Protein AF-A0A926YDX0-F1 (afdb_monomer)

Structure (mmCIF, N/CA/C/O backbone):
data_AF-A0A926YDX0-F1
#
_entry.id   AF-A0A926YDX0-F1
#
loop_
_atom_site.group_PDB
_atom_site.id
_atom_site.type_symbol
_atom_site.label_atom_id
_atom_site.label_alt_id
_atom_site.label_comp_id
_atom_site.label_asym_id
_atom_site.label_entity_id
_atom_site.label_seq_id
_atom_site.pdbx_PDB_ins_code
_atom_site.Cartn_x
_atom_site.Cartn_y
_atom_site.Cartn_z
_atom_site.occupancy
_atom_site.B_iso_or_equiv
_atom_site.auth_seq_id
_atom_site.auth_comp_id
_atom_site.auth_asym_id
_atom_site.auth_atom_id
_atom_site.pdbx_PDB_model_num
ATOM 1 N N . MET A 1 1 ? -0.655 10.004 -7.895 1.00 36.62 1 MET A N 1
ATOM 2 C CA . MET A 1 1 ? -0.994 10.813 -6.742 1.00 36.62 1 MET A CA 1
ATOM 3 C C . MET A 1 1 ? -1.586 12.073 -7.306 1.00 36.62 1 MET A C 1
ATOM 5 O O . MET A 1 1 ? -0.865 12.824 -7.948 1.00 36.62 1 MET A O 1
ATOM 9 N N . VAL A 1 2 ? -2.883 12.305 -7.088 1.00 30.19 2 VAL A N 1
ATOM 10 C CA . VAL A 1 2 ? -3.237 13.703 -6.858 1.00 30.19 2 VAL A CA 1
ATOM 11 C C . VAL A 1 2 ? -2.494 13.998 -5.565 1.00 30.19 2 VAL A C 1
ATOM 13 O O . VAL A 1 2 ? -2.608 13.197 -4.635 1.00 30.19 2 VAL A O 1
ATOM 16 N N . TYR A 1 3 ? -1.632 15.008 -5.540 1.00 46.91 3 TYR A N 1
ATOM 17 C CA . TYR A 1 3 ? -0.882 15.410 -4.349 1.00 46.91 3 TYR A CA 1
ATOM 18 C C . TYR A 1 3 ? -1.855 15.936 -3.273 1.00 46.91 3 TYR A C 1
ATOM 20 O O . TYR A 1 3 ? -1.896 17.118 -2.973 1.00 46.91 3 TYR A O 1
ATOM 28 N N . ASN A 1 4 ? -2.682 15.045 -2.727 1.00 46.34 4 ASN A N 1
ATOM 29 C CA . ASN A 1 4 ? -3.698 15.288 -1.706 1.00 46.34 4 ASN A CA 1
ATOM 30 C C . ASN A 1 4 ? -3.380 14.496 -0.428 1.00 46.34 4 ASN A C 1
ATOM 32 O O . ASN A 1 4 ? -4.254 14.248 0.400 1.00 46.34 4 ASN A O 1
ATOM 36 N N . SER A 1 5 ? -2.134 14.053 -0.263 1.00 57.56 5 SER A N 1
ATOM 37 C CA . SER A 1 5 ? -1.617 13.638 1.035 1.00 57.56 5 SER A CA 1
ATOM 38 C C . SER A 1 5 ? -1.140 14.887 1.766 1.00 57.56 5 SER A C 1
ATOM 40 O O . SER A 1 5 ? -0.071 15.421 1.475 1.00 57.56 5 SER A O 1
ATOM 42 N N . PHE A 1 6 ? -1.947 15.372 2.704 1.00 69.06 6 PHE A N 1
ATOM 43 C CA . PHE A 1 6 ? -1.561 16.475 3.575 1.00 69.06 6 PHE A CA 1
ATOM 44 C C . PHE A 1 6 ? -0.764 15.915 4.746 1.00 69.06 6 PHE A C 1
ATOM 46 O O . PHE A 1 6 ? -1.250 15.069 5.494 1.00 69.06 6 PHE A O 1
ATOM 53 N N . THR A 1 7 ? 0.468 16.389 4.897 1.00 77.06 7 THR A N 1
ATOM 54 C CA . THR A 1 7 ? 1.291 16.088 6.067 1.00 77.06 7 THR A CA 1
ATOM 55 C C . THR A 1 7 ? 1.293 17.311 6.965 1.00 77.06 7 THR A C 1
ATOM 57 O O . THR A 1 7 ? 1.608 18.409 6.505 1.00 77.06 7 THR A O 1
ATOM 60 N N . HIS A 1 8 ? 0.928 17.140 8.237 1.00 85.44 8 HIS A N 1
ATOM 61 C CA . HIS A 1 8 ? 0.963 18.244 9.193 1.00 85.44 8 HIS A CA 1
ATOM 62 C C . HIS A 1 8 ? 2.401 18.760 9.352 1.00 85.44 8 HIS A C 1
ATOM 64 O O . HIS A 1 8 ? 3.335 17.963 9.462 1.00 85.44 8 HIS A O 1
ATOM 70 N N . GLN A 1 9 ? 2.593 20.082 9.384 1.00 89.56 9 GLN A N 1
ATOM 71 C CA . GLN A 1 9 ? 3.935 20.677 9.436 1.00 89.56 9 GLN A CA 1
ATOM 72 C C . GLN A 1 9 ? 4.720 20.242 10.677 1.00 89.56 9 GLN A C 1
ATOM 74 O O . GLN A 1 9 ? 5.916 19.984 10.575 1.00 89.56 9 GLN A O 1
ATOM 79 N N . ASP A 1 10 ? 4.052 20.064 11.817 1.00 90.62 10 ASP A N 1
ATOM 80 C CA . ASP A 1 10 ? 4.695 19.573 13.044 1.00 90.62 10 ASP A CA 1
ATOM 81 C C . ASP A 1 10 ? 5.368 18.213 12.851 1.00 90.62 10 ASP A C 1
ATOM 83 O O . ASP A 1 10 ? 6.430 17.962 13.417 1.00 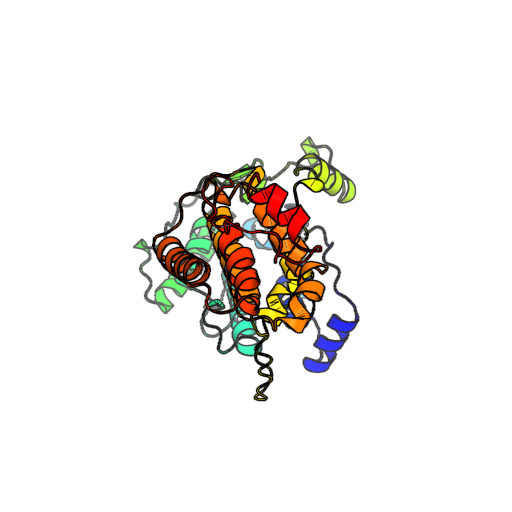90.62 10 ASP A O 1
ATOM 87 N N . LEU A 1 11 ? 4.793 17.346 12.012 1.00 89.62 11 LEU A N 1
ATOM 88 C CA . LEU A 1 11 ? 5.374 16.042 11.716 1.00 89.62 11 LEU A CA 1
ATOM 89 C C . LEU A 1 11 ? 6.665 16.183 10.904 1.00 89.62 11 LEU A C 1
ATOM 91 O O . LEU A 1 11 ? 7.668 15.538 11.205 1.00 89.62 11 LEU A O 1
ATOM 95 N N . ILE A 1 12 ? 6.660 17.083 9.920 1.00 91.38 12 ILE A N 1
ATOM 96 C CA . ILE A 1 12 ? 7.839 17.421 9.114 1.00 91.38 12 ILE A CA 1
ATOM 97 C C . ILE A 1 12 ? 8.934 18.007 10.014 1.00 91.38 12 ILE A C 1
ATOM 99 O O . ILE A 1 12 ? 10.090 17.588 9.934 1.00 91.38 12 ILE A O 1
ATOM 103 N N . THR A 1 13 ? 8.572 18.943 10.895 1.00 94.12 13 THR A N 1
ATOM 104 C CA . THR A 1 13 ? 9.485 19.564 11.866 1.00 94.12 13 THR A CA 1
ATOM 105 C C . THR A 1 13 ? 10.071 18.524 12.818 1.00 94.12 13 THR A C 1
ATOM 107 O O . THR A 1 13 ? 11.284 18.505 13.026 1.00 94.12 13 THR A O 1
ATOM 110 N N . LYS A 1 14 ? 9.248 17.602 13.331 1.00 91.31 14 LYS A N 1
ATOM 111 C CA . LYS A 1 14 ? 9.683 16.497 14.195 1.00 91.31 14 LYS A CA 1
ATOM 112 C C . LYS A 1 14 ? 10.695 15.593 13.489 1.00 91.31 14 LYS A C 1
ATOM 114 O O . LYS A 1 14 ? 11.779 15.366 14.021 1.00 91.31 14 LYS A O 1
ATOM 119 N N . ILE A 1 15 ? 10.395 15.140 12.273 1.00 91.62 15 ILE A N 1
ATOM 120 C CA . ILE A 1 15 ? 11.304 14.297 11.474 1.00 91.62 15 ILE A CA 1
ATOM 121 C C . ILE A 1 15 ? 12.628 15.027 11.211 1.00 91.62 15 ILE A C 1
ATOM 123 O O . ILE A 1 15 ? 13.701 14.466 11.437 1.00 91.62 15 ILE A O 1
ATOM 127 N N . LYS A 1 16 ? 12.569 16.308 10.823 1.00 94.31 16 LYS A N 1
ATOM 128 C CA . LYS A 1 16 ? 13.766 17.143 10.648 1.00 94.31 16 LYS A CA 1
ATOM 129 C C . LYS A 1 16 ? 14.577 17.286 11.930 1.00 94.31 16 LYS A C 1
ATOM 131 O O . LYS A 1 16 ? 15.798 17.274 11.850 1.00 94.31 16 LYS A O 1
ATOM 136 N N . SER A 1 17 ? 13.938 17.405 13.093 1.00 94.50 17 SER A N 1
ATOM 137 C CA . SER A 1 17 ? 14.667 17.544 14.361 1.00 94.50 17 SER A CA 1
ATOM 138 C C . SER A 1 17 ? 15.462 16.286 14.733 1.00 94.50 17 SER A C 1
ATOM 140 O O . SER A 1 17 ? 16.482 16.395 15.402 1.00 94.50 17 SER A O 1
ATOM 142 N N . ILE A 1 18 ? 15.027 15.109 14.268 1.00 91.56 18 ILE A N 1
ATOM 143 C CA . ILE A 1 18 ? 15.682 13.824 14.543 1.00 91.56 18 ILE A CA 1
ATOM 144 C C . ILE A 1 18 ? 16.767 13.524 13.500 1.00 91.56 18 ILE A C 1
ATOM 146 O O . ILE A 1 18 ? 17.855 13.078 13.850 1.00 91.56 18 ILE A O 1
ATOM 150 N N . HIS A 1 19 ? 16.487 13.773 12.217 1.00 88.88 19 HIS A N 1
ATOM 151 C CA . HIS A 1 19 ? 17.350 13.330 11.113 1.00 88.88 19 HIS A CA 1
ATOM 152 C C . HIS A 1 19 ? 18.103 14.462 10.400 1.00 88.88 19 HIS A C 1
ATOM 154 O O . HIS A 1 19 ? 18.843 14.212 9.450 1.00 88.88 19 HIS A O 1
ATOM 160 N N . GLY A 1 20 ? 17.880 15.719 10.789 1.00 92.75 20 GLY A N 1
ATOM 161 C CA . GLY A 1 20 ? 18.437 16.915 10.144 1.00 92.75 20 GLY A CA 1
ATOM 162 C C . GLY A 1 20 ? 17.796 17.276 8.796 1.00 92.75 20 GLY A C 1
ATOM 163 O O . GLY A 1 20 ? 17.950 18.396 8.313 1.00 92.75 20 GLY A O 1
ATOM 164 N N . LYS A 1 21 ? 17.041 16.360 8.182 1.00 91.12 21 LYS A N 1
ATOM 165 C CA . LYS A 1 21 ? 16.337 16.548 6.907 1.00 91.12 21 LYS A CA 1
ATOM 166 C C . LYS A 1 21 ? 15.051 15.719 6.865 1.00 91.12 21 LYS A C 1
ATOM 168 O O . LYS A 1 21 ? 14.856 14.829 7.681 1.00 91.12 21 LYS A O 1
ATOM 173 N N . TYR A 1 22 ? 14.170 16.039 5.918 1.00 88.38 22 TYR A N 1
ATOM 174 C CA . TYR A 1 22 ? 12.886 15.346 5.749 1.00 88.38 22 TYR A CA 1
ATOM 175 C C . TYR A 1 22 ? 12.941 14.265 4.661 1.00 88.38 22 TYR A C 1
ATOM 177 O O . TYR A 1 22 ? 12.489 13.142 4.864 1.00 88.38 22 TYR A O 1
ATOM 185 N N . PHE A 1 23 ? 13.557 14.576 3.519 1.00 88.19 23 PHE A N 1
ATOM 186 C CA . PHE A 1 23 ? 13.749 13.615 2.438 1.00 88.19 23 PHE A CA 1
ATOM 187 C C . PHE A 1 23 ? 15.033 12.816 2.669 1.00 88.19 23 PHE A C 1
ATOM 189 O O . PHE A 1 23 ? 16.151 13.317 2.531 1.00 88.19 23 PHE A O 1
ATOM 196 N N . MET A 1 24 ? 14.852 11.563 3.088 1.00 82.69 24 MET A N 1
ATOM 197 C CA . MET A 1 24 ? 15.940 10.664 3.486 1.00 82.69 24 MET A CA 1
ATOM 198 C C . MET A 1 24 ? 16.448 9.772 2.350 1.00 82.69 24 MET A C 1
ATOM 200 O O . MET A 1 24 ? 17.484 9.134 2.503 1.00 82.69 24 MET A O 1
ATOM 204 N N . SER A 1 25 ? 15.737 9.738 1.224 1.00 84.31 25 SER A N 1
ATOM 205 C CA . SER A 1 25 ? 16.010 8.867 0.083 1.00 84.31 25 SER A CA 1
ATOM 206 C C . SER A 1 25 ? 15.714 9.586 -1.235 1.00 84.31 25 SER A C 1
ATOM 208 O O . SER A 1 25 ? 14.971 10.566 -1.258 1.00 84.31 25 SER A O 1
ATOM 210 N N . TYR A 1 26 ? 16.268 9.047 -2.315 1.00 78.62 26 TYR A N 1
ATOM 211 C CA . TYR A 1 26 ? 16.029 9.414 -3.710 1.00 78.62 26 TYR A CA 1
ATOM 212 C C . TYR A 1 26 ? 14.638 8.989 -4.221 1.00 78.62 26 TYR A C 1
ATOM 214 O O . TYR A 1 26 ? 14.198 9.464 -5.260 1.00 78.62 26 TYR A O 1
ATOM 222 N N . CYS A 1 27 ? 13.898 8.164 -3.466 1.00 81.75 27 CYS A N 1
ATOM 223 C CA . CYS A 1 27 ? 12.439 8.047 -3.601 1.00 81.75 27 CYS A CA 1
ATOM 224 C C . CYS A 1 27 ? 11.750 8.829 -2.471 1.00 81.75 27 CYS A C 1
ATOM 226 O O . CYS A 1 27 ? 11.287 8.214 -1.497 1.00 81.75 27 CYS A O 1
ATOM 228 N N . PRO A 1 28 ? 11.693 10.174 -2.553 1.00 82.06 28 PRO A N 1
ATOM 229 C CA . PRO A 1 28 ? 11.214 11.012 -1.460 1.00 82.06 28 PRO A CA 1
ATOM 230 C C . PRO A 1 28 ? 9.772 10.686 -1.072 1.00 82.06 28 PRO A C 1
ATOM 232 O O . PRO A 1 28 ? 9.474 10.652 0.119 1.00 82.06 28 PRO A O 1
ATOM 235 N N . ASP A 1 29 ? 8.907 10.366 -2.036 1.00 81.69 29 ASP A N 1
ATOM 236 C CA . ASP A 1 29 ? 7.497 10.037 -1.790 1.00 81.69 29 ASP A CA 1
ATOM 237 C C . ASP A 1 29 ? 7.333 8.791 -0.907 1.00 81.69 29 ASP A C 1
ATOM 239 O O . ASP A 1 29 ? 6.538 8.776 0.031 1.00 81.69 29 ASP A O 1
ATOM 243 N N . VAL A 1 30 ? 8.118 7.744 -1.176 1.00 84.56 30 VAL A N 1
ATOM 244 C CA . VAL A 1 30 ? 8.035 6.473 -0.444 1.00 84.56 30 VAL A CA 1
ATOM 245 C C . VAL A 1 30 ? 8.641 6.627 0.943 1.00 84.56 30 VAL A C 1
ATOM 247 O O . VAL A 1 30 ? 7.997 6.297 1.939 1.00 84.56 30 VAL A O 1
ATOM 250 N N . ALA A 1 31 ? 9.861 7.163 1.022 1.00 87.69 31 ALA A N 1
ATOM 251 C CA . ALA A 1 31 ? 10.544 7.329 2.298 1.00 87.69 31 ALA A CA 1
ATOM 252 C C . ALA A 1 31 ? 9.773 8.278 3.223 1.00 87.69 31 ALA A C 1
ATOM 254 O O . ALA A 1 31 ? 9.534 7.936 4.377 1.00 87.69 31 ALA A O 1
ATOM 255 N N . SER A 1 32 ? 9.326 9.436 2.723 1.00 88.25 32 SER A N 1
ATOM 256 C CA . SER A 1 32 ? 8.523 10.364 3.527 1.00 88.25 32 SER A CA 1
ATOM 257 C C . SER A 1 32 ? 7.170 9.768 3.912 1.00 88.25 32 SER A C 1
ATOM 259 O O . SER A 1 32 ? 6.750 9.955 5.048 1.00 88.25 32 SER A O 1
ATOM 261 N N . GLY A 1 33 ? 6.525 8.979 3.045 1.00 86.12 33 GLY A N 1
ATOM 262 C CA . GLY A 1 33 ? 5.302 8.249 3.381 1.00 86.12 33 GLY A CA 1
ATOM 263 C C . GLY A 1 33 ? 5.483 7.291 4.564 1.00 86.12 33 GLY A C 1
ATOM 264 O O . GLY A 1 33 ? 4.684 7.320 5.502 1.00 86.12 33 GLY A O 1
ATOM 265 N N . ILE A 1 34 ? 6.564 6.502 4.562 1.00 86.81 34 ILE A N 1
ATOM 266 C CA . ILE A 1 34 ? 6.910 5.588 5.663 1.00 86.81 34 ILE A CA 1
ATOM 267 C C . ILE A 1 34 ? 7.201 6.372 6.947 1.00 86.81 34 ILE A C 1
ATOM 269 O O . ILE A 1 34 ? 6.640 6.057 7.994 1.00 86.81 34 ILE A O 1
ATOM 273 N N . LEU A 1 35 ? 8.025 7.422 6.871 1.00 88.25 35 LEU A N 1
ATOM 274 C CA . LEU A 1 35 ? 8.359 8.261 8.028 1.00 88.25 35 LEU A CA 1
ATOM 275 C C . LEU A 1 35 ? 7.121 8.943 8.605 1.00 88.25 35 LEU A C 1
ATOM 277 O O . LEU A 1 35 ? 6.931 8.964 9.818 1.00 88.25 35 LEU A O 1
ATOM 281 N N . ASN A 1 36 ? 6.251 9.472 7.749 1.00 88.56 36 ASN A N 1
ATOM 282 C CA . ASN A 1 36 ? 5.015 10.099 8.184 1.00 88.56 36 ASN A CA 1
ATOM 283 C C . ASN A 1 36 ? 4.133 9.098 8.922 1.00 88.56 36 ASN A C 1
ATOM 285 O O . ASN A 1 36 ? 3.647 9.407 10.005 1.00 88.56 36 ASN A O 1
ATOM 289 N N . ALA A 1 37 ? 3.951 7.897 8.370 1.00 83.94 37 ALA A N 1
ATOM 290 C CA . ALA A 1 37 ? 3.188 6.845 9.029 1.00 83.94 37 ALA A CA 1
ATOM 291 C C . ALA A 1 37 ? 3.818 6.442 10.374 1.00 83.94 37 ALA A C 1
ATOM 293 O O . ALA A 1 37 ? 3.099 6.289 11.356 1.00 83.94 37 ALA A O 1
ATOM 294 N N . TYR A 1 38 ? 5.147 6.331 10.430 1.00 85.75 38 TYR A N 1
ATOM 295 C CA . TYR A 1 38 ? 5.892 5.955 11.631 1.00 85.75 38 TYR A CA 1
ATOM 296 C C . TYR A 1 38 ? 5.795 6.999 12.752 1.00 85.75 38 TYR A C 1
ATOM 298 O O . TYR A 1 38 ? 5.573 6.661 13.912 1.00 85.75 38 TYR A O 1
ATOM 306 N N . PHE A 1 39 ? 5.961 8.282 12.423 1.00 85.81 39 PHE A N 1
ATOM 307 C CA . PHE A 1 39 ? 6.001 9.360 13.414 1.00 85.81 39 PHE A CA 1
ATOM 308 C C . PHE A 1 39 ? 4.625 9.941 13.765 1.00 85.81 39 PHE A C 1
ATOM 310 O O . PHE A 1 39 ? 4.542 10.754 14.697 1.00 85.81 39 PHE A O 1
ATOM 317 N N . SER A 1 40 ? 3.573 9.550 13.038 1.00 83.69 40 SER A N 1
ATOM 318 C CA . SER A 1 40 ? 2.192 9.954 13.308 1.00 83.69 40 SER A CA 1
ATOM 319 C C . SER A 1 40 ? 1.563 9.089 14.392 1.00 83.69 40 SER A C 1
ATOM 321 O O . SER A 1 40 ? 1.525 7.869 14.289 1.00 83.69 40 SER A O 1
ATOM 323 N N . GLU A 1 41 ? 0.961 9.725 15.393 1.00 80.06 41 GLU A N 1
ATOM 324 C CA . GLU A 1 41 ? 0.177 9.019 16.417 1.00 80.06 41 GLU A CA 1
ATOM 325 C C . GLU A 1 41 ? -1.192 8.572 15.884 1.00 80.06 41 GLU A C 1
ATOM 327 O O . GLU A 1 41 ? -1.734 7.531 16.265 1.00 80.06 41 GLU A O 1
ATOM 332 N N . LYS A 1 42 ? -1.763 9.386 14.990 1.00 73.56 42 LYS A N 1
ATOM 333 C CA . LYS A 1 42 ? -3.082 9.197 14.387 1.00 73.56 42 LYS A CA 1
ATOM 334 C C . LYS A 1 42 ? -3.003 9.539 12.910 1.00 73.56 42 LYS A C 1
ATOM 336 O O . LYS A 1 42 ? -2.402 10.544 12.539 1.00 73.56 42 LYS A O 1
ATOM 341 N N . TYR A 1 43 ? -3.659 8.740 12.081 1.00 71.62 43 TYR A N 1
ATOM 342 C CA . TYR A 1 43 ? -3.819 9.032 10.664 1.00 71.62 43 TYR A CA 1
ATOM 343 C C . TYR A 1 43 ? -5.196 8.577 10.181 1.00 71.62 43 TYR A C 1
ATOM 345 O O . TYR A 1 43 ? -5.818 7.664 10.734 1.00 71.62 43 TYR A O 1
ATOM 353 N N . LEU A 1 44 ? -5.683 9.245 9.138 1.00 68.62 44 LEU A N 1
ATOM 354 C CA . LEU A 1 44 ? -6.861 8.806 8.405 1.00 68.62 44 LEU A CA 1
ATOM 355 C C . LEU A 1 44 ? -6.415 7.834 7.323 1.00 68.62 44 LEU A C 1
ATOM 357 O O . LEU A 1 44 ? -5.507 8.133 6.548 1.00 68.62 44 LEU A O 1
ATOM 361 N N . TYR A 1 45 ? -7.062 6.676 7.268 1.00 64.56 45 TYR A N 1
ATOM 362 C CA . TYR A 1 45 ? -6.828 5.690 6.228 1.00 64.56 45 TYR A CA 1
ATOM 363 C C . TYR A 1 45 ? -8.067 5.558 5.343 1.00 64.56 45 TYR A C 1
ATOM 365 O O . TYR A 1 45 ? -9.197 5.467 5.830 1.00 64.56 45 TYR A O 1
ATOM 373 N N . SER A 1 46 ? -7.838 5.533 4.031 1.00 62.91 46 SER A N 1
ATOM 374 C CA . SER A 1 46 ? -8.869 5.370 3.012 1.00 62.91 46 SER A CA 1
ATOM 375 C C . SER A 1 46 ? -8.607 4.093 2.223 1.00 62.91 46 SER A C 1
ATOM 377 O O . SER A 1 46 ? -7.527 3.929 1.664 1.00 62.91 46 SER A O 1
ATOM 379 N N . PHE A 1 47 ? -9.621 3.230 2.125 1.00 60.31 47 PHE A N 1
ATOM 380 C CA . PHE A 1 47 ? -9.625 2.097 1.190 1.00 60.31 47 PHE A CA 1
ATOM 381 C C . PHE A 1 47 ? -9.897 2.534 -0.258 1.00 60.31 47 PHE A C 1
ATOM 383 O O . PHE A 1 47 ? -9.722 1.751 -1.185 1.00 60.31 47 PHE A O 1
ATOM 390 N N . ARG A 1 48 ? -10.297 3.796 -0.477 1.00 60.25 48 ARG A N 1
ATOM 391 C CA . ARG A 1 48 ? -10.393 4.381 -1.816 1.00 60.25 48 ARG A CA 1
ATOM 392 C C . ARG A 1 48 ? -8.998 4.805 -2.278 1.00 60.25 48 ARG A C 1
ATOM 394 O O . ARG A 1 48 ? -8.361 5.582 -1.556 1.00 60.25 48 ARG A O 1
ATOM 401 N N . PRO A 1 49 ? -8.544 4.393 -3.474 1.00 57.00 49 PRO A N 1
ATOM 402 C CA . PRO A 1 49 ? -7.348 4.961 -4.071 1.00 57.00 49 PRO A CA 1
ATOM 403 C C . PRO A 1 49 ? -7.583 6.458 -4.309 1.00 57.00 49 PRO A C 1
ATOM 405 O O . PRO A 1 49 ? -8.395 6.861 -5.137 1.00 57.00 49 PRO A O 1
ATOM 408 N N . LEU A 1 50 ? -6.871 7.300 -3.559 1.00 61.34 50 LEU A N 1
ATOM 409 C CA . LEU A 1 50 ? -6.900 8.764 -3.711 1.00 61.34 50 LEU A CA 1
ATOM 410 C C . LEU A 1 50 ? -5.877 9.254 -4.751 1.00 61.34 50 LEU A C 1
ATOM 412 O O . LEU A 1 50 ? -5.528 10.432 -4.807 1.00 61.34 50 LEU A O 1
ATOM 416 N N . SER A 1 51 ? -5.344 8.339 -5.558 1.00 63.50 51 SER A N 1
ATOM 417 C CA . SER A 1 51 ? -4.226 8.603 -6.449 1.00 63.50 51 SER A CA 1
ATOM 418 C C . SER A 1 51 ? -4.681 8.578 -7.903 1.00 63.50 51 SER A C 1
ATOM 420 O O . SER A 1 51 ? -4.859 7.513 -8.477 1.00 63.50 51 SER A O 1
ATOM 422 N N . VAL A 1 52 ? -4.767 9.755 -8.517 1.00 70.12 52 VAL A N 1
ATOM 423 C CA . VAL A 1 52 ? -4.715 9.916 -9.978 1.00 70.12 52 VAL A CA 1
ATOM 424 C C . VAL A 1 52 ? -3.255 10.141 -10.351 1.00 70.12 52 VAL A C 1
ATOM 426 O O . VAL A 1 52 ? -2.560 10.890 -9.671 1.00 70.12 52 VAL A O 1
ATOM 429 N N . ILE A 1 53 ? -2.727 9.456 -11.357 1.00 74.31 53 ILE A N 1
ATOM 430 C CA . ILE A 1 53 ? -1.360 9.682 -11.850 1.00 74.31 53 ILE A CA 1
ATOM 431 C C . ILE A 1 53 ? -1.431 10.117 -13.306 1.00 74.31 53 ILE A C 1
ATOM 433 O O . ILE A 1 53 ? -2.189 9.543 -14.079 1.00 74.31 53 ILE A O 1
ATOM 437 N N . GLY A 1 54 ? -0.624 11.105 -13.685 1.00 75.25 54 GLY A N 1
ATOM 438 C CA . GLY A 1 54 ? -0.330 11.332 -15.093 1.00 75.25 54 GLY A CA 1
ATOM 439 C C . GLY A 1 54 ? 0.643 10.259 -15.574 1.00 75.25 54 GLY A C 1
ATOM 440 O O . GLY A 1 54 ? 1.709 10.092 -14.981 1.00 75.25 54 GLY A O 1
ATOM 441 N N . VAL A 1 55 ? 0.290 9.540 -16.638 1.00 76.31 55 VAL A N 1
ATOM 442 C CA . VAL A 1 55 ? 1.164 8.547 -17.293 1.00 76.31 55 VAL A CA 1
ATOM 443 C C . VAL A 1 55 ? 1.801 9.148 -18.555 1.00 76.31 55 VAL A C 1
ATOM 445 O O . VAL A 1 55 ? 2.082 8.456 -19.524 1.00 76.31 55 VAL A O 1
ATOM 448 N N . SER A 1 56 ? 2.018 10.466 -18.565 1.00 75.75 56 SER A N 1
ATOM 449 C CA . SER A 1 56 ? 2.621 11.166 -19.700 1.00 75.75 56 SER A CA 1
ATOM 450 C C . SER A 1 56 ? 4.147 11.154 -19.630 1.00 75.75 56 SER A C 1
ATOM 452 O O . SER A 1 56 ? 4.740 11.064 -18.551 1.00 75.75 56 SER A O 1
ATOM 454 N N . GLY A 1 57 ? 4.785 11.348 -20.786 1.00 72.50 57 GLY A N 1
ATOM 455 C CA . GLY A 1 57 ? 6.236 11.523 -20.894 1.00 72.50 57 GLY A CA 1
ATOM 456 C C . GLY A 1 57 ? 6.783 12.772 -20.189 1.00 72.50 57 GLY A C 1
ATOM 457 O O . GLY A 1 57 ? 7.998 12.911 -20.100 1.00 72.50 57 GLY A O 1
ATOM 458 N N . HIS A 1 58 ? 5.913 13.651 -19.669 1.00 78.12 58 HIS A N 1
ATOM 459 C CA . HIS A 1 58 ? 6.280 14.812 -18.849 1.00 78.12 58 HIS A CA 1
ATOM 460 C C . HIS A 1 58 ? 6.577 14.459 -17.385 1.00 78.12 58 HIS A C 1
ATOM 462 O O . HIS A 1 58 ? 7.171 15.261 -16.673 1.00 78.12 58 HIS A O 1
ATOM 468 N N . SER A 1 59 ? 6.152 13.284 -16.911 1.00 78.19 59 SER A N 1
ATOM 469 C CA . SER A 1 59 ? 6.439 12.843 -15.546 1.00 78.19 59 SER A CA 1
ATOM 470 C C . SER A 1 59 ? 7.821 12.207 -15.470 1.00 78.19 59 SER A C 1
ATOM 472 O O . SER A 1 59 ? 8.070 11.219 -16.159 1.00 78.19 59 SER A O 1
ATOM 474 N N . THR A 1 60 ? 8.668 12.685 -14.553 1.00 77.88 60 THR A N 1
ATOM 475 C CA . THR A 1 60 ? 9.97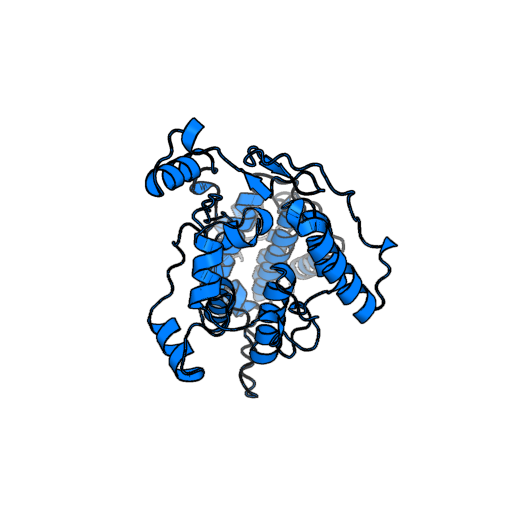7 12.080 -14.259 1.00 77.88 60 THR A CA 1
ATOM 476 C C . THR A 1 60 ? 9.845 10.583 -13.975 1.00 77.88 60 THR A C 1
ATOM 478 O O . THR A 1 60 ? 10.505 9.765 -14.608 1.00 77.88 60 THR A O 1
ATOM 481 N N . ARG A 1 61 ? 8.893 10.188 -13.118 1.00 76.25 61 ARG A N 1
ATOM 482 C CA . ARG A 1 61 ? 8.662 8.776 -12.778 1.00 76.25 61 ARG A CA 1
ATOM 483 C C . ARG A 1 61 ? 8.180 7.939 -13.966 1.00 76.25 61 ARG A C 1
ATOM 485 O O . ARG A 1 61 ? 8.520 6.765 -14.081 1.00 76.25 61 ARG A O 1
ATOM 492 N N . THR A 1 62 ? 7.336 8.494 -14.830 1.00 79.31 62 THR A N 1
ATOM 493 C CA . THR A 1 62 ? 6.911 7.764 -16.034 1.00 79.31 62 THR A CA 1
ATOM 494 C C . THR A 1 62 ? 8.084 7.636 -16.997 1.00 79.31 62 THR A C 1
ATOM 496 O O . THR A 1 62 ? 8.340 6.546 -17.488 1.00 79.31 62 THR A O 1
ATOM 499 N N . SER A 1 63 ? 8.869 8.694 -17.188 1.00 81.50 63 SER A N 1
ATOM 500 C CA . SER A 1 63 ? 10.053 8.645 -18.045 1.00 81.50 63 SER A CA 1
ATOM 501 C C . SER A 1 63 ? 11.115 7.649 -17.567 1.00 81.50 63 SER A C 1
ATOM 503 O O . SER A 1 63 ? 11.715 6.971 -18.390 1.00 81.50 63 SER A O 1
ATOM 505 N N . THR A 1 64 ? 11.268 7.445 -16.253 1.00 78.25 64 THR A N 1
ATOM 506 C CA . THR A 1 64 ? 12.143 6.390 -15.709 1.00 78.25 64 THR A CA 1
ATOM 507 C C . THR A 1 64 ? 11.590 4.973 -15.902 1.00 78.25 64 THR A C 1
ATOM 509 O O . THR A 1 64 ? 12.359 4.023 -15.811 1.00 78.25 64 THR A O 1
ATOM 512 N N . ASN A 1 65 ? 10.279 4.807 -16.133 1.00 78.31 65 ASN A N 1
ATOM 513 C CA . ASN A 1 65 ? 9.674 3.510 -16.479 1.00 78.31 65 ASN A CA 1
ATOM 514 C C . ASN A 1 65 ? 9.817 3.166 -17.969 1.00 78.31 65 ASN A C 1
ATOM 516 O O . ASN A 1 65 ? 9.732 1.994 -18.313 1.00 78.31 65 ASN A O 1
ATOM 520 N N . TYR A 1 66 ? 10.014 4.171 -18.824 1.00 83.00 66 TYR A N 1
ATOM 521 C CA . TYR A 1 66 ? 10.175 4.035 -20.272 1.00 83.00 66 TYR A CA 1
ATOM 522 C C . TYR A 1 66 ? 11.503 4.671 -20.698 1.00 83.00 66 TYR A C 1
ATOM 524 O O . TYR A 1 66 ? 11.531 5.634 -21.465 1.00 83.00 66 TYR A O 1
ATOM 532 N N . GLN A 1 67 ? 12.607 4.173 -20.135 1.00 79.44 67 GLN A N 1
ATOM 533 C CA . GLN A 1 67 ? 13.940 4.767 -20.303 1.00 79.44 67 GLN A CA 1
ATOM 534 C C . GLN A 1 67 ? 14.385 4.760 -21.767 1.00 79.44 67 GLN A C 1
ATOM 536 O O . GLN A 1 67 ? 15.071 5.686 -22.199 1.00 79.44 67 GLN A O 1
ATOM 541 N N . SER A 1 68 ? 13.951 3.763 -22.544 1.00 81.94 68 SER A N 1
ATOM 542 C CA . SER A 1 68 ? 14.245 3.678 -23.978 1.00 81.94 68 SER A CA 1
ATOM 543 C C . SER A 1 68 ? 13.728 4.876 -24.778 1.00 81.94 68 SER A C 1
ATOM 545 O O . SER A 1 68 ? 14.335 5.244 -25.781 1.00 81.94 68 SER A O 1
ATOM 547 N N . LEU A 1 69 ? 12.662 5.537 -24.309 1.00 82.75 69 LEU A N 1
ATOM 548 C CA . LEU A 1 69 ? 12.099 6.721 -24.959 1.00 82.75 69 LEU A CA 1
ATOM 549 C C . LEU A 1 69 ? 12.986 7.962 -24.798 1.00 82.75 69 LEU A C 1
ATOM 551 O O . LEU A 1 69 ? 12.730 8.972 -25.451 1.00 82.75 69 LEU A O 1
ATOM 555 N N . ASN A 1 70 ? 14.003 7.901 -23.926 1.00 81.81 70 ASN A N 1
ATOM 556 C CA . ASN A 1 70 ? 15.018 8.935 -23.733 1.00 81.81 70 ASN A CA 1
ATOM 557 C C . ASN A 1 70 ? 14.428 10.356 -23.615 1.00 81.81 70 ASN A C 1
ATOM 559 O O . ASN A 1 70 ? 14.874 11.306 -24.265 1.00 81.81 70 ASN A O 1
ATOM 563 N N . SER A 1 71 ? 13.354 10.498 -22.833 1.00 84.06 71 SER A N 1
ATOM 564 C CA . SER A 1 71 ? 12.603 11.749 -22.792 1.00 84.06 71 SER A CA 1
ATOM 565 C C . SER A 1 71 ? 13.369 12.856 -22.059 1.00 84.06 71 SER A C 1
ATOM 567 O O . SER A 1 71 ? 14.226 12.607 -21.210 1.00 84.06 71 SER A O 1
ATOM 569 N N . LYS A 1 72 ? 13.034 14.117 -22.358 1.00 86.62 72 LYS A N 1
ATOM 570 C CA . LYS A 1 72 ? 13.659 15.277 -21.708 1.00 86.62 72 LYS A CA 1
ATOM 571 C C . LYS A 1 72 ? 13.583 15.226 -20.166 1.00 86.62 72 LYS A C 1
ATOM 573 O O . LYS A 1 72 ? 14.632 15.386 -19.557 1.00 86.62 72 LYS A O 1
ATOM 578 N N . PRO A 1 73 ? 12.432 14.933 -19.523 1.00 84.44 73 PRO A N 1
ATOM 579 C CA . PRO A 1 73 ? 12.368 14.830 -18.060 1.00 84.44 73 PRO A CA 1
ATOM 580 C C . PRO A 1 73 ? 13.288 13.773 -17.444 1.00 84.44 73 PRO A C 1
ATOM 582 O O . PRO A 1 73 ? 13.752 13.963 -16.323 1.00 84.44 73 PRO A O 1
ATOM 585 N N . PHE A 1 74 ? 13.559 12.673 -18.156 1.00 81.25 74 PHE A N 1
ATOM 586 C CA . PHE A 1 74 ? 14.525 11.676 -17.702 1.00 81.25 74 PHE A CA 1
ATOM 587 C C . PHE A 1 74 ? 15.945 12.245 -17.729 1.00 81.25 74 PHE A C 1
ATOM 589 O O . PHE A 1 74 ? 16.661 12.158 -16.737 1.00 81.25 74 PHE A O 1
ATOM 596 N N . ASN A 1 75 ? 16.329 12.878 -18.838 1.00 83.00 75 ASN A N 1
ATOM 597 C CA . ASN A 1 75 ? 17.658 13.468 -18.992 1.00 83.00 75 ASN A CA 1
ATOM 598 C C . ASN A 1 75 ? 17.905 14.625 -18.015 1.00 83.00 75 ASN A C 1
ATOM 600 O O . ASN A 1 75 ? 18.957 14.657 -17.381 1.00 83.00 75 ASN A O 1
ATOM 604 N N . ASP A 1 76 ? 16.920 15.509 -17.837 1.00 85.69 76 ASP A N 1
ATOM 605 C CA . ASP A 1 76 ? 16.988 16.615 -16.875 1.00 85.69 76 ASP A CA 1
ATOM 606 C C . ASP A 1 76 ? 17.203 16.079 -15.451 1.00 85.69 76 ASP A C 1
ATOM 608 O O . ASP A 1 76 ? 18.078 16.550 -14.732 1.00 85.69 76 ASP A O 1
ATOM 612 N N . TYR A 1 77 ? 16.469 15.029 -15.063 1.00 80.44 77 TYR A N 1
ATOM 613 C CA . TYR A 1 77 ? 16.628 14.393 -13.755 1.00 80.44 77 TYR A CA 1
ATOM 614 C C . TYR A 1 77 ? 18.037 13.819 -13.542 1.00 80.44 77 TYR A C 1
ATOM 616 O O . TYR A 1 77 ? 18.639 14.024 -12.489 1.00 80.44 77 TYR A O 1
ATOM 624 N N . ILE A 1 78 ? 18.589 13.128 -14.545 1.00 77.75 78 ILE A N 1
ATOM 625 C CA . ILE A 1 78 ? 19.953 12.583 -14.472 1.00 77.75 78 ILE A CA 1
ATOM 626 C C . ILE A 1 78 ? 20.999 13.706 -14.368 1.00 77.75 78 ILE A C 1
ATOM 628 O O . ILE A 1 78 ? 21.969 13.572 -13.616 1.00 77.75 78 ILE A O 1
ATOM 632 N N . GLU A 1 79 ? 20.809 14.813 -15.092 1.00 83.31 79 GLU A N 1
ATOM 633 C CA . GLU A 1 79 ? 21.700 15.977 -15.043 1.00 83.31 79 GLU A CA 1
ATOM 634 C C . GLU A 1 79 ? 21.636 16.715 -13.696 1.00 83.31 79 GLU A C 1
ATOM 636 O O . GLU A 1 79 ? 22.668 17.178 -13.203 1.00 83.31 79 GLU A O 1
ATOM 641 N N . GLU A 1 80 ? 20.451 16.818 -13.091 1.00 81.62 80 GLU A N 1
ATOM 642 C CA . GLU A 1 80 ? 20.236 17.486 -11.803 1.00 81.62 80 GLU A CA 1
ATOM 643 C C . GLU A 1 80 ? 20.787 16.679 -10.623 1.00 81.62 80 GLU A C 1
ATOM 645 O O . GLU A 1 80 ? 21.471 17.242 -9.764 1.00 81.62 80 GLU A O 1
ATOM 650 N N . GLU A 1 81 ? 20.530 15.369 -10.580 1.00 75.00 81 GLU A N 1
ATOM 651 C CA . GLU A 1 81 ? 20.923 14.528 -9.443 1.00 75.00 81 GLU A CA 1
ATOM 652 C C . GLU A 1 81 ? 22.447 14.388 -9.317 1.00 75.00 81 GLU A C 1
ATOM 654 O O . GLU A 1 81 ? 22.959 14.304 -8.199 1.00 75.00 81 GLU A O 1
ATOM 659 N N . LYS A 1 82 ? 23.189 14.365 -10.441 1.00 74.31 82 LYS A N 1
ATOM 660 C CA . LYS A 1 82 ? 24.669 14.224 -10.523 1.00 74.31 82 LYS A CA 1
ATOM 661 C C . LYS A 1 82 ? 25.276 13.114 -9.647 1.00 74.31 82 LYS A C 1
ATOM 663 O O . LYS A 1 82 ? 26.486 13.095 -9.418 1.00 74.31 82 LYS A O 1
ATOM 668 N N . ARG A 1 83 ? 24.452 12.190 -9.156 1.00 73.81 83 ARG A N 1
ATOM 669 C CA . ARG A 1 83 ? 24.797 11.155 -8.186 1.00 73.81 83 ARG A CA 1
ATOM 670 C C . ARG A 1 83 ? 24.407 9.805 -8.750 1.00 73.81 83 ARG A C 1
ATOM 672 O O . ARG A 1 83 ? 23.270 9.597 -9.166 1.00 73.81 83 ARG A O 1
ATOM 679 N N . ASP A 1 84 ? 25.352 8.875 -8.735 1.00 74.94 84 ASP A N 1
ATOM 680 C CA . ASP A 1 84 ? 25.076 7.505 -9.138 1.00 74.94 84 ASP A CA 1
ATOM 681 C C . ASP A 1 84 ? 24.457 6.723 -7.976 1.00 74.94 84 ASP A C 1
ATOM 683 O O . ASP A 1 84 ? 25.148 6.132 -7.146 1.00 74.94 84 ASP A O 1
ATOM 687 N N . ILE A 1 85 ? 23.126 6.726 -7.921 1.00 74.12 85 ILE A N 1
ATOM 688 C CA . ILE A 1 85 ? 22.358 5.994 -6.908 1.00 74.12 85 ILE A CA 1
ATOM 689 C C . ILE A 1 85 ? 22.585 4.479 -6.963 1.00 74.12 85 ILE A C 1
ATOM 691 O O . ILE A 1 85 ? 22.402 3.808 -5.949 1.00 74.12 85 ILE A O 1
ATOM 695 N N . SER A 1 86 ? 23.005 3.933 -8.112 1.00 74.19 86 SER A N 1
ATOM 696 C CA . SER A 1 86 ? 23.166 2.486 -8.284 1.00 74.19 86 SER A CA 1
ATOM 697 C C . SER A 1 86 ? 24.323 1.932 -7.447 1.00 74.19 86 SER A C 1
ATOM 699 O O . SER A 1 86 ? 24.272 0.785 -7.008 1.00 74.19 86 SER A O 1
ATOM 701 N N . ALA A 1 87 ? 25.327 2.759 -7.143 1.00 71.25 87 ALA A N 1
ATOM 702 C CA . ALA A 1 87 ? 26.490 2.375 -6.348 1.00 71.25 87 ALA A CA 1
ATOM 703 C C . ALA A 1 87 ? 26.248 2.414 -4.825 1.00 71.25 87 ALA A C 1
ATOM 705 O O . ALA A 1 87 ? 27.058 1.893 -4.061 1.00 71.25 87 ALA A O 1
ATOM 706 N N . GLU A 1 88 ? 25.145 3.013 -4.370 1.00 84.25 88 GLU A N 1
ATOM 707 C CA . GLU A 1 88 ? 24.863 3.254 -2.946 1.00 84.25 88 GLU A CA 1
ATOM 708 C C . GLU A 1 88 ? 23.677 2.439 -2.406 1.00 84.25 88 GLU A C 1
ATOM 710 O O . GLU A 1 88 ? 23.105 2.733 -1.344 1.00 84.25 88 GLU A O 1
ATOM 715 N N . LEU A 1 89 ? 23.269 1.419 -3.157 1.00 91.62 89 LEU A N 1
ATOM 716 C CA . LEU A 1 89 ? 22.170 0.546 -2.778 1.00 91.62 89 LEU A CA 1
ATOM 717 C C . LEU A 1 89 ? 22.558 -0.373 -1.617 1.00 91.62 89 LEU A C 1
ATOM 719 O O . LEU A 1 89 ? 23.723 -0.702 -1.390 1.00 91.62 89 LEU A O 1
ATOM 723 N N . HIS A 1 90 ? 21.543 -0.798 -0.874 1.00 95.06 90 HIS A N 1
ATOM 724 C CA . HIS A 1 90 ? 21.660 -1.693 0.260 1.00 95.06 90 HIS A CA 1
ATOM 725 C C . HIS A 1 90 ? 22.468 -2.948 -0.115 1.00 95.06 90 HIS A C 1
ATOM 727 O O . HIS A 1 90 ? 22.168 -3.557 -1.143 1.00 95.06 90 HIS A O 1
ATOM 733 N N . PRO A 1 91 ? 23.393 -3.448 0.731 1.00 95.06 91 PRO A N 1
ATOM 734 C CA . PRO A 1 91 ? 24.240 -4.612 0.421 1.00 95.06 91 PRO A CA 1
ATOM 735 C C . PRO A 1 91 ? 23.500 -5.917 0.101 1.00 95.06 91 PRO A C 1
ATOM 737 O O . PRO A 1 91 ? 24.101 -6.876 -0.377 1.00 95.06 91 PRO A O 1
ATOM 740 N N . ARG A 1 92 ? 22.191 -5.972 0.360 1.00 95.62 92 ARG A N 1
ATOM 741 C CA . ARG A 1 92 ? 21.310 -7.092 -0.012 1.00 95.62 92 ARG A CA 1
ATOM 742 C C . ARG A 1 92 ? 20.960 -7.062 -1.496 1.00 95.62 92 ARG A C 1
ATOM 744 O O . ARG A 1 92 ? 20.735 -8.099 -2.092 1.00 95.62 92 ARG A O 1
ATOM 751 N N . LEU A 1 93 ? 20.984 -5.899 -2.120 1.00 96.62 93 LEU A N 1
ATOM 752 C CA . LEU A 1 93 ? 20.627 -5.705 -3.516 1.00 96.62 93 LEU A CA 1
ATOM 753 C C . LEU A 1 93 ? 21.871 -5.734 -4.405 1.00 96.62 93 LEU A C 1
ATOM 755 O O . LEU A 1 93 ? 22.995 -5.903 -3.925 1.00 96.62 93 LEU A O 1
ATOM 759 N N . ILE A 1 94 ? 21.658 -5.638 -5.711 1.00 95.25 94 ILE A N 1
ATOM 760 C CA . ILE A 1 94 ? 22.718 -5.440 -6.701 1.00 95.25 94 ILE A CA 1
ATOM 761 C C . ILE A 1 94 ? 22.750 -3.963 -7.112 1.00 95.25 94 ILE A C 1
ATOM 763 O O . ILE A 1 94 ? 21.705 -3.311 -7.038 1.00 95.25 94 ILE A O 1
ATOM 767 N N . PRO A 1 95 ? 23.895 -3.435 -7.573 1.00 93.75 95 PRO A N 1
ATOM 768 C CA . PRO A 1 95 ? 23.921 -2.152 -8.258 1.00 93.75 95 PRO A CA 1
ATOM 769 C C . PRO A 1 95 ? 22.999 -2.189 -9.474 1.00 93.75 95 PRO A C 1
ATOM 771 O O . PRO A 1 95 ? 23.159 -3.041 -10.344 1.00 93.75 95 PRO A O 1
ATOM 774 N N . SER A 1 96 ? 22.007 -1.305 -9.509 1.00 90.44 96 SER A N 1
ATOM 775 C CA . SER A 1 96 ? 21.021 -1.255 -10.584 1.00 90.44 96 SER A CA 1
ATOM 776 C C . SER A 1 96 ? 20.330 0.108 -10.624 1.00 90.44 96 SER A C 1
ATOM 778 O O . SER A 1 96 ? 20.263 0.826 -9.624 1.00 90.44 96 SER A O 1
ATOM 780 N N . LYS A 1 97 ? 19.821 0.462 -11.806 1.00 84.50 97 LYS A N 1
ATOM 781 C CA . LYS A 1 97 ? 18.937 1.617 -12.028 1.00 84.50 97 LYS A CA 1
ATOM 782 C C . LYS A 1 97 ? 17.464 1.207 -12.135 1.00 84.50 97 LYS A C 1
ATOM 784 O O . LYS A 1 97 ? 16.611 2.052 -12.403 1.00 84.50 97 LYS A O 1
ATOM 789 N N . ASP A 1 98 ? 17.162 -0.077 -11.957 1.00 88.31 98 ASP A N 1
ATOM 790 C CA . ASP A 1 98 ? 15.805 -0.598 -11.991 1.00 88.31 98 ASP A CA 1
ATOM 791 C C . ASP A 1 98 ? 14.987 -0.046 -10.820 1.00 88.31 98 ASP A C 1
ATOM 793 O O . ASP A 1 98 ? 15.406 -0.068 -9.659 1.00 88.31 98 ASP A O 1
ATOM 797 N N . GLN A 1 99 ? 13.784 0.438 -11.128 1.00 84.62 99 GLN A N 1
ATOM 798 C CA . GLN A 1 99 ? 12.929 1.112 -10.158 1.00 84.62 99 GLN A CA 1
ATOM 799 C C . GLN A 1 99 ? 12.508 0.199 -8.994 1.00 84.62 99 GLN A C 1
ATOM 801 O O . GLN A 1 99 ? 12.317 0.686 -7.878 1.00 84.62 99 GLN A O 1
ATOM 806 N N . TYR A 1 100 ? 12.339 -1.105 -9.215 1.00 89.94 100 TYR A N 1
ATOM 807 C CA . TYR A 1 100 ? 11.927 -2.032 -8.160 1.00 89.94 100 TYR A CA 1
ATOM 808 C C . TYR A 1 100 ? 13.075 -2.343 -7.208 1.00 89.94 100 TYR A C 1
ATOM 810 O O . TYR A 1 100 ? 12.852 -2.402 -5.998 1.00 89.94 100 TYR A O 1
ATOM 818 N N . ILE A 1 101 ? 14.298 -2.474 -7.725 1.00 93.38 101 ILE A N 1
ATOM 819 C CA . ILE A 1 101 ? 15.498 -2.599 -6.887 1.00 93.38 101 ILE A CA 1
ATOM 820 C C . ILE A 1 101 ? 15.689 -1.322 -6.062 1.00 93.38 101 ILE A C 1
ATOM 822 O O . ILE A 1 101 ? 15.898 -1.377 -4.852 1.00 93.38 101 ILE A O 1
ATOM 826 N N . ILE A 1 102 ? 15.520 -0.171 -6.702 1.00 89.81 102 ILE A N 1
ATOM 827 C CA . ILE A 1 102 ? 15.521 1.138 -6.057 1.00 89.81 102 ILE A CA 1
ATOM 828 C C . ILE A 1 102 ? 14.479 1.219 -4.924 1.00 89.81 102 ILE A C 1
ATOM 830 O O . ILE A 1 102 ? 14.766 1.630 -3.799 1.00 89.81 102 ILE A O 1
ATOM 834 N N . LEU A 1 103 ? 13.247 0.785 -5.184 1.00 90.88 103 LEU A N 1
ATOM 835 C CA . LEU A 1 103 ? 12.192 0.785 -4.177 1.00 90.88 103 LEU A CA 1
ATOM 836 C C . LEU A 1 103 ? 12.541 -0.146 -3.009 1.00 90.88 103 LEU A C 1
ATOM 838 O O . LEU A 1 103 ? 12.366 0.227 -1.848 1.00 90.88 103 LEU A O 1
ATOM 842 N N . ALA A 1 104 ? 13.065 -1.334 -3.312 1.00 94.81 104 ALA A N 1
ATOM 843 C CA . ALA A 1 104 ? 13.509 -2.298 -2.315 1.00 94.81 104 ALA A CA 1
ATOM 844 C C . ALA A 1 104 ? 14.618 -1.735 -1.415 1.00 94.81 104 ALA A C 1
ATOM 846 O O . ALA A 1 104 ? 14.608 -1.999 -0.216 1.00 94.81 104 ALA A O 1
ATOM 847 N N . ASP A 1 105 ? 15.535 -0.924 -1.948 1.00 94.75 105 ASP A N 1
ATOM 848 C CA . ASP A 1 105 ? 16.580 -0.264 -1.158 1.00 94.75 105 ASP A CA 1
ATOM 849 C C . ASP A 1 105 ? 15.980 0.658 -0.094 1.00 94.75 105 ASP A C 1
ATOM 851 O O . ASP A 1 105 ? 16.376 0.611 1.072 1.00 94.75 105 ASP A O 1
ATOM 855 N N . VAL A 1 106 ? 14.972 1.449 -0.471 1.00 92.31 106 VAL A N 1
ATOM 856 C CA . VAL A 1 106 ? 14.269 2.325 0.473 1.00 92.31 106 VAL A CA 1
ATOM 857 C C . VAL A 1 106 ? 13.563 1.512 1.549 1.00 92.31 106 VAL A C 1
ATOM 859 O O . VAL A 1 106 ? 13.654 1.860 2.727 1.00 92.31 106 VAL A O 1
ATOM 862 N N . LEU A 1 107 ? 12.893 0.421 1.171 1.00 93.56 107 LEU A N 1
ATOM 863 C CA . LEU A 1 107 ? 12.218 -0.467 2.120 1.00 93.56 107 LEU A CA 1
ATOM 864 C C . LEU A 1 107 ? 13.210 -1.114 3.094 1.00 93.56 107 LEU A C 1
ATOM 866 O O . LEU A 1 107 ? 12.972 -1.096 4.295 1.00 93.56 107 LEU A O 1
ATOM 870 N N . LEU A 1 108 ? 14.350 -1.610 2.610 1.00 94.69 108 LEU A N 1
ATOM 871 C CA . LEU A 1 108 ? 15.382 -2.213 3.456 1.00 94.69 108 LEU A CA 1
ATOM 872 C C . LEU A 1 108 ? 15.995 -1.196 4.423 1.00 94.69 108 LEU A C 1
ATOM 874 O O . LEU A 1 108 ? 16.000 -1.428 5.629 1.00 94.69 108 LEU A O 1
ATOM 878 N N . LYS A 1 109 ? 16.434 -0.035 3.922 1.00 92.25 109 LYS A N 1
ATOM 879 C CA . LYS A 1 109 ? 17.029 1.019 4.762 1.00 92.25 109 LYS A CA 1
ATOM 880 C C . LYS A 1 109 ? 16.038 1.546 5.803 1.00 92.25 109 LYS A C 1
ATOM 882 O O . LYS A 1 109 ? 16.411 1.800 6.945 1.00 92.25 109 LYS A O 1
ATOM 887 N N . THR A 1 110 ? 14.767 1.717 5.437 1.00 89.56 110 THR A N 1
ATOM 888 C CA . THR A 1 110 ? 13.736 2.149 6.398 1.00 89.56 110 THR A CA 1
ATOM 889 C C . THR A 1 110 ? 13.380 1.052 7.395 1.00 89.56 110 THR A C 1
ATOM 891 O O . THR A 1 110 ? 13.183 1.362 8.569 1.00 89.56 110 THR A O 1
ATOM 894 N N . LYS A 1 111 ? 13.365 -0.219 6.982 1.00 90.69 111 LYS A N 1
ATOM 895 C CA . LYS A 1 111 ? 13.214 -1.352 7.897 1.00 90.69 111 LYS A CA 1
ATOM 896 C C . LYS A 1 111 ? 14.322 -1.360 8.945 1.00 90.69 111 LYS A C 1
ATOM 898 O O . LYS A 1 111 ? 14.015 -1.389 10.127 1.00 90.69 111 LYS A O 1
ATOM 903 N N . GLU A 1 112 ? 15.587 -1.279 8.545 1.00 91.38 112 GLU A N 1
ATOM 904 C CA . GLU A 1 112 ? 16.711 -1.295 9.493 1.00 91.38 112 GLU A CA 1
ATOM 905 C C . GLU A 1 112 ? 16.653 -0.139 10.498 1.00 91.38 112 GLU A C 1
ATOM 907 O O . GLU A 1 112 ? 16.940 -0.323 11.678 1.00 91.38 112 GLU A O 1
ATOM 912 N N . LEU A 1 113 ? 16.242 1.047 10.045 1.00 88.69 113 LEU A N 1
ATOM 913 C CA . LEU A 1 113 ? 16.184 2.235 10.895 1.00 88.69 113 LEU A CA 1
ATOM 914 C C . LEU A 1 113 ? 14.976 2.260 11.839 1.00 88.69 113 LEU A C 1
ATOM 916 O O . LEU A 1 113 ? 15.104 2.727 12.970 1.00 88.69 113 LEU A O 1
ATOM 920 N N . TYR A 1 114 ? 13.805 1.814 11.381 1.00 85.69 114 TYR A N 1
ATOM 921 C CA . TYR A 1 114 ? 12.534 2.054 12.081 1.00 85.69 114 TYR A CA 1
ATOM 922 C C . TYR A 1 114 ? 11.796 0.777 12.484 1.00 85.69 114 TYR A C 1
ATOM 924 O O . TYR A 1 114 ? 10.952 0.809 13.376 1.00 85.69 114 TYR A O 1
ATOM 932 N N . PHE A 1 115 ? 12.112 -0.355 11.861 1.00 88.38 115 PHE A N 1
ATOM 933 C CA . PHE A 1 115 ? 11.457 -1.641 12.093 1.00 88.38 115 PHE A CA 1
ATOM 934 C C . PHE A 1 115 ? 12.466 -2.806 12.194 1.00 88.38 115 PHE A C 1
ATOM 936 O O . PHE A 1 115 ? 12.241 -3.844 11.564 1.00 88.38 115 PHE A O 1
ATOM 943 N N . PRO A 1 116 ? 13.573 -2.677 12.959 1.00 87.12 116 PRO A N 1
ATOM 944 C CA . PRO A 1 116 ? 14.686 -3.632 12.908 1.00 87.12 116 PRO A CA 1
ATOM 945 C C . PRO A 1 116 ? 14.266 -5.065 13.264 1.00 87.12 116 PRO A C 1
ATOM 947 O O . PRO A 1 116 ? 14.708 -6.016 12.626 1.00 87.12 116 PRO A O 1
ATOM 950 N N . GLU A 1 117 ? 13.342 -5.205 14.216 1.00 88.25 117 GLU A N 1
ATOM 951 C CA . GLU A 1 117 ? 12.862 -6.502 14.708 1.00 88.25 117 GLU A CA 1
ATOM 952 C C . GLU A 1 117 ? 11.611 -7.016 13.975 1.00 88.25 117 GLU A C 1
ATOM 954 O O . GLU A 1 117 ? 11.162 -8.136 14.218 1.00 88.25 117 GLU A O 1
ATOM 959 N N . ASN A 1 118 ? 11.006 -6.213 13.090 1.00 83.31 118 ASN A N 1
ATOM 960 C CA . ASN A 1 118 ? 9.763 -6.597 12.426 1.00 83.31 118 ASN A CA 1
ATOM 961 C C . ASN A 1 118 ? 10.049 -7.407 11.154 1.00 83.31 118 ASN A C 1
ATOM 963 O O . ASN A 1 118 ? 10.451 -6.862 10.120 1.00 83.31 118 ASN A O 1
ATOM 967 N N . GLN A 1 119 ? 9.813 -8.716 11.224 1.00 82.25 119 GLN A N 1
ATOM 968 C CA . GLN A 1 119 ? 9.998 -9.621 10.089 1.00 82.25 119 GLN A CA 1
ATOM 969 C C . GLN A 1 119 ? 8.951 -9.416 8.986 1.00 82.25 119 GLN A C 1
ATOM 971 O O . GLN A 1 119 ? 9.278 -9.606 7.816 1.00 82.25 119 GLN A O 1
ATOM 976 N N . ASP A 1 120 ? 7.750 -8.937 9.320 1.00 81.62 120 ASP A N 1
ATOM 977 C CA . ASP A 1 120 ? 6.670 -8.708 8.349 1.00 81.62 120 ASP A CA 1
ATOM 978 C C . ASP A 1 120 ? 6.992 -7.563 7.375 1.00 81.62 120 ASP A C 1
ATOM 980 O O . ASP A 1 120 ? 6.404 -7.459 6.300 1.00 81.62 120 ASP A O 1
ATOM 984 N N . CYS A 1 121 ? 7.935 -6.691 7.742 1.00 81.88 121 CYS A N 1
ATOM 985 C CA . CYS A 1 121 ? 8.405 -5.588 6.906 1.00 81.88 121 CYS A CA 1
ATOM 986 C C . CYS A 1 121 ? 9.640 -5.947 6.065 1.00 81.88 121 CYS A C 1
ATOM 988 O O . CYS A 1 121 ? 10.227 -5.056 5.448 1.00 81.88 121 CYS A O 1
ATOM 990 N N . ASP A 1 122 ? 10.084 -7.210 6.057 1.00 89.69 122 ASP A N 1
ATOM 991 C CA . ASP A 1 122 ? 11.245 -7.596 5.259 1.00 89.69 122 ASP A CA 1
ATOM 992 C C . ASP A 1 122 ? 10.946 -7.666 3.758 1.00 89.69 122 ASP A C 1
ATOM 994 O O . ASP A 1 122 ? 9.855 -8.032 3.322 1.00 89.69 122 ASP A O 1
ATOM 998 N N . VAL A 1 123 ? 11.952 -7.343 2.944 1.00 93.56 123 VAL A N 1
ATOM 999 C CA . VAL A 1 123 ? 11.830 -7.462 1.489 1.00 93.56 123 VAL A CA 1
ATOM 1000 C C . VAL A 1 123 ? 12.045 -8.915 1.075 1.00 93.56 123 VAL A C 1
ATOM 1002 O O . VAL A 1 123 ? 13.159 -9.443 1.143 1.00 93.56 123 VAL A O 1
ATOM 1005 N N . ASN A 1 124 ? 10.978 -9.543 0.580 1.00 95.19 124 ASN A N 1
ATOM 1006 C CA . ASN A 1 124 ? 11.045 -10.851 -0.060 1.00 95.19 124 ASN A CA 1
ATOM 1007 C C . ASN A 1 124 ? 11.651 -10.719 -1.469 1.00 95.19 124 ASN A C 1
ATOM 1009 O O . ASN A 1 124 ? 11.015 -10.204 -2.389 1.00 95.19 124 ASN A O 1
ATOM 1013 N N . ILE A 1 125 ? 12.885 -11.203 -1.635 1.00 97.12 125 ILE A N 1
ATOM 1014 C CA . ILE A 1 125 ? 13.630 -11.103 -2.897 1.00 97.12 125 ILE A CA 1
ATOM 1015 C C . ILE A 1 125 ? 12.989 -11.934 -4.016 1.00 97.12 125 ILE A C 1
ATOM 1017 O O . ILE A 1 125 ? 12.984 -11.499 -5.164 1.00 97.12 125 ILE A O 1
ATOM 1021 N N . GLU A 1 126 ? 12.407 -13.096 -3.713 1.00 95.50 126 GLU A N 1
ATOM 1022 C CA . GLU A 1 126 ? 11.735 -13.902 -4.738 1.00 95.50 126 GLU A CA 1
ATOM 1023 C C . GLU A 1 126 ? 10.492 -13.177 -5.278 1.00 95.50 126 GLU A C 1
ATOM 1025 O O . GLU A 1 126 ? 10.273 -13.137 -6.488 1.00 95.50 126 GLU A O 1
ATOM 1030 N N . GLU A 1 127 ? 9.708 -12.544 -4.402 1.00 93.44 127 GLU A N 1
ATOM 1031 C CA . GLU A 1 127 ? 8.556 -11.733 -4.818 1.00 93.44 127 GLU A CA 1
ATOM 1032 C C . GLU A 1 127 ? 8.991 -10.479 -5.590 1.00 93.44 127 GLU A C 1
ATOM 1034 O O . GLU A 1 127 ? 8.387 -10.145 -6.609 1.00 93.44 127 GLU A O 1
ATOM 1039 N N . LEU A 1 128 ? 10.082 -9.825 -5.176 1.00 95.69 128 LEU A N 1
ATOM 1040 C CA . LEU A 1 128 ? 10.682 -8.717 -5.924 1.00 95.69 128 LEU A CA 1
ATOM 1041 C C . LEU A 1 128 ? 11.033 -9.138 -7.362 1.00 95.69 128 LEU A C 1
ATOM 1043 O O . LEU A 1 128 ? 10.632 -8.468 -8.314 1.00 95.69 128 LEU A O 1
ATOM 1047 N N . LEU A 1 129 ? 11.706 -10.281 -7.533 1.00 97.00 129 LEU A N 1
ATOM 1048 C CA . LEU A 1 129 ? 12.065 -10.825 -8.848 1.00 97.00 129 LEU A CA 1
ATOM 1049 C C . LEU A 1 129 ? 10.832 -11.172 -9.693 1.00 97.00 129 LEU A C 1
ATOM 1051 O O . LEU A 1 129 ? 10.817 -10.906 -10.899 1.00 97.00 129 LEU A O 1
ATOM 1055 N N . LYS A 1 130 ? 9.774 -11.726 -9.084 1.00 91.88 130 LYS A N 1
ATOM 1056 C CA . LYS A 1 130 ? 8.495 -11.984 -9.771 1.00 91.88 130 LYS A CA 1
ATOM 1057 C C . LYS A 1 130 ? 7.870 -10.685 -10.279 1.00 91.88 130 LYS A C 1
ATOM 1059 O O . LYS A 1 130 ? 7.461 -10.620 -11.437 1.00 91.88 130 LYS A O 1
ATOM 1064 N N . ARG A 1 131 ? 7.859 -9.629 -9.457 1.00 90.44 131 ARG A N 1
ATOM 1065 C CA . ARG A 1 131 ? 7.338 -8.303 -9.835 1.00 90.44 131 ARG A CA 1
ATOM 1066 C C . ARG A 1 131 ? 8.144 -7.655 -10.960 1.00 90.44 131 ARG A C 1
ATOM 1068 O O . ARG A 1 131 ? 7.536 -7.109 -11.879 1.00 90.44 131 ARG A O 1
ATOM 1075 N N . MET A 1 132 ? 9.473 -7.760 -10.926 1.00 93.38 132 MET A N 1
ATOM 1076 C CA . MET A 1 132 ? 10.338 -7.306 -12.023 1.00 93.38 132 MET A CA 1
ATOM 1077 C C . MET A 1 132 ? 10.048 -8.080 -13.319 1.00 93.38 132 MET A C 1
ATOM 1079 O O . MET A 1 132 ? 9.862 -7.477 -14.373 1.00 93.38 132 MET A O 1
ATOM 1083 N N . SER A 1 133 ? 9.921 -9.410 -13.236 1.00 92.19 133 SER A N 1
ATOM 1084 C CA . SER A 1 133 ? 9.670 -10.280 -14.399 1.00 92.19 133 SER A CA 1
ATOM 1085 C C . SER A 1 133 ? 8.358 -9.941 -15.114 1.00 92.19 133 SER A C 1
ATOM 1087 O O . SER A 1 133 ? 8.326 -9.850 -16.340 1.00 92.19 133 SER A O 1
ATOM 1089 N N . LEU A 1 134 ? 7.289 -9.663 -14.356 1.00 87.50 134 LEU A N 1
ATOM 1090 C CA . LEU A 1 134 ? 5.987 -9.249 -14.902 1.00 87.50 134 LEU A CA 1
ATOM 1091 C C . LEU A 1 134 ? 6.044 -7.932 -15.692 1.00 87.50 134 LEU A C 1
ATOM 1093 O O . LEU A 1 134 ? 5.138 -7.645 -16.474 1.00 87.50 134 LEU A O 1
ATOM 1097 N N . ARG A 1 135 ? 7.090 -7.125 -15.494 1.00 86.00 135 ARG A N 1
ATOM 1098 C CA . ARG A 1 135 ? 7.225 -5.786 -16.077 1.00 86.00 135 ARG A CA 1
ATOM 1099 C C . ARG A 1 135 ? 8.305 -5.663 -17.137 1.00 86.00 135 ARG A C 1
ATOM 1101 O O . ARG A 1 135 ? 8.468 -4.578 -17.682 1.00 86.00 135 ARG A O 1
ATOM 1108 N N . LEU A 1 136 ? 8.973 -6.759 -17.491 1.00 89.75 136 LEU A N 1
ATOM 1109 C CA . LEU A 1 136 ? 10.027 -6.775 -18.511 1.00 89.75 136 LEU A CA 1
ATOM 1110 C C . LEU A 1 136 ? 9.611 -6.136 -19.845 1.00 89.75 136 LEU A C 1
ATOM 1112 O O . LEU A 1 136 ? 10.435 -5.542 -20.527 1.00 89.75 136 LEU A O 1
ATOM 1116 N N . ASN A 1 137 ? 8.329 -6.229 -20.203 1.00 87.38 137 ASN A N 1
ATOM 1117 C CA . ASN A 1 137 ? 7.782 -5.668 -21.439 1.00 87.38 137 ASN A CA 1
ATOM 1118 C C . ASN A 1 137 ? 7.027 -4.342 -21.252 1.00 87.38 137 ASN A C 1
ATOM 1120 O O . ASN A 1 137 ? 6.332 -3.920 -22.171 1.00 87.38 137 ASN A O 1
ATOM 1124 N N . VAL A 1 138 ? 7.124 -3.693 -20.085 1.00 83.38 138 VAL A N 1
ATOM 1125 C CA . VAL A 1 138 ? 6.638 -2.309 -19.930 1.00 83.38 138 VAL A CA 1
ATOM 1126 C C . VAL A 1 138 ? 7.448 -1.386 -20.837 1.00 83.38 138 VAL A C 1
ATOM 1128 O O . VAL A 1 138 ? 6.875 -0.552 -21.524 1.00 83.38 138 VAL A O 1
ATOM 1131 N N . ASP A 1 139 ? 8.761 -1.597 -20.892 1.00 85.38 139 ASP A N 1
ATOM 1132 C CA . ASP A 1 139 ? 9.663 -0.936 -21.826 1.00 85.38 139 ASP A CA 1
ATOM 1133 C C . ASP A 1 139 ? 10.497 -1.988 -22.582 1.00 85.38 139 ASP A C 1
ATOM 1135 O O . ASP A 1 139 ? 11.562 -2.391 -22.102 1.00 85.38 139 ASP A O 1
ATOM 1139 N N . PRO A 1 140 ? 10.039 -2.446 -23.765 1.00 88.44 140 PRO A N 1
ATOM 1140 C CA . PRO A 1 140 ? 10.767 -3.434 -24.560 1.00 88.44 140 PRO A CA 1
ATOM 1141 C C . PRO A 1 140 ? 12.204 -3.017 -24.917 1.00 88.44 140 PRO A C 1
ATOM 1143 O O . PRO A 1 140 ? 13.073 -3.884 -25.058 1.00 88.44 140 PRO A O 1
ATOM 1146 N N . GLY A 1 141 ? 12.491 -1.715 -25.019 1.00 88.56 141 GLY A N 1
ATOM 1147 C CA . GLY A 1 141 ? 13.841 -1.210 -25.283 1.00 88.56 141 GLY A CA 1
ATOM 1148 C C . GLY A 1 141 ? 14.804 -1.443 -24.111 1.00 88.56 141 GLY A C 1
ATOM 1149 O O . GLY A 1 141 ? 15.992 -1.680 -24.325 1.00 88.56 141 GLY A O 1
ATOM 1150 N N . SER A 1 142 ? 14.283 -1.486 -22.881 1.00 89.00 142 SER A N 1
ATOM 1151 C CA . SER A 1 142 ? 15.048 -1.760 -21.653 1.00 89.00 142 SER A CA 1
ATOM 1152 C C . SER A 1 142 ? 15.058 -3.241 -21.243 1.00 89.00 142 SER A C 1
ATOM 1154 O O . SER A 1 142 ? 15.739 -3.603 -20.282 1.00 89.00 142 SER A O 1
ATOM 1156 N N . TYR A 1 143 ? 14.355 -4.110 -21.981 1.00 92.88 143 TYR A N 1
ATOM 1157 C CA . TYR A 1 143 ? 14.123 -5.520 -21.639 1.00 92.88 143 TYR A CA 1
ATOM 1158 C C . TYR A 1 143 ? 15.399 -6.280 -21.238 1.00 92.88 143 TYR A C 1
ATOM 1160 O O . TYR A 1 143 ? 15.428 -6.931 -20.195 1.00 92.88 143 TYR A O 1
ATOM 1168 N N . GLU A 1 144 ? 16.465 -6.196 -22.042 1.00 94.88 144 GLU A N 1
ATOM 1169 C CA . GLU A 1 144 ? 17.695 -6.967 -21.793 1.00 94.88 144 GLU A CA 1
ATOM 1170 C C . GLU A 1 144 ? 18.438 -6.488 -20.544 1.00 94.88 144 GLU A C 1
ATOM 1172 O O . GLU A 1 144 ? 18.981 -7.302 -19.797 1.00 94.88 144 GLU A O 1
ATOM 1177 N N . ASN A 1 145 ? 18.411 -5.179 -20.276 1.00 92.62 145 ASN A N 1
ATOM 1178 C CA . ASN A 1 145 ? 19.036 -4.598 -19.091 1.00 92.62 145 ASN A CA 1
ATOM 1179 C C . ASN A 1 145 ? 18.305 -5.062 -17.826 1.00 92.62 145 ASN A C 1
ATOM 1181 O O . ASN A 1 145 ? 18.928 -5.600 -16.912 1.00 92.62 145 ASN A O 1
ATOM 1185 N N . THR A 1 146 ? 16.974 -4.950 -17.803 1.00 93.38 146 THR A N 1
ATOM 1186 C CA . THR A 1 146 ? 16.163 -5.417 -16.670 1.00 93.38 146 THR A CA 1
ATOM 1187 C C . THR A 1 146 ? 16.266 -6.935 -16.493 1.00 93.38 146 THR A C 1
ATOM 1189 O O . THR A 1 146 ? 16.370 -7.419 -15.367 1.00 93.38 146 THR A O 1
ATOM 1192 N N . LEU A 1 147 ? 16.295 -7.714 -17.581 1.00 96.75 147 LEU A N 1
ATOM 1193 C CA . LEU A 1 147 ? 16.483 -9.165 -17.503 1.00 96.75 147 LEU A CA 1
ATOM 1194 C C . LEU A 1 147 ? 17.857 -9.527 -16.927 1.00 96.75 147 LEU A C 1
ATOM 1196 O O . LEU A 1 147 ? 17.971 -10.490 -16.167 1.00 96.75 147 LEU A O 1
ATOM 1200 N N . ASN A 1 148 ? 18.900 -8.774 -17.273 1.00 97.44 148 ASN A N 1
ATOM 1201 C CA . ASN A 1 148 ? 20.222 -8.953 -16.690 1.00 97.44 148 ASN A CA 1
ATOM 1202 C C . ASN A 1 148 ? 20.218 -8.670 -15.179 1.00 97.44 148 ASN A C 1
ATOM 1204 O O . ASN A 1 148 ? 20.740 -9.480 -14.414 1.00 97.44 148 ASN A O 1
ATOM 1208 N N . ASP A 1 149 ? 19.556 -7.602 -14.736 1.00 96.62 149 ASP A N 1
ATOM 1209 C CA . ASP A 1 149 ? 19.419 -7.286 -13.309 1.00 96.62 149 ASP A CA 1
ATOM 1210 C C . ASP A 1 149 ? 18.664 -8.386 -12.544 1.00 96.62 149 ASP A C 1
ATOM 1212 O O . ASP A 1 149 ? 19.101 -8.818 -11.474 1.00 96.62 149 ASP A O 1
ATOM 1216 N N . ILE A 1 150 ? 17.582 -8.923 -13.125 1.00 97.94 150 ILE A N 1
ATOM 1217 C CA . ILE A 1 150 ? 16.861 -10.086 -12.579 1.00 97.94 150 ILE A CA 1
ATOM 1218 C C . ILE A 1 150 ? 17.811 -11.277 -12.421 1.00 97.94 150 ILE A C 1
ATOM 1220 O O . ILE A 1 150 ? 17.835 -11.903 -11.362 1.00 97.94 150 ILE A O 1
ATOM 1224 N N . LYS A 1 151 ? 18.608 -11.593 -13.450 1.00 98.25 151 LYS A N 1
ATOM 1225 C CA . LYS A 1 151 ? 19.555 -12.720 -13.420 1.00 98.25 151 LYS A CA 1
ATOM 1226 C C . LYS A 1 151 ? 20.619 -12.543 -12.339 1.00 98.25 151 LYS A C 1
ATOM 1228 O O . LYS A 1 151 ? 20.867 -13.485 -11.590 1.00 98.25 151 LYS A O 1
ATOM 1233 N N . LEU A 1 152 ? 21.212 -11.355 -12.234 1.00 98.25 152 LEU A N 1
ATOM 1234 C CA . LEU A 1 152 ? 22.248 -11.054 -11.244 1.00 98.25 152 LEU A CA 1
ATOM 1235 C C . LEU A 1 152 ? 21.710 -11.135 -9.811 1.00 98.25 152 LEU A C 1
ATOM 1237 O O . LEU A 1 152 ? 22.347 -11.730 -8.938 1.00 98.25 152 LEU A O 1
ATOM 1241 N N . LEU A 1 153 ? 20.522 -10.582 -9.557 1.00 98.19 153 LEU A N 1
ATOM 1242 C CA . LEU A 1 153 ? 19.911 -10.633 -8.231 1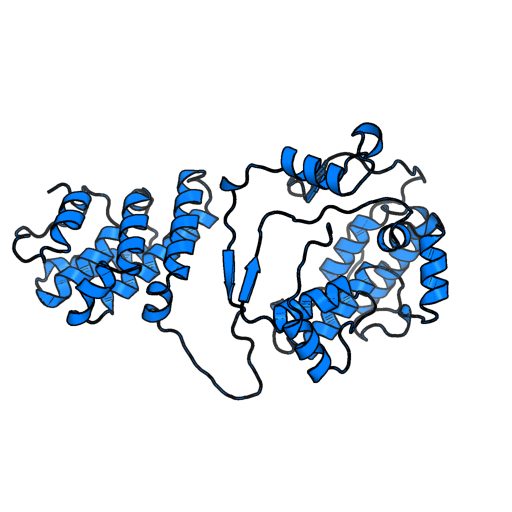.00 98.19 153 LEU A CA 1
ATOM 1243 C C . LEU A 1 153 ? 19.426 -12.049 -7.881 1.00 98.19 153 LEU A C 1
ATOM 1245 O O . LEU A 1 153 ? 19.617 -12.493 -6.751 1.00 98.19 153 LEU A O 1
ATOM 1249 N N . ALA A 1 154 ? 18.864 -12.786 -8.843 1.00 98.25 154 ALA A N 1
ATOM 1250 C CA . ALA A 1 154 ? 18.486 -14.186 -8.659 1.00 98.25 154 ALA A CA 1
ATOM 1251 C C . ALA A 1 154 ? 19.705 -15.063 -8.344 1.00 98.25 154 ALA A C 1
ATOM 1253 O O . ALA A 1 154 ? 19.659 -15.858 -7.408 1.00 98.25 154 ALA A O 1
ATOM 1254 N N . GLN A 1 155 ? 20.816 -14.865 -9.062 1.00 98.31 155 GLN A N 1
ATOM 1255 C CA . GLN A 1 155 ? 22.079 -15.555 -8.805 1.00 98.31 155 GLN A CA 1
ATOM 1256 C C . GLN A 1 155 ? 22.590 -15.284 -7.387 1.00 98.31 155 GLN A C 1
ATOM 1258 O O . GLN A 1 155 ? 22.972 -16.221 -6.692 1.00 98.31 155 GLN A O 1
ATOM 1263 N N . LYS A 1 156 ? 22.560 -14.024 -6.936 1.00 98.19 156 LYS A N 1
ATOM 1264 C CA . LYS A 1 156 ? 23.001 -13.630 -5.589 1.00 98.19 156 LYS A CA 1
ATOM 1265 C C . LYS A 1 156 ? 22.257 -14.359 -4.463 1.00 98.19 156 LYS A C 1
ATOM 1267 O O . LYS A 1 156 ? 22.836 -14.569 -3.403 1.00 98.19 156 LYS A O 1
ATOM 1272 N N . TYR A 1 157 ? 20.997 -14.722 -4.689 1.00 98.12 157 TYR A N 1
ATOM 1273 C CA . TYR A 1 157 ? 20.140 -15.405 -3.715 1.00 98.12 157 TYR A CA 1
ATOM 1274 C C . TYR A 1 157 ? 19.884 -16.878 -4.045 1.00 98.12 157 TYR A C 1
ATOM 1276 O O . TYR A 1 157 ? 19.026 -17.495 -3.419 1.00 98.12 157 TYR A O 1
ATOM 1284 N N . GLU A 1 158 ? 20.600 -17.433 -5.027 1.00 98.00 158 GLU A N 1
ATOM 1285 C CA . GLU A 1 158 ? 20.449 -18.824 -5.473 1.00 98.00 158 GLU A CA 1
ATOM 1286 C C . GLU A 1 158 ? 19.000 -19.183 -5.871 1.00 98.00 158 GLU A C 1
ATOM 1288 O O . GLU A 1 158 ? 18.548 -20.318 -5.721 1.00 98.00 158 GLU A O 1
ATOM 1293 N N . ILE A 1 159 ? 18.252 -18.211 -6.405 1.00 97.62 159 ILE A N 1
ATOM 1294 C CA . ILE A 1 159 ? 16.867 -18.392 -6.853 1.00 97.62 159 ILE A CA 1
ATOM 1295 C C . ILE A 1 159 ? 16.883 -18.883 -8.310 1.00 97.62 159 ILE A C 1
ATOM 1297 O O . ILE A 1 159 ? 17.348 -18.159 -9.194 1.00 97.62 159 ILE A O 1
ATOM 1301 N N . PRO A 1 160 ? 16.355 -20.084 -8.616 1.00 96.88 160 PRO A N 1
ATOM 1302 C CA . PRO A 1 160 ? 16.319 -20.579 -9.987 1.00 96.88 160 PRO A CA 1
ATOM 1303 C C . PRO A 1 160 ? 15.410 -19.721 -10.871 1.00 96.88 160 PRO A C 1
ATOM 1305 O O . PRO A 1 160 ? 14.252 -19.482 -10.525 1.00 96.88 160 PRO A O 1
ATOM 1308 N N . LEU A 1 161 ? 15.886 -19.343 -12.063 1.00 95.69 161 LEU A N 1
ATOM 1309 C CA . LEU A 1 161 ? 15.088 -18.576 -13.034 1.00 95.69 161 LEU A CA 1
ATOM 1310 C C . LEU A 1 161 ? 13.800 -19.298 -13.454 1.00 95.69 161 LEU A C 1
ATOM 1312 O O . LEU A 1 161 ? 12.836 -18.645 -13.826 1.00 95.69 161 LEU A O 1
ATOM 1316 N N . SER A 1 162 ? 13.752 -20.629 -13.348 1.00 94.69 162 SER A N 1
ATOM 1317 C CA . SER A 1 162 ? 12.546 -21.424 -13.611 1.00 94.69 162 SER A CA 1
ATOM 1318 C C . SER A 1 162 ? 11.385 -21.131 -12.654 1.00 94.69 162 SER A C 1
ATOM 1320 O O . SER A 1 162 ? 10.248 -21.472 -12.968 1.00 94.69 162 SER A O 1
ATOM 1322 N N . ARG A 1 163 ? 11.639 -20.496 -11.499 1.00 93.12 163 ARG A N 1
ATOM 1323 C CA . ARG A 1 163 ? 10.590 -20.001 -10.588 1.00 93.12 163 ARG A CA 1
ATOM 1324 C C . ARG A 1 163 ? 9.995 -18.663 -11.023 1.00 93.12 163 ARG A C 1
ATOM 1326 O O . ARG A 1 163 ? 9.003 -18.220 -10.443 1.00 93.12 163 ARG A O 1
ATOM 1333 N N . LEU A 1 164 ? 10.613 -18.003 -11.997 1.00 92.50 164 LEU A N 1
ATOM 1334 C CA . LEU A 1 164 ? 10.199 -16.705 -12.500 1.00 92.50 164 LEU A CA 1
ATOM 1335 C C . LEU A 1 164 ? 9.440 -16.903 -13.813 1.00 92.50 164 LEU A C 1
ATOM 1337 O O . LEU A 1 164 ? 9.908 -17.581 -14.724 1.00 92.50 164 LEU A O 1
ATOM 1341 N N . ASN A 1 165 ? 8.265 -16.287 -13.926 1.00 90.31 165 ASN A N 1
ATOM 1342 C CA . ASN A 1 165 ? 7.548 -16.229 -15.194 1.00 90.31 165 ASN A CA 1
ATOM 1343 C C . ASN A 1 165 ? 8.165 -15.116 -16.053 1.00 90.31 165 ASN A C 1
ATOM 1345 O O . ASN A 1 165 ? 7.749 -13.963 -15.951 1.00 90.31 165 ASN A O 1
ATOM 1349 N N . ILE A 1 166 ? 9.203 -15.449 -16.827 1.00 93.25 166 ILE A N 1
ATOM 1350 C CA . ILE A 1 166 ? 9.918 -14.509 -17.702 1.00 93.25 166 ILE A CA 1
ATOM 1351 C C . ILE A 1 166 ? 9.225 -14.504 -19.075 1.00 93.25 166 ILE A C 1
ATOM 1353 O O . ILE A 1 166 ? 9.383 -15.467 -19.832 1.00 93.25 166 ILE A O 1
ATOM 1357 N N . PRO A 1 167 ? 8.443 -13.463 -19.418 1.00 91.50 167 PRO A N 1
ATOM 1358 C CA . PRO A 1 167 ? 7.784 -13.386 -20.716 1.00 91.50 167 PRO A CA 1
ATOM 1359 C C . PRO A 1 167 ? 8.809 -13.135 -21.830 1.00 91.50 167 PRO A C 1
ATOM 1361 O O . PRO A 1 167 ? 9.778 -12.422 -21.591 1.00 91.50 167 PRO A O 1
ATOM 1364 N N . PRO A 1 168 ? 8.592 -13.631 -23.062 1.00 92.38 168 PRO A N 1
ATOM 1365 C CA . PRO A 1 168 ? 9.442 -13.273 -24.195 1.00 92.38 168 PRO A CA 1
ATOM 1366 C C . PRO A 1 168 ? 9.373 -11.765 -24.478 1.00 92.38 168 PRO A C 1
ATOM 1368 O O . PRO A 1 168 ? 8.343 -11.124 -24.238 1.00 92.38 168 PRO A O 1
ATOM 1371 N N . LYS A 1 169 ? 10.461 -11.203 -25.015 1.00 93.25 169 LYS A N 1
ATOM 1372 C CA . LYS A 1 169 ? 10.523 -9.798 -25.434 1.00 93.25 169 LYS A CA 1
ATOM 1373 C C . LYS A 1 169 ? 9.456 -9.508 -26.497 1.00 93.25 169 LYS A C 1
ATOM 1375 O O . LYS A 1 169 ? 9.363 -10.225 -27.494 1.00 93.25 169 LYS A O 1
ATOM 1380 N N . ARG A 1 170 ? 8.659 -8.459 -26.289 1.00 88.75 170 ARG A N 1
ATOM 1381 C CA . ARG A 1 170 ? 7.690 -7.947 -27.270 1.00 88.75 170 ARG A CA 1
ATOM 1382 C C . ARG A 1 170 ? 8.390 -7.064 -28.304 1.00 88.75 170 ARG A C 1
ATOM 1384 O O . ARG A 1 170 ? 9.418 -6.457 -28.011 1.00 88.75 170 ARG A O 1
ATOM 1391 N N . MET A 1 171 ? 7.827 -6.997 -29.510 1.00 83.75 171 MET A N 1
ATOM 1392 C CA . MET A 1 171 ? 8.241 -5.998 -30.499 1.00 83.75 171 MET A CA 1
ATOM 1393 C C . MET A 1 171 ? 7.871 -4.595 -29.997 1.00 83.75 171 MET A C 1
ATOM 1395 O O . MET A 1 171 ? 6.928 -4.449 -29.219 1.00 83.75 171 MET A O 1
ATOM 1399 N N . GLU A 1 172 ? 8.646 -3.585 -30.391 1.00 68.31 172 GLU A N 1
ATOM 1400 C CA . GLU A 1 172 ? 8.421 -2.188 -30.005 1.00 68.31 172 GLU A CA 1
ATOM 1401 C C . GLU A 1 172 ? 7.141 -1.651 -30.657 1.00 68.31 172 GLU A C 1
ATOM 1403 O O . GLU A 1 172 ? 7.166 -1.062 -31.733 1.00 68.31 172 GLU A O 1
ATOM 1408 N N . GLU A 1 173 ? 6.007 -1.849 -29.994 1.00 62.16 173 GLU A N 1
ATOM 1409 C CA . GLU A 1 173 ? 4.783 -1.097 -30.250 1.00 62.16 173 GLU A CA 1
ATOM 1410 C C . GLU A 1 173 ? 4.500 -0.240 -29.018 1.00 62.16 173 GLU A C 1
ATOM 1412 O O . GLU A 1 173 ? 4.062 -0.719 -27.972 1.00 62.16 173 GLU A O 1
ATOM 1417 N N . HIS A 1 174 ? 4.814 1.051 -29.125 1.00 64.94 174 HIS A N 1
ATOM 1418 C CA . HIS A 1 174 ? 4.502 2.035 -28.094 1.00 64.94 174 HIS A CA 1
ATOM 1419 C C . HIS A 1 174 ? 3.076 2.550 -28.286 1.00 64.94 174 HIS A C 1
ATOM 1421 O O . HIS A 1 174 ? 2.863 3.715 -28.621 1.00 64.94 174 HIS A O 1
ATOM 1427 N N . GLU A 1 175 ? 2.086 1.686 -28.085 1.00 67.62 175 GLU A N 1
ATOM 1428 C CA . GLU A 1 175 ? 0.724 2.173 -27.903 1.00 67.62 175 GLU A CA 1
ATOM 1429 C C . GLU A 1 175 ? 0.583 2.739 -26.482 1.00 67.62 175 GLU A C 1
ATOM 1431 O O . GLU A 1 175 ? 0.984 2.084 -25.512 1.00 67.62 175 GLU A O 1
ATOM 1436 N N . PRO A 1 176 ? 0.048 3.964 -26.315 1.00 69.25 176 PRO A N 1
ATOM 1437 C CA . PRO A 1 176 ? -0.249 4.488 -24.993 1.00 69.25 176 PRO A CA 1
ATOM 1438 C C . PRO A 1 176 ? -1.192 3.517 -24.281 1.00 69.25 176 PRO A C 1
ATOM 1440 O O . PRO A 1 176 ? -2.246 3.202 -24.840 1.00 69.25 176 PRO A O 1
ATOM 1443 N N . PRO A 1 177 ? -0.855 3.053 -23.066 1.00 73.31 177 PRO A N 1
ATOM 1444 C CA . PRO A 1 177 ? -1.690 2.089 -22.380 1.00 73.31 177 PRO A CA 1
ATOM 1445 C C . PRO A 1 177 ? -3.062 2.711 -22.112 1.00 73.31 177 PRO A C 1
ATOM 1447 O O . PRO A 1 177 ? -3.167 3.860 -21.679 1.00 73.31 177 PRO A O 1
ATOM 1450 N N . GLN A 1 178 ? -4.107 1.949 -22.400 1.00 81.12 178 GLN A N 1
ATOM 1451 C CA . GLN A 1 178 ? -5.510 2.275 -22.154 1.00 81.12 178 GLN A CA 1
ATOM 1452 C C . GLN A 1 178 ? -6.163 1.021 -21.551 1.00 81.12 178 GLN A C 1
ATOM 1454 O O . GLN A 1 178 ? -5.536 -0.037 -21.542 1.00 81.12 178 GLN A O 1
ATOM 1459 N N . ASP A 1 179 ? -7.377 1.154 -21.015 1.00 82.25 179 ASP A N 1
ATOM 1460 C CA . ASP A 1 179 ? -8.205 0.071 -20.451 1.00 82.25 179 ASP A CA 1
ATOM 1461 C C . ASP A 1 179 ? -7.948 -0.299 -18.970 1.00 82.25 179 ASP A C 1
ATOM 1463 O O . ASP A 1 179 ? -6.988 0.170 -18.337 1.00 82.25 179 ASP A O 1
ATOM 1467 N N . PRO A 1 180 ? -8.863 -1.079 -18.347 1.00 82.81 180 PRO A N 1
ATOM 1468 C CA . PRO A 1 180 ? -8.643 -1.655 -17.028 1.00 82.81 180 PRO A CA 1
ATOM 1469 C C . PRO A 1 180 ? -7.493 -2.668 -17.045 1.00 82.81 180 PRO A C 1
ATOM 1471 O O . PRO A 1 180 ? -7.474 -3.605 -17.839 1.00 82.81 180 PRO A O 1
ATOM 1474 N N . PHE A 1 181 ? -6.577 -2.531 -16.095 1.00 75.44 181 PHE A N 1
ATOM 1475 C CA . PHE A 1 181 ? -5.545 -3.519 -15.810 1.00 75.44 181 PHE A CA 1
ATOM 1476 C C . PHE A 1 181 ? -6.040 -4.446 -14.709 1.00 75.44 181 PHE A C 1
ATOM 1478 O O . PHE A 1 181 ? -6.304 -3.998 -13.590 1.00 75.44 181 PHE A O 1
ATOM 1485 N N . ALA A 1 182 ? -6.155 -5.731 -15.034 1.00 73.69 182 ALA A N 1
ATOM 1486 C CA . ALA A 1 182 ? -6.514 -6.775 -14.088 1.00 73.69 182 ALA A CA 1
ATOM 1487 C C . ALA A 1 182 ? -5.269 -7.490 -13.543 1.00 73.69 182 ALA A C 1
ATOM 1489 O O . ALA A 1 182 ? -4.324 -7.787 -14.274 1.00 73.69 182 ALA A O 1
ATOM 1490 N N . GLU A 1 183 ? -5.288 -7.788 -12.250 1.00 71.81 183 GLU A N 1
ATOM 1491 C CA . GLU A 1 183 ? -4.371 -8.717 -11.596 1.00 71.81 183 GLU A CA 1
ATOM 1492 C C . GLU A 1 183 ? -4.660 -10.165 -12.047 1.00 71.81 183 GLU A C 1
ATOM 1494 O O . GLU A 1 183 ? -5.747 -10.452 -12.557 1.00 71.81 183 GLU A O 1
ATOM 1499 N N . PRO A 1 184 ? -3.743 -11.126 -11.813 1.00 59.16 184 PRO A N 1
ATOM 1500 C CA . PRO A 1 184 ? -3.953 -12.531 -12.185 1.00 59.16 184 PRO A CA 1
ATOM 1501 C C . PRO A 1 184 ? -5.217 -13.182 -11.598 1.00 59.16 184 PRO A C 1
ATOM 1503 O O . PRO A 1 184 ? -5.706 -14.167 -12.139 1.00 59.16 184 PRO A O 1
ATOM 1506 N N . ASN A 1 185 ? -5.750 -12.643 -10.499 1.00 69.75 185 ASN A N 1
ATOM 1507 C CA . ASN A 1 185 ? -6.997 -13.096 -9.875 1.00 69.75 185 ASN A CA 1
ATOM 1508 C C . ASN A 1 185 ? -8.264 -12.458 -10.491 1.00 69.75 185 ASN A C 1
ATOM 1510 O O . ASN A 1 185 ? -9.356 -12.666 -9.970 1.00 69.75 185 ASN A O 1
ATOM 1514 N N . GLY A 1 186 ? -8.127 -11.661 -11.555 1.00 71.88 186 GLY A N 1
ATOM 1515 C CA . GLY A 1 186 ? -9.225 -10.971 -12.235 1.00 71.88 186 GLY A CA 1
ATOM 1516 C C . GLY A 1 186 ? -9.644 -9.639 -11.604 1.00 71.88 186 GLY A C 1
ATOM 1517 O O . GLY A 1 186 ? -10.481 -8.941 -12.173 1.00 71.88 186 GLY A O 1
ATOM 1518 N N . ALA A 1 187 ? -9.070 -9.247 -10.462 1.00 71.62 187 ALA A N 1
ATOM 1519 C CA . ALA A 1 187 ? -9.373 -7.963 -9.836 1.00 71.62 187 ALA A CA 1
ATOM 1520 C C . ALA A 1 187 ? -8.744 -6.806 -10.625 1.00 71.62 187 ALA A C 1
ATOM 1522 O O . ALA A 1 187 ? -7.565 -6.855 -10.961 1.00 71.62 187 ALA A O 1
ATOM 1523 N N . ILE A 1 188 ? -9.499 -5.736 -10.879 1.00 72.31 188 ILE A N 1
ATOM 1524 C CA . ILE A 1 188 ? -8.967 -4.534 -11.536 1.00 72.31 188 ILE A CA 1
ATOM 1525 C C . ILE A 1 188 ? -8.065 -3.784 -10.546 1.00 72.31 188 ILE A C 1
ATOM 1527 O O . ILE A 1 188 ? -8.549 -3.271 -9.536 1.00 72.31 188 ILE A O 1
ATOM 1531 N N . SER A 1 189 ? -6.765 -3.685 -10.833 1.00 72.56 189 SER A N 1
ATOM 1532 C CA . SER A 1 189 ? -5.813 -2.919 -10.015 1.00 72.56 189 SER A CA 1
ATOM 1533 C C . SER A 1 189 ? -5.651 -1.474 -10.461 1.00 72.56 189 SER A C 1
ATOM 1535 O O . SER A 1 189 ? -5.324 -0.611 -9.643 1.00 72.56 189 SER A O 1
ATOM 1537 N N . SER A 1 190 ? -5.893 -1.172 -11.737 1.00 77.88 190 SER A N 1
ATOM 1538 C CA . SER A 1 190 ? -5.899 0.207 -12.227 1.00 77.88 190 SER A CA 1
ATOM 1539 C C . SER A 1 190 ? -6.778 0.381 -13.460 1.00 77.88 190 SER A C 1
ATOM 1541 O O . SER A 1 190 ? -7.069 -0.575 -14.168 1.00 77.88 190 SER A O 1
ATOM 1543 N N . LEU A 1 191 ? -7.212 1.615 -13.706 1.00 83.25 191 LEU A N 1
ATOM 1544 C CA . LEU A 1 191 ? -7.922 2.014 -14.917 1.00 83.25 191 LEU A CA 1
ATOM 1545 C C . LEU A 1 191 ? -7.116 3.121 -15.588 1.00 83.25 191 LEU A C 1
ATOM 1547 O O . LEU A 1 191 ? -6.902 4.172 -14.974 1.00 83.25 191 LEU A O 1
ATOM 1551 N N . ILE A 1 192 ? -6.664 2.885 -16.820 1.00 85.56 192 ILE A N 1
ATOM 1552 C CA . ILE A 1 192 ? -5.911 3.879 -17.583 1.00 85.56 192 ILE A CA 1
ATOM 1553 C C . ILE A 1 192 ? -6.834 4.511 -18.617 1.00 85.56 192 ILE A C 1
ATOM 1555 O O . ILE A 1 192 ? -7.432 3.833 -19.448 1.00 85.56 192 ILE A O 1
ATOM 1559 N N . ILE A 1 193 ? -6.972 5.831 -18.524 1.00 86.69 193 ILE A N 1
ATOM 1560 C CA . ILE A 1 193 ? -7.890 6.613 -19.346 1.00 86.69 193 ILE A CA 1
ATOM 1561 C C . ILE A 1 193 ? -7.068 7.527 -20.241 1.00 86.69 193 ILE A C 1
ATOM 1563 O O . ILE A 1 193 ? -6.212 8.275 -19.764 1.00 86.69 193 ILE A O 1
ATOM 1567 N N . ASN A 1 194 ? -7.365 7.497 -21.536 1.00 87.81 194 ASN A N 1
ATOM 1568 C CA . ASN A 1 194 ? -6.823 8.460 -22.474 1.00 87.81 194 ASN A CA 1
ATOM 1569 C C . ASN A 1 194 ? -7.448 9.840 -22.212 1.00 87.81 194 ASN A C 1
ATOM 1571 O O . ASN A 1 194 ? -8.621 10.081 -22.506 1.00 87.81 194 ASN A O 1
ATOM 1575 N N . CYS A 1 195 ? -6.652 10.747 -21.647 1.00 86.94 195 CYS A N 1
ATOM 1576 C CA . CYS A 1 195 ? -7.094 12.095 -21.308 1.00 86.94 195 CYS A CA 1
ATOM 1577 C C . CYS A 1 195 ? -7.573 12.894 -22.529 1.00 86.94 195 CYS A C 1
ATOM 1579 O O . CYS A 1 195 ? -8.537 13.641 -22.406 1.00 86.94 195 CYS A O 1
ATOM 1581 N N . GLU A 1 196 ? -6.962 12.725 -23.703 1.00 87.38 196 GLU A N 1
ATOM 1582 C CA . GLU A 1 196 ? -7.375 13.431 -24.921 1.00 87.38 196 GLU A CA 1
ATOM 1583 C C . GLU A 1 196 ? -8.776 12.989 -25.362 1.00 87.38 196 GLU A C 1
ATOM 1585 O O . GLU A 1 196 ? -9.665 13.823 -25.547 1.00 87.38 196 GLU A O 1
ATOM 1590 N N . GLN A 1 197 ? -9.014 11.674 -25.423 1.00 89.25 197 GLN A N 1
ATOM 1591 C CA . GLN A 1 197 ? -10.328 11.109 -25.754 1.00 89.25 197 GLN A CA 1
ATOM 1592 C C . GLN A 1 197 ? -11.399 11.502 -24.725 1.00 89.25 197 GLN A C 1
ATOM 1594 O O . GLN A 1 197 ? -12.529 11.830 -25.090 1.00 89.25 197 GLN A O 1
ATOM 1599 N N . ALA A 1 198 ? -11.034 11.516 -23.441 1.00 88.69 198 ALA A N 1
ATOM 1600 C CA . ALA A 1 198 ? -11.916 11.902 -22.344 1.00 88.69 198 ALA A CA 1
ATOM 1601 C C . ALA A 1 198 ? -12.049 13.428 -22.158 1.00 88.69 198 ALA A C 1
ATOM 1603 O O . ALA A 1 198 ? -12.774 13.865 -21.263 1.00 88.69 198 ALA A O 1
ATOM 1604 N N . ARG A 1 199 ? -11.375 14.241 -22.988 1.00 91.75 199 ARG A N 1
ATOM 1605 C CA . ARG A 1 199 ? -11.337 15.714 -22.901 1.00 91.75 199 ARG A CA 1
ATOM 1606 C C . ARG A 1 199 ? -10.900 16.231 -21.525 1.00 91.75 199 ARG A C 1
ATOM 1608 O O . ARG A 1 199 ? -11.457 17.196 -21.008 1.00 91.75 199 ARG A O 1
ATOM 1615 N N . ILE A 1 200 ? -9.900 15.576 -20.947 1.00 89.12 200 ILE A N 1
ATOM 1616 C CA . ILE A 1 200 ? -9.237 15.955 -19.702 1.00 89.12 200 ILE A CA 1
ATOM 1617 C C . ILE A 1 200 ? -7.943 16.690 -20.051 1.00 89.12 200 ILE A C 1
ATOM 1619 O O . ILE A 1 200 ? -6.991 16.096 -20.551 1.00 89.12 200 ILE A O 1
ATOM 1623 N N . SER A 1 201 ? -7.880 17.977 -19.749 1.00 88.62 201 SER A N 1
ATOM 1624 C CA . SER A 1 201 ? -6.706 18.828 -19.946 1.00 88.62 201 SER A CA 1
ATOM 1625 C C . SER A 1 201 ? -5.980 19.176 -18.648 1.00 88.62 201 SER A C 1
ATOM 1627 O O . SER A 1 201 ? -4.857 19.669 -18.695 1.00 88.62 201 SER A O 1
ATOM 1629 N N . ASP A 1 202 ? -6.600 18.946 -17.489 1.00 84.69 202 ASP A N 1
ATOM 1630 C CA . ASP A 1 202 ? -6.038 19.347 -16.200 1.00 84.69 202 ASP A CA 1
ATOM 1631 C C . ASP A 1 202 ? -6.404 18.402 -15.042 1.00 84.69 202 ASP A C 1
ATOM 1633 O O . ASP A 1 202 ? -7.220 17.482 -15.152 1.00 84.69 202 ASP A O 1
ATOM 1637 N N . VAL A 1 203 ? -5.757 18.635 -13.897 1.00 81.00 203 VAL A N 1
ATOM 1638 C CA . VAL A 1 203 ? -5.916 17.824 -12.682 1.00 81.00 203 VAL A CA 1
ATOM 1639 C C . VAL A 1 203 ? -7.319 17.950 -12.083 1.00 81.00 203 VAL A C 1
ATOM 1641 O O . VAL A 1 203 ? -7.810 16.983 -11.499 1.00 81.00 203 VAL A O 1
ATOM 1644 N N . ALA A 1 204 ? -7.982 19.103 -12.219 1.00 83.44 204 ALA A N 1
ATOM 1645 C CA . ALA A 1 204 ? -9.325 19.299 -11.680 1.00 83.44 204 ALA A CA 1
ATOM 1646 C C . ALA A 1 204 ? -10.343 18.453 -12.454 1.00 83.44 204 ALA A C 1
ATOM 1648 O O . ALA A 1 204 ? -11.144 17.741 -11.850 1.00 83.44 204 ALA A O 1
ATOM 1649 N N . GLN A 1 205 ? -10.251 18.446 -13.782 1.00 87.25 205 GLN A N 1
ATOM 1650 C CA . GLN A 1 205 ? -11.052 17.588 -14.652 1.00 87.25 205 GLN A CA 1
ATOM 1651 C C . GLN A 1 205 ? -10.762 16.104 -14.409 1.00 87.25 205 GLN A C 1
ATOM 1653 O O . GLN A 1 205 ? -11.692 15.305 -14.307 1.00 87.25 205 GLN A O 1
ATOM 1658 N N . ALA A 1 206 ? -9.492 15.731 -14.225 1.00 84.69 206 ALA A N 1
ATOM 1659 C CA . ALA A 1 206 ? -9.126 14.359 -13.880 1.00 84.69 206 ALA A CA 1
ATOM 1660 C C . ALA A 1 206 ? -9.726 13.927 -12.527 1.00 84.69 206 ALA A C 1
ATOM 1662 O O . ALA A 1 206 ? -10.205 12.801 -12.383 1.00 84.69 206 ALA A O 1
ATOM 1663 N N . ALA A 1 207 ? -9.747 14.825 -11.536 1.00 82.12 207 ALA A N 1
ATOM 1664 C CA . ALA A 1 207 ? -10.366 14.577 -10.236 1.00 82.12 207 ALA A CA 1
ATOM 1665 C C . ALA A 1 207 ? -11.897 14.457 -10.329 1.00 82.12 207 ALA A C 1
ATOM 1667 O O . ALA A 1 207 ? -12.474 13.593 -9.668 1.00 82.12 207 ALA A O 1
ATOM 1668 N N . LEU A 1 208 ? -12.549 15.272 -11.165 1.00 85.00 208 LEU A N 1
ATOM 1669 C CA . LEU A 1 208 ? -13.985 15.171 -11.441 1.00 85.00 208 LEU A CA 1
ATOM 1670 C C . LEU A 1 208 ? -14.335 13.849 -12.129 1.00 85.00 208 LEU A C 1
ATOM 1672 O O . LEU A 1 208 ? -15.291 13.187 -11.725 1.00 85.00 208 LEU A O 1
ATOM 1676 N N . LEU A 1 209 ? -13.532 13.417 -13.105 1.00 85.38 209 LEU A N 1
ATOM 1677 C CA . LEU A 1 209 ? -13.713 12.109 -13.727 1.00 85.38 209 LEU A CA 1
ATOM 1678 C C . LEU A 1 209 ? -13.555 10.987 -12.698 1.00 85.38 209 LEU A C 1
ATOM 1680 O O . LEU A 1 209 ? -14.430 10.132 -12.586 1.00 85.38 209 LEU A O 1
ATOM 1684 N N . ALA A 1 210 ? -12.486 11.026 -11.897 1.00 80.88 210 ALA A N 1
ATOM 1685 C CA . ALA A 1 210 ? -12.274 10.068 -10.816 1.00 80.88 210 ALA A CA 1
ATOM 1686 C C . ALA A 1 210 ? -13.445 10.066 -9.816 1.00 80.88 210 ALA A C 1
ATOM 1688 O O . ALA A 1 210 ? -13.822 9.019 -9.297 1.00 80.88 210 ALA A O 1
ATOM 1689 N N . GLN A 1 211 ? -14.053 11.220 -9.536 1.00 78.62 211 GLN A N 1
ATOM 1690 C CA . GLN A 1 211 ? -15.249 11.297 -8.703 1.00 78.62 211 GLN A CA 1
ATOM 1691 C C . GLN A 1 211 ? -16.455 10.602 -9.348 1.00 78.62 211 GLN A C 1
ATOM 1693 O O . GLN A 1 211 ? -17.201 9.957 -8.616 1.00 78.62 211 GLN A O 1
ATOM 1698 N N . GLY A 1 212 ? -16.637 10.735 -10.664 1.00 81.88 212 GLY A N 1
ATOM 1699 C CA . GLY A 1 212 ? -17.770 10.170 -11.401 1.00 81.88 212 GLY A CA 1
ATOM 1700 C C . GLY A 1 212 ? -17.694 8.658 -11.634 1.00 81.88 212 GLY A C 1
ATOM 1701 O O . GLY A 1 212 ? -18.731 8.006 -11.653 1.00 81.88 212 GLY A O 1
ATOM 1702 N N . ILE A 1 213 ? -16.490 8.099 -11.786 1.00 79.75 213 ILE A N 1
ATOM 1703 C CA . ILE A 1 213 ? -16.290 6.657 -12.044 1.00 79.75 213 ILE A CA 1
ATOM 1704 C C . ILE A 1 213 ? -16.170 5.818 -10.768 1.00 79.75 213 ILE A C 1
ATOM 1706 O O . ILE A 1 213 ? -16.393 4.611 -10.790 1.00 79.75 213 ILE A O 1
ATOM 1710 N N . LEU A 1 214 ? -15.766 6.433 -9.656 1.00 73.50 214 LEU A N 1
ATOM 1711 C CA . LEU A 1 214 ? -15.616 5.732 -8.386 1.00 73.50 214 LEU A CA 1
ATOM 1712 C C . LEU A 1 214 ? -16.973 5.659 -7.669 1.00 73.50 214 LEU A C 1
ATOM 1714 O O . LEU A 1 214 ? -17.752 6.610 -7.766 1.00 73.50 214 LEU A O 1
ATOM 1718 N N . PRO A 1 215 ? -17.247 4.599 -6.884 1.00 66.81 215 PRO A N 1
ATOM 1719 C CA . PRO A 1 215 ? -18.534 4.470 -6.208 1.00 66.81 215 PRO A CA 1
ATOM 1720 C C . PRO A 1 215 ? -18.819 5.660 -5.260 1.00 66.81 215 PRO A C 1
ATOM 1722 O O . PRO A 1 215 ? -17.902 6.414 -4.875 1.00 66.81 215 PRO A O 1
ATOM 1725 N N . PRO A 1 216 ? -20.090 5.884 -4.883 1.00 63.53 216 PRO A N 1
ATOM 1726 C CA . PRO A 1 216 ? -20.482 7.057 -4.115 1.00 63.53 216 PRO A CA 1
ATOM 1727 C C . PRO A 1 216 ? -19.882 7.057 -2.702 1.00 63.53 216 PRO A C 1
ATOM 1729 O O . PRO A 1 216 ? -19.650 6.017 -2.095 1.00 63.53 216 PRO A O 1
ATOM 1732 N N . LYS A 1 217 ? -19.639 8.256 -2.152 1.00 56.47 217 LYS A N 1
ATOM 1733 C CA . LYS A 1 217 ? -18.901 8.465 -0.886 1.00 56.47 217 LYS A CA 1
ATOM 1734 C C . LYS A 1 217 ? -19.473 7.703 0.320 1.00 56.47 217 LYS A C 1
ATOM 1736 O O . LYS A 1 217 ? -18.706 7.341 1.200 1.00 56.47 217 LYS A O 1
ATOM 1741 N N . HIS A 1 218 ? -20.786 7.470 0.359 1.00 54.22 218 HIS A N 1
ATOM 1742 C CA . HIS A 1 218 ? -21.460 6.761 1.455 1.00 54.22 218 HIS A CA 1
ATOM 1743 C C . HIS A 1 218 ? -21.226 5.244 1.442 1.00 54.22 218 HIS A C 1
ATOM 1745 O O . HIS A 1 218 ? -21.444 4.599 2.459 1.00 54.22 218 HIS A O 1
ATOM 1751 N N . ALA A 1 219 ? -20.730 4.681 0.337 1.00 49.22 219 ALA A N 1
ATOM 1752 C CA . ALA A 1 219 ? -20.295 3.289 0.277 1.00 49.22 219 ALA A CA 1
ATOM 1753 C C . ALA A 1 219 ? -18.928 3.060 0.962 1.00 49.22 219 ALA A C 1
ATOM 1755 O O . ALA A 1 219 ? -18.408 1.949 0.926 1.00 49.22 219 ALA A O 1
ATOM 1756 N N . PHE A 1 220 ? -18.311 4.091 1.567 1.00 53.25 220 PHE A N 1
ATOM 1757 C CA . PHE A 1 220 ? -16.942 4.012 2.083 1.00 53.25 220 PHE A CA 1
ATOM 1758 C C . PHE A 1 220 ? -16.776 4.571 3.493 1.00 53.25 220 PHE A C 1
ATOM 1760 O O . PHE A 1 220 ? -17.129 5.710 3.795 1.00 53.25 220 PHE A O 1
ATOM 1767 N N . ILE A 1 221 ? -16.131 3.768 4.337 1.00 47.25 221 ILE A N 1
ATOM 1768 C CA . ILE A 1 221 ? -15.786 4.100 5.718 1.00 47.25 221 ILE A CA 1
ATOM 1769 C C . ILE A 1 221 ? -14.364 4.673 5.748 1.00 47.25 221 ILE A C 1
ATOM 1771 O O . ILE A 1 221 ? -13.396 3.986 5.414 1.00 47.25 221 ILE A O 1
ATOM 1775 N N . LEU A 1 222 ? -14.218 5.923 6.191 1.00 43.22 222 LEU A N 1
ATOM 1776 C CA . LEU A 1 222 ? -12.934 6.451 6.656 1.00 43.22 222 LEU A CA 1
ATOM 1777 C C . LEU A 1 222 ? -12.620 5.790 8.003 1.00 43.22 222 LEU A C 1
ATOM 1779 O O . LEU A 1 222 ? -13.309 6.045 8.989 1.00 43.22 222 LEU A O 1
ATOM 1783 N N . LYS A 1 223 ? -11.598 4.929 8.061 1.00 42.59 223 LYS A N 1
ATOM 1784 C CA . LYS A 1 223 ? -11.148 4.342 9.332 1.00 42.59 223 LYS A CA 1
ATOM 1785 C C . LYS A 1 223 ? -10.071 5.245 9.938 1.00 42.59 223 LYS A C 1
ATOM 1787 O O . LYS A 1 223 ? -9.043 5.500 9.308 1.00 42.59 223 LYS A O 1
ATOM 1792 N N . ILE A 1 224 ? -10.283 5.708 11.170 1.00 41.78 224 ILE A N 1
ATOM 1793 C CA . ILE A 1 224 ? -9.204 6.264 11.995 1.00 41.78 224 ILE A CA 1
ATOM 1794 C C . ILE A 1 224 ? -8.398 5.070 12.501 1.00 41.78 224 ILE A C 1
ATOM 1796 O O . ILE A 1 224 ? -8.890 4.299 13.325 1.00 41.78 224 ILE A O 1
ATOM 1800 N N . LYS A 1 225 ? -7.170 4.897 12.010 1.00 38.41 225 LYS A N 1
ATOM 1801 C CA . LYS A 1 225 ? -6.244 3.908 12.570 1.00 38.41 225 LYS A CA 1
ATOM 1802 C C . LYS A 1 225 ? -5.325 4.617 13.564 1.00 38.41 225 LYS A C 1
ATOM 1804 O O . LYS A 1 225 ? -4.729 5.644 13.243 1.00 38.41 225 LYS A O 1
ATOM 1809 N N . SER A 1 226 ? -5.207 4.071 14.773 1.00 38.59 226 SER A N 1
ATOM 1810 C CA . SER A 1 226 ? -4.029 4.339 15.603 1.00 38.59 226 SER A CA 1
ATOM 1811 C C . SER A 1 226 ? -2.875 3.513 15.042 1.00 38.59 226 SER A C 1
ATOM 1813 O O . SER A 1 226 ? -3.087 2.363 14.642 1.00 38.59 226 SER A O 1
ATOM 1815 N N . ALA A 1 227 ? -1.666 4.068 15.006 1.00 38.88 227 ALA A N 1
ATOM 1816 C CA . ALA A 1 227 ? -0.484 3.246 14.780 1.00 38.88 227 ALA A CA 1
ATOM 1817 C C . ALA A 1 227 ? -0.437 2.129 15.844 1.00 38.88 227 ALA A C 1
ATOM 1819 O O . ALA A 1 227 ? -0.846 2.340 16.991 1.00 38.88 227 ALA A O 1
ATOM 1820 N N . TYR A 1 228 ? 0.010 0.930 15.459 1.00 30.53 228 TYR A N 1
ATOM 1821 C CA . TYR A 1 228 ? 0.429 -0.078 16.435 1.00 30.53 228 TYR A CA 1
ATOM 1822 C C . TYR A 1 228 ? 1.451 0.565 17.386 1.00 30.53 228 TYR A C 1
ATOM 1824 O O . TYR A 1 228 ? 2.216 1.421 16.932 1.00 30.53 228 TYR A O 1
ATOM 1832 N N . PRO A 1 229 ? 1.496 0.189 18.676 1.00 31.05 229 PRO A N 1
ATOM 1833 C CA . PRO A 1 229 ? 2.561 0.643 19.554 1.00 31.05 229 PRO A CA 1
ATOM 1834 C C . PRO A 1 229 ? 3.882 0.075 19.026 1.00 31.05 229 PRO A C 1
ATOM 1836 O O . PRO A 1 229 ? 4.229 -1.078 19.268 1.00 31.05 229 PRO A O 1
ATOM 1839 N N . VAL A 1 230 ? 4.600 0.880 18.248 1.00 31.98 230 VAL A N 1
ATOM 1840 C CA . VAL A 1 230 ? 5.988 0.609 17.898 1.00 31.98 230 VAL A CA 1
ATOM 1841 C C . VAL A 1 230 ? 6.791 0.754 19.183 1.00 31.98 230 VAL A C 1
ATOM 1843 O O . VAL A 1 230 ? 6.719 1.774 19.870 1.00 31.98 230 VAL A O 1
ATOM 1846 N N . ILE A 1 231 ? 7.528 -0.302 19.514 1.00 28.09 231 ILE A N 1
ATOM 1847 C CA . ILE A 1 231 ? 8.412 -0.390 20.671 1.00 28.09 231 ILE A CA 1
ATOM 1848 C C . ILE A 1 231 ? 9.407 0.776 20.620 1.00 28.09 231 ILE A C 1
ATOM 1850 O O . ILE A 1 231 ? 10.309 0.813 19.787 1.00 28.09 231 ILE A O 1
ATOM 1854 N N . PHE A 1 232 ? 9.235 1.740 21.522 1.00 28.23 232 PHE A N 1
ATOM 1855 C CA . PHE A 1 232 ? 10.127 2.881 21.681 1.00 28.23 232 PHE A CA 1
ATOM 1856 C C . PHE A 1 232 ? 11.160 2.549 22.767 1.00 28.23 232 PHE A C 1
ATOM 1858 O O . PHE A 1 232 ? 10.805 2.350 23.927 1.00 28.23 232 PHE A O 1
ATOM 1865 N N . GLN A 1 233 ? 12.434 2.460 22.376 1.00 29.69 233 GLN A N 1
ATOM 1866 C CA . GLN A 1 233 ? 13.624 2.549 23.239 1.00 29.69 233 GLN A CA 1
ATOM 1867 C C . GLN A 1 233 ? 13.478 2.020 24.681 1.00 29.69 233 GLN A C 1
ATOM 1869 O O . GLN A 1 233 ? 13.503 2.793 25.638 1.00 29.69 233 GLN A O 1
ATOM 1874 N N . GLY A 1 234 ? 13.370 0.700 24.859 1.00 28.34 234 GLY A N 1
ATOM 1875 C CA . GLY A 1 234 ? 13.715 0.045 26.131 1.00 28.34 234 GLY A CA 1
ATOM 1876 C C . GLY A 1 234 ? 12.947 0.488 27.387 1.00 28.34 234 GLY A C 1
ATOM 1877 O O . GLY A 1 234 ? 13.335 0.111 28.490 1.00 28.34 234 GLY A O 1
ATOM 1878 N N . ARG A 1 235 ? 11.848 1.242 27.265 1.00 24.72 235 ARG A N 1
ATOM 1879 C CA . ARG A 1 235 ? 10.888 1.447 28.351 1.00 24.72 235 ARG A CA 1
ATOM 1880 C C . ARG A 1 235 ? 9.624 0.683 28.008 1.00 24.72 235 ARG A C 1
ATOM 1882 O O . ARG A 1 235 ? 8.867 1.081 27.129 1.00 24.72 235 ARG A O 1
ATOM 1889 N N . LYS A 1 236 ? 9.394 -0.409 28.740 1.00 25.72 236 LYS A N 1
ATOM 1890 C CA . LYS A 1 236 ? 8.075 -1.031 28.869 1.00 25.72 236 LYS A CA 1
ATOM 1891 C C . LYS A 1 236 ? 7.091 0.061 29.304 1.00 25.72 236 LYS A C 1
ATOM 1893 O O . LYS A 1 236 ? 7.022 0.408 30.478 1.00 25.72 236 LYS A O 1
ATOM 1898 N N . ILE A 1 237 ? 6.340 0.608 28.359 1.00 27.44 237 ILE A N 1
ATOM 1899 C CA . ILE A 1 237 ? 4.992 1.079 28.645 1.00 27.44 237 ILE A CA 1
ATOM 1900 C C . ILE A 1 237 ? 4.094 -0.048 28.152 1.00 27.44 237 ILE A C 1
ATOM 1902 O O . ILE A 1 237 ? 3.550 -0.012 27.053 1.00 27.44 237 ILE A O 1
ATOM 1906 N N . GLU A 1 238 ? 3.996 -1.103 28.961 1.00 26.38 238 GLU A N 1
ATOM 1907 C CA . GLU A 1 238 ? 2.819 -1.962 28.923 1.00 26.38 238 GLU A CA 1
ATOM 1908 C C . GLU A 1 238 ? 1.642 -1.090 29.365 1.00 26.38 238 GLU A C 1
ATOM 1910 O O . GLU A 1 238 ? 1.328 -0.984 30.545 1.00 26.38 238 GLU A O 1
ATOM 1915 N N . GLN A 1 239 ? 0.998 -0.422 28.414 1.00 30.05 239 GLN A N 1
ATOM 1916 C CA . GLN A 1 239 ? -0.441 -0.258 28.514 1.00 30.05 239 GLN A CA 1
ATOM 1917 C C . GLN A 1 239 ? -1.046 -1.373 27.680 1.00 30.05 239 GLN A C 1
ATOM 1919 O O . GLN A 1 239 ? -1.468 -1.190 26.541 1.00 30.05 239 GLN A O 1
ATOM 1924 N N . THR A 1 240 ? -1.027 -2.571 28.260 1.00 27.80 240 THR A N 1
ATOM 1925 C CA . THR A 1 240 ? -1.982 -3.621 27.935 1.00 27.80 240 THR A CA 1
ATOM 1926 C C . THR A 1 240 ? -3.351 -2.993 28.164 1.00 27.80 240 THR A C 1
ATOM 1928 O O . THR A 1 240 ? -3.826 -2.932 29.297 1.00 27.80 240 THR A O 1
ATOM 1931 N N . PHE A 1 241 ? -3.953 -2.424 27.116 1.00 36.66 241 PHE A N 1
ATOM 1932 C CA . PHE A 1 241 ? -5.352 -2.047 27.202 1.00 36.66 241 PHE A CA 1
ATOM 1933 C C . PHE A 1 241 ? -6.097 -3.347 27.472 1.00 36.66 241 PHE A C 1
ATOM 1935 O O . PHE A 1 241 ? -6.026 -4.290 26.682 1.00 36.66 241 PHE A O 1
ATOM 1942 N N . SER A 1 242 ? -6.726 -3.448 28.638 1.00 54.56 242 SER A N 1
ATOM 1943 C CA . SER A 1 242 ? -7.569 -4.599 28.929 1.00 54.56 242 SER A CA 1
ATOM 1944 C C . SER A 1 242 ? -8.678 -4.657 27.874 1.00 54.56 242 SER A C 1
ATOM 1946 O O . SER A 1 242 ? -9.076 -3.620 27.338 1.00 54.56 242 SER A O 1
ATOM 1948 N N . VAL A 1 243 ? -9.221 -5.849 27.596 1.00 60.53 243 VAL A N 1
ATOM 1949 C CA . VAL A 1 243 ? -10.410 -6.021 26.728 1.00 60.53 243 VAL A CA 1
ATOM 1950 C C . VAL A 1 243 ? -11.490 -4.984 27.074 1.00 60.53 243 VAL A C 1
ATOM 1952 O O . VAL A 1 243 ? -12.130 -4.421 26.190 1.00 60.53 243 VAL A O 1
ATOM 1955 N N . GLN A 1 244 ? -11.599 -4.633 28.359 1.00 61.06 244 GLN A N 1
ATOM 1956 C CA . GLN A 1 244 ? -12.472 -3.577 28.860 1.00 61.06 244 GLN A CA 1
ATOM 1957 C C . GLN A 1 244 ? -12.218 -2.196 28.254 1.00 61.06 244 GLN A C 1
ATOM 1959 O O . GLN A 1 244 ? -13.164 -1.536 27.826 1.00 61.06 244 GLN A O 1
ATOM 1964 N N . GLN A 1 245 ? -10.968 -1.750 28.184 1.00 63.66 245 GLN A N 1
ATOM 1965 C CA . GLN A 1 245 ? -10.641 -0.438 27.631 1.00 63.66 245 GLN A CA 1
ATOM 1966 C C . GLN A 1 245 ? -10.766 -0.403 26.102 1.00 63.66 245 GLN A C 1
ATOM 1968 O O . GLN A 1 245 ? -11.142 0.628 25.546 1.00 63.66 245 GLN A O 1
ATOM 1973 N N . THR A 1 246 ? -10.507 -1.523 25.418 1.00 69.38 246 THR A N 1
ATOM 1974 C CA . THR A 1 246 ? -10.704 -1.626 23.965 1.00 69.38 246 THR A CA 1
ATOM 1975 C C . THR A 1 246 ? -12.184 -1.554 23.600 1.00 69.38 246 THR A C 1
ATOM 1977 O O . THR A 1 246 ? -12.564 -0.712 22.786 1.00 69.38 246 THR A O 1
ATOM 1980 N N . VAL A 1 247 ? -13.023 -2.380 24.231 1.00 76.12 247 VAL A N 1
ATOM 1981 C CA . VAL A 1 247 ? -14.466 -2.459 23.943 1.00 76.12 247 VAL A CA 1
ATOM 1982 C C . VAL A 1 247 ? -15.194 -1.167 24.330 1.00 76.12 247 VAL A C 1
ATOM 1984 O O . VAL A 1 247 ? -16.085 -0.727 23.612 1.00 76.12 247 VAL A O 1
ATOM 1987 N N . SER A 1 248 ? -14.762 -0.498 25.404 1.00 74.19 248 SER A N 1
ATOM 1988 C CA . SER A 1 248 ? -15.350 0.777 25.856 1.00 74.19 248 SER A CA 1
ATOM 1989 C C . SER A 1 248 ? -14.963 1.994 25.014 1.00 74.19 248 SER A C 1
ATOM 1991 O O . SER A 1 248 ? -15.363 3.112 25.332 1.00 74.19 248 SER A O 1
ATOM 1993 N N . SER A 1 249 ? -14.159 1.819 23.964 1.00 71.88 249 SER A N 1
ATOM 1994 C CA . SER A 1 249 ? -13.740 2.928 23.112 1.00 71.88 249 SER A CA 1
ATOM 1995 C C . SER A 1 249 ? -14.778 3.225 22.025 1.00 71.88 249 SER A C 1
ATOM 1997 O O . SER A 1 249 ? -15.263 2.319 21.349 1.00 71.88 249 SER A O 1
ATOM 1999 N N . GLY A 1 250 ? -15.036 4.508 21.746 1.00 69.62 250 GLY A N 1
ATOM 2000 C CA . GLY A 1 250 ? -15.871 4.902 20.599 1.00 69.62 250 GLY A CA 1
ATOM 2001 C C . GLY A 1 250 ? -15.326 4.402 19.249 1.00 69.62 250 GLY A C 1
ATOM 2002 O O . GLY A 1 250 ? -16.060 4.291 18.269 1.00 69.62 250 GLY A O 1
ATOM 2003 N N . ARG A 1 251 ? -14.038 4.038 19.189 1.00 72.81 251 ARG A N 1
ATOM 2004 C CA . ARG A 1 251 ? -13.431 3.356 18.041 1.00 72.81 251 ARG A CA 1
ATOM 2005 C C . ARG A 1 251 ? -14.033 1.969 17.823 1.00 72.81 251 ARG A C 1
ATOM 2007 O O . ARG A 1 251 ? -14.415 1.671 16.698 1.00 72.81 251 ARG A O 1
ATOM 2014 N N . PHE A 1 252 ? -14.109 1.153 18.872 1.00 80.69 252 PHE A N 1
ATOM 2015 C CA . PHE A 1 252 ? -14.637 -0.208 18.791 1.00 80.69 252 PHE A CA 1
ATOM 2016 C C . PHE A 1 252 ? -16.077 -0.213 18.269 1.00 80.69 252 PHE A C 1
ATOM 2018 O O . PHE A 1 252 ? -16.390 -0.948 17.336 1.00 80.69 252 PHE A O 1
ATOM 2025 N N . LEU A 1 253 ? -16.917 0.687 18.792 1.00 81.56 253 LEU A N 1
ATOM 2026 C CA . LEU A 1 253 ? -18.289 0.874 18.319 1.00 81.56 253 LEU A CA 1
ATOM 2027 C C . LEU A 1 253 ? -18.347 1.225 16.822 1.00 81.56 253 LEU A C 1
ATOM 2029 O O . LEU A 1 253 ? -19.096 0.607 16.071 1.00 81.56 253 LEU A O 1
ATOM 2033 N N . ASN A 1 254 ? -17.542 2.189 16.371 1.00 69.62 254 ASN A N 1
ATOM 2034 C CA . ASN A 1 254 ? -17.535 2.600 14.964 1.00 69.62 254 ASN A CA 1
ATOM 2035 C C . ASN A 1 254 ? -17.026 1.494 14.024 1.00 69.62 254 ASN A C 1
ATOM 2037 O O . ASN A 1 254 ? -17.535 1.353 12.911 1.00 69.62 254 ASN A O 1
ATOM 2041 N N . GLU A 1 255 ? -16.031 0.709 14.451 1.00 72.94 255 GLU A N 1
ATOM 2042 C CA . GLU A 1 255 ? -15.535 -0.432 13.675 1.00 72.94 255 GLU A CA 1
ATOM 2043 C C . GLU A 1 255 ? -16.600 -1.530 13.553 1.00 72.94 255 GLU A C 1
ATOM 2045 O O . GLU A 1 255 ? -16.814 -2.034 12.448 1.00 72.94 255 GLU A O 1
ATOM 2050 N N . LEU A 1 256 ? -17.314 -1.831 14.643 1.00 84.75 256 LEU A N 1
ATOM 2051 C CA . LEU A 1 256 ? -18.433 -2.769 14.635 1.00 84.75 256 LEU A CA 1
ATOM 2052 C C . LEU A 1 256 ? -19.561 -2.307 13.707 1.00 84.75 256 LEU A C 1
ATOM 2054 O O . LEU A 1 256 ? -19.984 -3.086 12.860 1.00 84.75 256 LEU A O 1
ATOM 2058 N N . ILE A 1 257 ? -20.028 -1.057 13.829 1.00 79.81 257 ILE A N 1
ATOM 2059 C CA . ILE A 1 257 ? -21.087 -0.507 12.960 1.00 79.81 257 ILE A CA 1
ATOM 2060 C C . ILE A 1 257 ? -20.691 -0.666 11.489 1.00 79.81 257 ILE A C 1
ATOM 2062 O O . ILE A 1 257 ? -21.489 -1.098 10.661 1.00 79.81 257 ILE A O 1
ATOM 2066 N N . GLY A 1 258 ? -19.434 -0.359 11.162 1.00 70.69 258 GLY A N 1
ATOM 2067 C CA . GLY A 1 258 ? -18.911 -0.541 9.816 1.00 70.69 258 GLY A CA 1
ATOM 2068 C C . GLY A 1 258 ? -18.943 -1.993 9.339 1.00 70.69 258 GLY A C 1
ATOM 2069 O O . GLY A 1 258 ? -19.301 -2.252 8.194 1.00 70.69 258 GLY A O 1
ATOM 2070 N N . CYS A 1 259 ? -18.582 -2.931 10.213 1.00 80.38 259 CYS A N 1
ATOM 2071 C CA . CYS A 1 259 ? -18.586 -4.361 9.920 1.00 80.38 259 CYS A CA 1
ATOM 2072 C C . CYS A 1 259 ? -20.014 -4.902 9.731 1.00 80.38 259 CYS A C 1
ATOM 2074 O O . CYS A 1 259 ? -20.268 -5.614 8.765 1.00 80.38 259 CYS A O 1
ATOM 2076 N N . VAL A 1 260 ? -20.963 -4.477 10.574 1.00 84.38 260 VAL A N 1
ATOM 2077 C CA . VAL A 1 260 ? -22.390 -4.817 10.446 1.00 84.38 260 VAL A CA 1
ATOM 2078 C C . VAL A 1 260 ? -22.970 -4.295 9.133 1.00 84.38 260 VAL A C 1
ATOM 2080 O O . VAL A 1 260 ? -23.652 -5.037 8.436 1.00 84.38 260 VAL A O 1
ATOM 2083 N N . ASN A 1 261 ? -22.652 -3.058 8.745 1.00 79.19 261 ASN A N 1
ATOM 2084 C CA . ASN A 1 261 ? -23.122 -2.507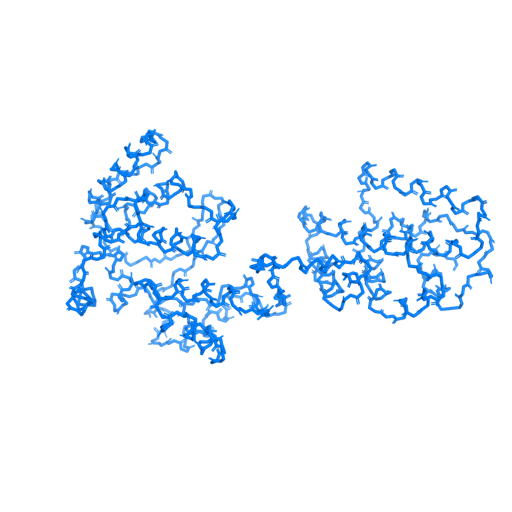 7.472 1.00 79.19 261 ASN A CA 1
ATOM 2085 C C . ASN A 1 261 ? -22.595 -3.305 6.268 1.00 79.19 261 ASN A C 1
ATOM 2087 O O . ASN A 1 261 ? -23.337 -3.532 5.319 1.00 79.19 261 ASN A O 1
ATOM 2091 N N . LEU A 1 262 ? -21.326 -3.730 6.296 1.00 72.56 262 LEU A N 1
ATOM 2092 C CA . LEU A 1 262 ? -20.758 -4.571 5.236 1.00 72.56 262 LEU A CA 1
ATOM 2093 C C . LEU A 1 262 ? -21.451 -5.931 5.178 1.00 72.56 262 LEU A C 1
ATOM 2095 O O . LEU A 1 262 ? -21.814 -6.378 4.096 1.00 72.56 262 LEU A O 1
ATOM 2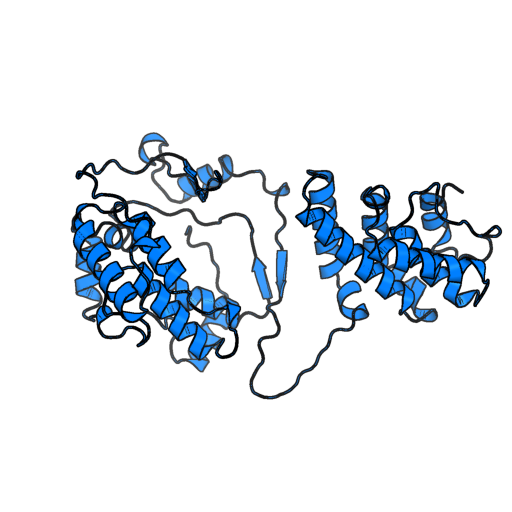099 N N . TYR A 1 263 ? -21.690 -6.539 6.338 1.00 83.50 263 TYR A N 1
ATOM 2100 C CA . TYR A 1 263 ? -22.393 -7.812 6.433 1.00 83.50 263 TYR A CA 1
ATOM 2101 C C . TYR A 1 263 ? -23.815 -7.723 5.872 1.00 83.50 263 TYR A C 1
ATOM 2103 O O . TYR A 1 263 ? -24.237 -8.603 5.139 1.00 83.50 263 TYR A O 1
ATOM 2111 N N . GLN A 1 264 ? -24.534 -6.630 6.131 1.00 84.44 264 GLN A N 1
ATOM 2112 C CA . GLN A 1 264 ? -25.873 -6.417 5.572 1.00 84.44 264 GLN A CA 1
ATOM 2113 C C . GLN A 1 264 ? -25.875 -6.214 4.047 1.00 84.44 264 GLN A C 1
ATOM 2115 O O . GLN A 1 264 ? -26.878 -6.501 3.397 1.00 84.44 264 GLN A O 1
ATOM 2120 N N . ILE A 1 265 ? -24.781 -5.708 3.470 1.00 76.44 265 ILE A N 1
ATOM 2121 C CA . ILE A 1 265 ? -24.640 -5.534 2.016 1.00 76.44 265 ILE A CA 1
ATOM 2122 C C . ILE A 1 265 ? -24.286 -6.866 1.346 1.00 76.44 265 ILE A C 1
ATOM 2124 O O . ILE A 1 265 ? -24.864 -7.203 0.313 1.00 76.44 265 ILE A O 1
ATOM 2128 N N . GLU A 1 266 ? -23.343 -7.612 1.922 1.00 79.81 266 GLU A N 1
ATOM 2129 C CA . GLU A 1 266 ? -22.852 -8.883 1.388 1.00 79.81 266 GLU A CA 1
ATOM 2130 C C . GLU A 1 266 ? -22.675 -9.919 2.517 1.00 79.81 266 GLU A C 1
ATOM 2132 O O . GLU A 1 266 ? -21.560 -10.136 2.999 1.00 79.81 266 GLU A O 1
ATOM 2137 N N . PRO A 1 267 ? -23.761 -10.601 2.939 1.00 82.88 267 PRO A N 1
ATOM 2138 C CA . PRO A 1 267 ? -23.708 -11.561 4.050 1.00 82.88 267 PRO A CA 1
ATOM 2139 C C . PRO A 1 267 ? -22.801 -12.769 3.781 1.00 82.88 267 PRO A C 1
ATOM 2141 O O . PRO A 1 267 ? -22.332 -13.424 4.707 1.00 82.88 267 PRO A O 1
ATOM 2144 N N . SER A 1 268 ? -22.531 -13.068 2.505 1.00 80.25 268 SER A N 1
ATOM 2145 C CA . SER A 1 268 ? -21.673 -14.177 2.081 1.00 80.25 268 SER A CA 1
ATOM 2146 C C . SER A 1 268 ? -20.170 -13.897 2.184 1.00 80.25 268 SER A C 1
ATOM 2148 O O . SER A 1 268 ? -19.379 -14.809 1.931 1.00 80.25 268 SER A O 1
ATOM 2150 N N . ASP A 1 269 ? -19.745 -12.674 2.530 1.00 81.19 269 ASP A N 1
ATOM 2151 C CA . ASP A 1 269 ? -18.325 -12.369 2.728 1.00 81.19 269 ASP A CA 1
ATOM 2152 C C . ASP A 1 269 ? -17.805 -13.009 4.030 1.00 81.19 269 ASP A C 1
ATOM 2154 O O . ASP A 1 269 ? -18.017 -12.529 5.149 1.00 81.19 269 ASP A O 1
ATOM 2158 N N . LEU A 1 270 ? -17.061 -14.106 3.864 1.00 79.56 270 LEU A N 1
ATOM 2159 C CA . LEU A 1 270 ? -16.493 -14.886 4.963 1.00 79.56 270 LEU A CA 1
ATOM 2160 C C . LEU A 1 270 ? -15.502 -14.094 5.831 1.00 79.56 270 LEU A C 1
ATOM 2162 O O . LEU A 1 270 ? -15.334 -14.422 7.008 1.00 79.56 270 LEU A O 1
ATOM 2166 N N . LEU A 1 271 ? -14.837 -13.066 5.290 1.00 76.88 271 LEU A N 1
ATOM 2167 C CA . LEU A 1 271 ? -13.913 -12.233 6.065 1.00 76.88 271 LEU A CA 1
ATOM 2168 C C . LEU A 1 271 ? -14.677 -11.278 6.982 1.00 76.88 271 LEU A C 1
ATOM 2170 O O . LEU A 1 271 ? -14.305 -11.118 8.146 1.00 76.88 271 LEU A O 1
ATOM 2174 N N . VAL A 1 272 ? -15.766 -10.691 6.481 1.00 77.88 272 VAL A N 1
ATOM 2175 C CA . VAL A 1 272 ? -16.649 -9.825 7.273 1.00 77.88 272 VAL A CA 1
ATOM 2176 C C . VAL A 1 272 ? -17.323 -10.628 8.384 1.00 77.88 272 VAL A C 1
ATOM 2178 O O . VAL A 1 272 ? -17.331 -10.189 9.536 1.00 77.88 272 VAL A O 1
ATOM 2181 N N . LEU A 1 273 ? -17.802 -11.838 8.080 1.00 85.62 273 LEU A N 1
ATOM 2182 C CA . LEU A 1 273 ? -18.381 -12.731 9.084 1.00 85.62 273 LEU A CA 1
ATOM 2183 C C . LEU A 1 273 ? -17.365 -13.095 10.181 1.00 85.62 273 LEU A C 1
ATOM 2185 O O . LEU A 1 273 ? -17.683 -13.026 11.370 1.00 85.62 273 LEU A O 1
ATOM 2189 N N . ALA A 1 274 ? -16.127 -13.426 9.803 1.00 83.25 274 ALA A N 1
ATOM 2190 C CA . ALA A 1 274 ? -15.066 -13.740 10.760 1.00 83.25 274 ALA A CA 1
ATOM 2191 C C . ALA A 1 274 ? -14.711 -12.546 11.665 1.00 83.25 274 ALA A C 1
ATOM 2193 O O . ALA A 1 274 ? -14.401 -12.730 12.845 1.00 83.25 274 ALA A O 1
ATOM 2194 N N . ASP A 1 275 ? -14.758 -11.316 11.149 1.00 82.56 275 ASP A N 1
ATOM 2195 C CA . ASP A 1 275 ? -14.544 -10.118 11.961 1.00 82.56 275 ASP A CA 1
ATOM 2196 C C . ASP A 1 275 ? -15.725 -9.843 12.904 1.00 82.56 275 ASP A C 1
ATOM 2198 O O . ASP A 1 275 ? -15.497 -9.560 14.085 1.00 82.56 275 ASP A O 1
ATOM 2202 N N . LEU A 1 276 ? -16.973 -10.022 12.454 1.00 89.94 276 LEU A N 1
ATOM 2203 C CA . LEU A 1 276 ? -18.149 -9.937 13.328 1.00 89.94 276 LEU A CA 1
ATOM 2204 C C . LEU A 1 276 ? -18.100 -10.960 14.472 1.00 89.94 276 LEU A C 1
ATOM 2206 O O . LEU A 1 276 ? -18.412 -10.611 15.611 1.00 89.94 276 LEU A O 1
ATOM 2210 N N . GLN A 1 277 ? -17.632 -12.187 14.219 1.00 90.88 277 GLN A N 1
ATOM 2211 C CA . GLN A 1 277 ? -17.426 -13.207 15.261 1.00 90.88 277 GLN A CA 1
ATOM 2212 C C . GLN A 1 277 ? -16.429 -12.748 16.333 1.00 90.88 277 GLN A C 1
ATOM 2214 O O . GLN A 1 277 ? -16.660 -12.953 17.528 1.00 90.88 277 GLN A O 1
ATOM 2219 N N . LYS A 1 278 ? -15.355 -12.048 15.947 1.00 88.81 278 LYS A N 1
ATOM 2220 C CA . LYS A 1 278 ? -14.405 -11.468 16.912 1.00 88.81 278 LYS A CA 1
ATOM 2221 C C . LYS A 1 278 ? -15.043 -10.348 17.731 1.00 88.81 278 LYS A C 1
ATOM 2223 O O . LYS A 1 278 ? -14.878 -10.328 18.950 1.00 88.81 278 LYS A O 1
ATOM 2228 N N . PHE A 1 279 ? -15.782 -9.435 17.091 1.00 91.00 279 PHE A N 1
ATOM 2229 C CA . PHE A 1 279 ? -16.503 -8.373 17.804 1.00 91.00 279 PHE A CA 1
ATOM 2230 C C . PHE A 1 279 ? -17.497 -8.958 18.809 1.00 91.00 279 PHE A C 1
ATOM 2232 O O . PHE A 1 279 ? -17.474 -8.576 19.981 1.00 91.00 279 PHE A O 1
ATOM 2239 N N . ARG A 1 280 ? -18.295 -9.941 18.375 1.00 94.00 280 ARG A N 1
ATOM 2240 C CA . ARG A 1 280 ? -19.228 -10.695 19.218 1.00 94.00 280 ARG A CA 1
ATOM 2241 C C . ARG A 1 280 ? -18.542 -11.267 20.456 1.00 94.00 280 ARG A C 1
ATOM 2243 O O . ARG A 1 280 ? -19.016 -11.061 21.574 1.00 94.00 280 ARG A O 1
ATOM 2250 N N . LYS A 1 281 ? -17.393 -11.927 20.277 1.00 92.69 281 LYS A N 1
ATOM 2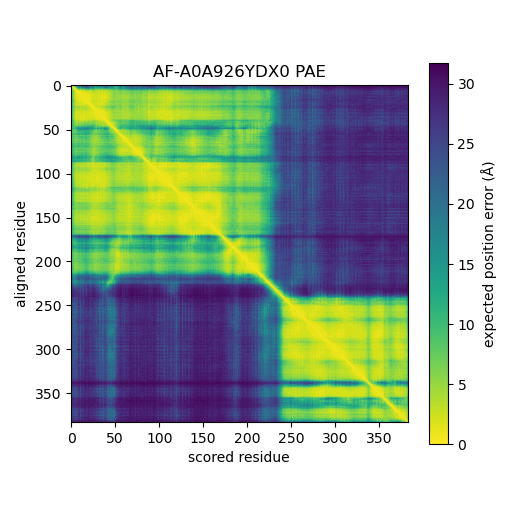251 C CA . LYS A 1 281 ? -16.627 -12.505 21.389 1.00 92.69 281 LYS A CA 1
ATOM 2252 C C . LYS A 1 281 ? -16.100 -11.447 22.353 1.00 92.69 281 LYS A C 1
ATOM 2254 O O . LYS A 1 281 ? -16.249 -11.612 23.561 1.00 92.69 281 LYS A O 1
ATOM 2259 N N . HIS A 1 282 ? -15.538 -10.353 21.845 1.00 90.50 282 HIS A N 1
ATOM 2260 C CA . HIS A 1 282 ? -15.010 -9.280 22.689 1.00 90.50 282 HIS A CA 1
ATOM 2261 C C . HIS A 1 282 ? -16.093 -8.606 23.542 1.00 90.50 282 HIS A C 1
ATOM 2263 O O . HIS A 1 282 ? -15.846 -8.330 24.715 1.00 90.50 282 HIS A O 1
ATOM 2269 N N . ILE A 1 283 ? -17.292 -8.378 22.993 1.00 93.94 283 ILE A N 1
ATOM 2270 C CA . ILE A 1 283 ? -18.422 -7.819 23.755 1.00 93.94 283 ILE A CA 1
ATOM 2271 C C . ILE A 1 283 ? -18.895 -8.822 24.816 1.00 93.94 283 ILE A C 1
ATOM 2273 O O . ILE A 1 283 ? -19.081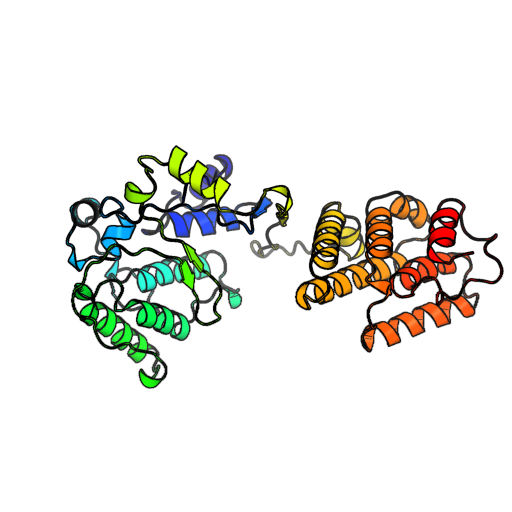 -8.455 25.974 1.00 93.94 283 ILE A O 1
ATOM 2277 N N . ALA A 1 284 ? -19.021 -10.103 24.463 1.00 92.81 284 ALA A N 1
ATOM 2278 C CA . ALA A 1 284 ? -19.411 -11.137 25.420 1.00 92.81 284 ALA A CA 1
ATOM 2279 C C . ALA A 1 284 ? -18.412 -11.261 26.588 1.00 92.81 284 ALA A C 1
ATOM 2281 O O . ALA A 1 284 ? -18.809 -11.365 27.750 1.00 92.81 284 ALA A O 1
ATOM 2282 N N . ASP A 1 285 ? -17.112 -11.202 26.297 1.00 90.94 285 ASP A N 1
ATOM 2283 C CA . ASP A 1 285 ? -16.062 -11.218 27.318 1.00 90.94 285 ASP A CA 1
ATOM 2284 C C . ASP A 1 285 ? -16.059 -9.949 28.164 1.00 90.94 285 ASP A C 1
ATOM 2286 O O . ASP A 1 285 ? -15.822 -10.015 29.372 1.00 90.94 285 ASP A O 1
ATOM 2290 N N . PHE A 1 286 ? -16.355 -8.796 27.562 1.00 92.56 286 PHE A N 1
ATOM 2291 C CA . PHE A 1 286 ? -16.534 -7.553 28.299 1.00 92.56 286 PHE A CA 1
ATOM 2292 C C . PHE A 1 286 ? -17.626 -7.701 29.358 1.00 92.56 286 PHE A C 1
ATOM 2294 O O . PHE A 1 286 ? -17.378 -7.442 30.541 1.00 92.56 286 PHE A O 1
ATOM 2301 N N . TRP A 1 287 ? -18.809 -8.170 28.951 1.00 92.75 287 TRP A N 1
ATOM 2302 C CA . TRP A 1 287 ? -19.943 -8.307 29.856 1.00 92.75 287 TRP A CA 1
ATOM 2303 C C . TRP A 1 287 ? -19.678 -9.289 30.987 1.00 92.75 287 TRP A C 1
ATOM 2305 O O . TRP A 1 287 ? -20.064 -9.008 32.113 1.00 92.75 287 TRP A O 1
ATOM 2315 N N . GLN A 1 288 ? -18.952 -10.381 30.754 1.00 89.62 288 GLN A N 1
ATOM 2316 C CA . GLN A 1 288 ? -18.614 -11.319 31.830 1.00 89.62 288 GLN A CA 1
ATOM 2317 C C . GLN A 1 288 ? -17.668 -10.748 32.895 1.00 89.62 288 GLN A C 1
ATOM 2319 O O . GLN A 1 288 ? -17.687 -11.212 34.036 1.00 89.62 288 GLN A O 1
ATOM 2324 N N . ASN A 1 289 ? -16.839 -9.764 32.535 1.00 88.88 289 ASN A N 1
ATOM 2325 C CA . ASN A 1 289 ? -15.741 -9.297 33.383 1.00 88.88 289 ASN A CA 1
ATOM 2326 C C . ASN A 1 289 ? -15.950 -7.897 33.974 1.00 88.88 289 ASN A C 1
ATOM 2328 O O . ASN A 1 289 ? -15.176 -7.485 34.839 1.00 88.88 289 ASN A O 1
ATOM 2332 N N . VAL A 1 290 ? -16.934 -7.131 33.500 1.00 89.44 290 VAL A N 1
ATOM 2333 C CA . VAL A 1 290 ? -17.222 -5.797 34.044 1.00 89.44 290 VAL A CA 1
ATOM 2334 C C . VAL A 1 290 ? -17.710 -5.895 35.502 1.00 89.44 290 VAL A C 1
ATOM 2336 O O . VAL A 1 290 ? -18.422 -6.841 35.835 1.00 89.44 290 VAL A O 1
ATOM 2339 N N . PRO A 1 291 ? -17.349 -4.955 36.396 1.00 88.56 291 PRO A N 1
ATOM 2340 C CA . PRO A 1 291 ? -17.936 -4.892 37.736 1.00 88.56 291 PRO A CA 1
ATOM 2341 C C . PRO A 1 291 ? -19.449 -4.653 37.670 1.00 88.56 291 PRO A C 1
ATOM 2343 O O . PRO A 1 291 ? -19.906 -3.823 36.879 1.00 88.56 291 PRO A O 1
ATOM 2346 N N . THR A 1 292 ? -20.231 -5.347 38.502 1.00 87.19 292 THR A N 1
ATOM 2347 C CA . THR A 1 292 ? -21.702 -5.257 38.480 1.00 87.19 292 THR A CA 1
ATOM 2348 C C . THR A 1 292 ? -22.197 -3.833 38.731 1.00 87.19 292 THR A C 1
ATOM 2350 O O . THR A 1 292 ? -23.152 -3.388 38.099 1.00 87.19 292 THR A O 1
ATOM 2353 N N . GLU A 1 293 ? -21.520 -3.078 39.592 1.00 87.44 293 GLU A N 1
ATOM 2354 C CA . GLU A 1 293 ? -21.886 -1.702 39.943 1.00 87.44 293 GLU A CA 1
ATOM 2355 C C . GLU A 1 293 ? -21.725 -0.732 38.762 1.00 87.44 293 GLU A C 1
ATOM 2357 O O . GLU A 1 293 ? -22.357 0.321 38.731 1.00 87.44 293 GLU A O 1
ATOM 2362 N N . ALA A 1 294 ? -20.890 -1.082 37.778 1.00 88.31 294 ALA A N 1
ATOM 2363 C CA . ALA A 1 294 ? -20.640 -0.270 36.591 1.00 88.31 294 ALA A CA 1
ATOM 2364 C C . ALA A 1 294 ? -21.485 -0.695 35.376 1.00 88.31 294 ALA A C 1
ATOM 2366 O O . ALA A 1 294 ? -21.455 -0.016 34.347 1.00 88.31 294 ALA A O 1
ATOM 2367 N N . LEU A 1 295 ? -22.233 -1.799 35.482 1.00 89.94 295 LEU A N 1
ATOM 2368 C CA . LEU A 1 295 ? -22.915 -2.445 34.360 1.00 89.94 295 LEU A CA 1
ATOM 2369 C C . LEU A 1 295 ? -23.896 -1.502 33.648 1.00 89.94 295 LEU A C 1
ATOM 2371 O O . LEU A 1 295 ? -23.830 -1.360 32.429 1.00 89.94 295 LEU A O 1
ATOM 2375 N N . GLU A 1 296 ? -24.739 -0.798 34.409 1.00 92.19 296 GLU A N 1
ATOM 2376 C CA . GLU A 1 296 ? -25.713 0.165 33.872 1.00 92.19 296 GLU A CA 1
ATOM 2377 C C . GLU A 1 296 ? -25.031 1.314 33.118 1.00 92.19 296 GLU A C 1
ATOM 2379 O O . GLU A 1 296 ? -25.441 1.669 32.014 1.00 92.19 296 GLU A O 1
ATOM 2384 N N . SER A 1 297 ? -23.946 1.855 33.678 1.00 90.94 297 SER A N 1
ATOM 2385 C CA . SER A 1 297 ? -23.186 2.948 33.063 1.00 90.94 297 SER A CA 1
ATOM 2386 C C . SER A 1 297 ? -22.582 2.527 31.718 1.00 90.94 297 SER A C 1
ATOM 2388 O O . SER A 1 297 ? -22.718 3.234 30.717 1.00 90.94 297 SER A O 1
ATOM 2390 N N . PHE A 1 298 ? -21.980 1.335 31.654 1.00 92.69 298 PHE A N 1
ATOM 2391 C CA . PHE A 1 298 ? -21.433 0.805 30.402 1.00 92.69 298 PHE A CA 1
ATOM 2392 C C . PHE A 1 298 ? -22.520 0.450 29.381 1.00 92.69 298 PHE A C 1
ATOM 2394 O O . PHE A 1 298 ? -22.322 0.662 28.181 1.00 92.69 298 PHE A O 1
ATOM 2401 N N . TYR A 1 299 ? -23.676 -0.034 29.839 1.00 92.44 299 TYR A N 1
ATOM 2402 C CA . TYR A 1 299 ? -24.815 -0.335 28.973 1.00 92.44 299 TYR A CA 1
ATOM 2403 C C . TYR A 1 299 ? -25.477 0.924 28.386 1.00 92.44 299 TYR A C 1
ATOM 2405 O O . TYR A 1 299 ? -25.902 0.944 27.226 1.00 92.44 299 TYR A O 1
ATOM 2413 N N . ALA A 1 300 ? -25.518 2.015 29.151 1.00 88.94 300 ALA A N 1
ATOM 2414 C CA . ALA A 1 300 ? -25.952 3.320 28.656 1.00 88.94 300 ALA A CA 1
ATOM 2415 C C . ALA A 1 300 ? -24.931 3.957 27.686 1.00 88.94 300 ALA A C 1
ATOM 2417 O O . ALA A 1 300 ? -25.291 4.798 26.859 1.00 88.94 300 ALA A O 1
ATOM 2418 N N . GLY A 1 301 ? -23.659 3.561 27.785 1.00 89.75 301 GLY A N 1
ATOM 2419 C CA . GLY A 1 301 ? -22.551 4.066 26.979 1.00 89.75 301 GLY A CA 1
ATOM 2420 C C . GLY A 1 301 ? -22.362 3.375 25.624 1.00 89.75 301 GLY A C 1
ATOM 2421 O O . GLY A 1 301 ? -23.263 2.756 25.055 1.00 89.75 301 GLY A O 1
ATOM 2422 N N . ASP A 1 302 ? -21.149 3.499 25.083 1.00 87.62 302 ASP A N 1
ATOM 2423 C CA . ASP A 1 302 ? -20.812 2.987 23.750 1.00 87.62 302 ASP A CA 1
ATOM 2424 C C . ASP A 1 302 ? -20.784 1.455 23.680 1.00 87.62 302 ASP A C 1
ATOM 2426 O O . ASP A 1 302 ? -21.091 0.897 22.628 1.00 87.62 302 ASP A O 1
ATOM 2430 N N . VAL A 1 303 ? -20.510 0.764 24.794 1.00 91.62 303 VAL A N 1
ATOM 2431 C CA . VAL A 1 303 ? -20.539 -0.706 24.828 1.00 91.62 303 VAL A CA 1
ATOM 2432 C C . VAL A 1 303 ? -21.957 -1.231 24.645 1.00 91.62 303 VAL A C 1
ATOM 2434 O O . VAL A 1 303 ? -22.173 -2.104 23.812 1.00 91.62 303 VAL A O 1
ATOM 2437 N N . GLY A 1 304 ? -22.949 -0.675 25.347 1.00 91.31 304 GLY A N 1
ATOM 2438 C CA . GLY A 1 304 ? -24.338 -1.085 25.128 1.00 91.31 304 GLY A CA 1
ATOM 2439 C C . GLY A 1 304 ? -24.876 -0.682 23.753 1.00 91.31 304 GLY A C 1
ATOM 2440 O O . GLY A 1 304 ? -25.707 -1.386 23.186 1.00 91.31 304 GLY A O 1
ATOM 2441 N N . LYS A 1 305 ? -24.376 0.406 23.146 1.00 91.50 305 LYS A N 1
ATOM 2442 C CA . LYS A 1 305 ? -24.672 0.693 21.728 1.00 91.50 305 LYS A CA 1
ATOM 2443 C C . LYS A 1 305 ? -24.079 -0.371 20.807 1.00 91.50 305 LYS A C 1
ATOM 2445 O O . LYS A 1 305 ? -24.745 -0.760 19.851 1.00 91.50 305 LYS A O 1
ATOM 2450 N N . ALA A 1 306 ? -22.860 -0.833 21.084 1.00 91.56 306 ALA A N 1
ATOM 2451 C CA . ALA A 1 306 ? -22.212 -1.882 20.304 1.00 91.56 306 ALA A CA 1
ATOM 2452 C C . ALA A 1 306 ? -22.995 -3.197 20.418 1.00 91.56 306 ALA A C 1
ATOM 2454 O O . ALA A 1 306 ? -23.317 -3.810 19.406 1.00 91.56 306 ALA A O 1
ATOM 2455 N N . ASP A 1 307 ? -23.389 -3.554 21.638 1.00 91.62 307 ASP A N 1
ATOM 2456 C CA . ASP A 1 307 ? -24.241 -4.703 21.945 1.00 91.62 307 ASP A CA 1
ATOM 2457 C C . ASP A 1 307 ? -25.546 -4.684 21.128 1.00 91.62 307 ASP A C 1
ATOM 2459 O O . ASP A 1 307 ? -25.784 -5.573 20.310 1.00 91.62 307 ASP A O 1
ATOM 2463 N N . ARG A 1 308 ? -26.323 -3.595 21.220 1.00 90.44 308 ARG A N 1
ATOM 2464 C CA . ARG A 1 308 ? -27.558 -3.410 20.436 1.00 90.44 308 ARG A CA 1
ATOM 2465 C C . ARG A 1 308 ? -27.331 -3.456 18.923 1.00 90.44 308 ARG A C 1
ATOM 2467 O O . ARG A 1 308 ? -28.144 -4.037 18.211 1.00 90.44 308 ARG A O 1
ATOM 2474 N N . THR A 1 309 ? -26.237 -2.865 18.439 1.00 91.38 309 THR A N 1
ATOM 2475 C CA . THR A 1 309 ? -25.884 -2.859 17.006 1.00 91.38 309 THR A CA 1
ATOM 2476 C C . THR A 1 309 ? -25.652 -4.277 16.492 1.00 91.38 309 THR A C 1
ATOM 2478 O O . THR A 1 309 ? -26.088 -4.621 15.395 1.00 91.38 309 THR A O 1
ATOM 2481 N N . LEU A 1 310 ? -24.981 -5.119 17.283 1.00 90.75 310 LEU A N 1
ATOM 2482 C CA . LEU A 1 310 ? -24.760 -6.510 16.909 1.00 90.75 310 LEU A CA 1
ATOM 2483 C C . LEU A 1 310 ? -26.069 -7.311 16.958 1.00 90.75 310 LEU A C 1
ATOM 2485 O O . LEU A 1 310 ? -26.346 -8.094 16.052 1.00 90.75 310 LEU A O 1
ATOM 2489 N N . LEU A 1 311 ? -26.917 -7.076 17.960 1.00 87.00 311 LEU A N 1
ATOM 2490 C CA . LEU A 1 311 ? -28.209 -7.760 18.087 1.00 87.00 311 LEU A CA 1
ATOM 2491 C C . LEU A 1 311 ? -29.180 -7.456 16.934 1.00 87.00 311 LEU A C 1
ATOM 2493 O O . LEU A 1 311 ? -30.018 -8.305 16.606 1.00 87.00 311 LEU A O 1
ATOM 2497 N N . SER A 1 312 ? -29.048 -6.288 16.296 1.00 85.88 312 SER A N 1
ATOM 2498 C CA . SER A 1 312 ? -29.812 -5.903 15.104 1.00 85.88 312 SER A CA 1
ATOM 2499 C C . SER A 1 312 ? -29.159 -6.302 13.774 1.00 85.88 312 SER A C 1
ATOM 2501 O O . SER A 1 312 ? -29.711 -5.990 12.725 1.00 85.88 312 SER A O 1
ATOM 2503 N N . SER A 1 313 ? -27.999 -6.968 13.787 1.00 85.50 313 SER A N 1
ATOM 2504 C CA . SER A 1 313 ? -27.224 -7.292 12.575 1.00 85.50 313 SER A CA 1
ATOM 2505 C C . SER A 1 313 ? -27.610 -8.599 11.873 1.00 85.50 313 SER A C 1
ATOM 2507 O O . SER A 1 313 ? -26.956 -8.958 10.905 1.00 85.50 313 SER A O 1
ATOM 250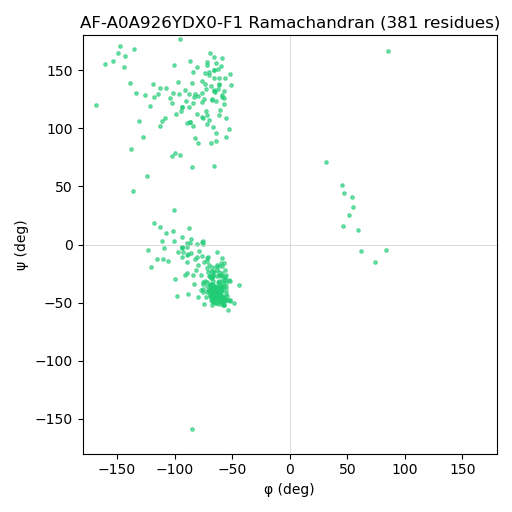9 N N . GLU A 1 314 ? -28.609 -9.339 12.370 1.00 85.81 314 GLU A N 1
ATOM 2510 C CA . GLU A 1 314 ? -29.011 -10.688 11.895 1.00 85.81 314 GLU A CA 1
ATOM 2511 C C . GLU A 1 314 ? -27.931 -11.784 12.042 1.00 85.81 314 GLU A C 1
ATOM 2513 O O . GLU A 1 314 ? -28.217 -12.968 11.919 1.00 85.81 314 GLU A O 1
ATOM 2518 N N . MET A 1 315 ? -26.709 -11.436 12.456 1.00 85.25 315 MET A N 1
ATOM 2519 C CA . MET A 1 315 ? -25.593 -12.368 12.685 1.00 85.25 315 MET A CA 1
ATOM 2520 C C . MET A 1 315 ? -25.875 -13.458 13.745 1.00 85.25 315 MET A C 1
ATOM 2522 O O . MET A 1 315 ? -25.163 -14.457 13.845 1.00 85.25 315 MET A O 1
ATOM 2526 N N . LYS A 1 316 ? -26.909 -13.285 14.572 1.00 82.38 316 LYS A N 1
ATOM 2527 C CA . LYS A 1 316 ? -27.373 -14.308 15.528 1.00 82.38 316 LYS A CA 1
ATOM 2528 C C . LYS A 1 316 ? -28.030 -15.518 14.853 1.00 82.38 316 LYS A C 1
ATOM 2530 O O . LYS A 1 316 ? -28.169 -16.555 15.496 1.00 82.38 316 LYS A O 1
ATOM 2535 N N . ASP A 1 317 ? -28.434 -15.375 13.593 1.00 82.88 317 ASP A N 1
ATOM 2536 C CA . ASP A 1 317 ? -29.038 -16.445 12.800 1.00 82.88 317 ASP A CA 1
ATOM 2537 C C . ASP A 1 317 ? -27.976 -17.271 12.044 1.00 82.88 317 ASP A C 1
ATOM 2539 O O . ASP A 1 317 ? -28.277 -18.350 11.532 1.00 82.88 317 ASP A O 1
ATOM 2543 N N . GLU A 1 318 ? -26.716 -16.815 12.045 1.00 86.19 318 GLU A N 1
ATOM 2544 C CA . GLU A 1 318 ? -25.580 -17.548 11.486 1.00 86.19 318 GLU A CA 1
ATOM 2545 C C . GLU A 1 318 ? -25.206 -18.777 12.331 1.00 86.19 318 GLU A C 1
ATOM 2547 O O . GLU A 1 318 ? -25.267 -18.737 13.569 1.00 86.19 318 GLU A O 1
ATOM 2552 N N . PRO A 1 319 ? -24.746 -19.879 11.706 1.00 87.00 319 PRO A N 1
ATOM 2553 C CA . PRO A 1 319 ? -24.287 -21.051 12.433 1.00 87.00 319 PRO A CA 1
ATOM 2554 C C . PRO A 1 319 ? -23.123 -20.717 13.371 1.00 87.00 319 PRO A C 1
ATOM 2556 O O . PRO A 1 319 ? -22.087 -20.195 12.959 1.00 87.00 319 PRO A O 1
ATOM 2559 N N . LEU A 1 320 ? -23.265 -21.084 14.645 1.00 89.25 320 LEU A N 1
ATOM 2560 C CA . LEU A 1 320 ? -22.179 -20.966 15.614 1.00 89.25 320 LEU A CA 1
ATOM 2561 C C . LEU A 1 320 ? -21.051 -21.945 15.286 1.00 89.25 320 LEU A C 1
ATOM 2563 O O . LEU A 1 320 ? -21.295 -23.133 15.042 1.00 89.25 320 LEU A O 1
ATOM 2567 N N . THR A 1 321 ? -19.811 -21.468 15.375 1.00 87.25 321 THR A N 1
ATOM 2568 C CA . THR A 1 321 ? -18.624 -22.329 15.301 1.00 87.25 321 THR A CA 1
ATOM 2569 C C . THR A 1 321 ? -18.557 -23.279 16.503 1.00 87.25 321 THR A C 1
ATOM 2571 O O . THR A 1 321 ? -19.157 -23.026 17.547 1.00 87.25 321 THR A O 1
ATOM 2574 N N . ALA A 1 322 ? -17.776 -24.360 16.405 1.00 85.00 322 ALA A N 1
ATOM 2575 C CA . ALA A 1 322 ? -17.608 -25.308 17.515 1.00 85.00 322 ALA A CA 1
ATOM 2576 C C . ALA A 1 322 ? -17.124 -24.630 18.817 1.00 85.00 322 ALA A C 1
ATOM 2578 O O . ALA A 1 322 ? -17.577 -24.973 19.908 1.00 85.00 322 ALA A O 1
ATOM 2579 N N . ASN A 1 323 ? -16.251 -23.623 18.701 1.00 85.50 323 ASN A N 1
ATOM 2580 C CA . ASN A 1 323 ? -15.752 -22.858 19.846 1.00 85.50 323 ASN A CA 1
ATOM 2581 C C . ASN A 1 323 ? -16.845 -21.984 20.475 1.00 85.50 323 ASN A C 1
ATOM 2583 O O . ASN A 1 323 ? -16.940 -21.894 21.698 1.00 85.50 323 ASN A O 1
ATOM 2587 N N . GLU A 1 324 ? -17.686 -21.355 19.652 1.00 90.38 324 GLU A N 1
ATOM 2588 C CA . GLU A 1 324 ? -18.804 -20.544 20.135 1.00 90.38 324 GLU A CA 1
ATOM 2589 C C . GLU A 1 324 ? -19.886 -21.408 20.779 1.00 90.38 324 GLU A C 1
ATOM 2591 O O . GLU A 1 324 ? -20.406 -21.038 21.824 1.00 90.38 324 GLU A O 1
ATOM 2596 N N . GLN A 1 325 ? -20.172 -22.590 20.228 1.00 88.44 325 GLN A N 1
ATOM 2597 C CA . GLN A 1 325 ? -21.104 -23.542 20.839 1.00 88.44 325 GLN A CA 1
ATOM 2598 C C . GLN A 1 325 ? -20.649 -23.953 22.246 1.00 88.44 325 GLN A C 1
ATOM 2600 O O . GLN A 1 325 ? -21.453 -23.937 23.179 1.00 88.44 325 GLN A O 1
ATOM 2605 N N . ALA A 1 326 ? -19.360 -24.268 22.421 1.00 87.31 326 ALA A N 1
ATOM 2606 C CA . ALA A 1 326 ? -18.801 -24.602 23.731 1.00 87.31 326 ALA A CA 1
ATOM 2607 C C . ALA A 1 326 ? -18.904 -23.425 24.718 1.00 87.31 326 ALA A C 1
ATOM 2609 O O . ALA A 1 326 ? -19.364 -23.598 25.847 1.00 87.31 326 ALA A O 1
ATOM 2610 N N . PHE A 1 327 ? -18.540 -22.221 24.271 1.00 89.19 327 PHE A N 1
ATOM 2611 C CA . PHE A 1 327 ? -18.614 -20.998 25.072 1.00 89.19 327 PHE A CA 1
ATOM 2612 C C . PHE A 1 327 ? -20.049 -20.664 25.504 1.00 89.19 327 PHE A C 1
ATOM 2614 O O . PHE A 1 327 ? -20.314 -20.375 26.668 1.00 89.19 327 PHE A O 1
ATOM 2621 N N . VAL A 1 328 ? -21.007 -20.754 24.586 1.00 87.19 328 VAL A N 1
ATOM 2622 C CA . VAL A 1 328 ? -22.421 -20.478 24.863 1.00 87.19 328 VAL A CA 1
ATOM 2623 C C . VAL A 1 328 ? -23.038 -21.546 25.777 1.00 87.19 328 VAL A C 1
ATOM 2625 O O . VAL A 1 328 ? -23.871 -21.225 26.632 1.00 87.19 328 VAL A O 1
ATOM 2628 N N . GLY A 1 329 ? -22.600 -22.803 25.658 1.00 84.31 329 GLY A N 1
ATOM 2629 C CA . GLY A 1 329 ? -22.949 -23.868 26.601 1.00 84.31 329 GLY A CA 1
ATOM 2630 C C . GLY A 1 329 ? -22.524 -23.542 28.038 1.00 84.31 329 GLY A C 1
ATOM 2631 O O . GLY A 1 329 ? -23.281 -23.775 28.980 1.00 84.31 329 GLY A O 1
ATOM 2632 N N . GLU A 1 330 ? -21.355 -22.923 28.218 1.00 85.56 330 GLU A N 1
ATOM 2633 C CA . GLU A 1 330 ? -20.896 -22.454 29.529 1.00 85.56 330 GLU A CA 1
ATOM 2634 C C . GLU A 1 330 ? -21.751 -21.292 30.059 1.00 85.56 330 GLU A C 1
ATOM 2636 O O . GLU A 1 330 ? -22.156 -21.308 31.225 1.00 85.56 330 GLU A O 1
ATOM 2641 N N . LEU A 1 331 ? -22.078 -20.308 29.213 1.00 84.44 331 LEU A N 1
ATOM 2642 C CA . LEU A 1 331 ? -22.928 -19.174 29.600 1.00 84.44 331 LEU A CA 1
ATOM 2643 C C . LEU A 1 331 ? -24.308 -19.645 30.083 1.00 84.44 331 LEU A C 1
ATOM 2645 O O . LEU A 1 331 ? -24.754 -19.265 31.165 1.00 84.44 331 LEU A O 1
ATOM 2649 N N . THR A 1 332 ? -24.963 -20.514 29.311 1.00 79.81 332 THR A N 1
ATOM 2650 C CA . THR A 1 332 ? -26.311 -21.025 29.622 1.00 79.81 332 THR A CA 1
ATOM 2651 C C . THR A 1 332 ? -26.344 -21.885 30.878 1.00 79.81 332 THR A C 1
ATOM 2653 O O . THR A 1 332 ? -27.196 -21.673 31.741 1.00 79.81 332 THR A O 1
ATOM 2656 N N . ALA A 1 333 ? -25.351 -22.756 31.072 1.00 79.69 333 ALA A N 1
ATOM 2657 C CA . ALA A 1 333 ? -25.230 -23.536 32.300 1.00 79.69 333 ALA A CA 1
ATOM 2658 C C . ALA A 1 333 ? -25.081 -22.661 33.561 1.00 79.69 333 ALA A C 1
ATOM 2660 O O . ALA A 1 333 ? -25.434 -23.105 34.655 1.00 79.69 333 ALA A O 1
ATOM 2661 N N . ASN A 1 334 ? -24.555 -21.436 33.443 1.00 78.44 334 ASN A N 1
ATOM 2662 C CA . ASN A 1 334 ? -24.456 -20.492 34.559 1.00 78.44 334 ASN A CA 1
ATOM 2663 C C . ASN A 1 334 ? -25.745 -19.684 34.794 1.00 78.44 334 ASN A C 1
ATOM 2665 O O . ASN A 1 334 ? -26.002 -19.292 35.935 1.00 78.44 334 ASN A O 1
ATOM 2669 N N . ILE A 1 335 ? -26.576 -19.488 33.763 1.00 74.19 335 ILE A N 1
ATOM 2670 C CA . ILE A 1 335 ? -27.903 -18.858 33.881 1.00 74.19 335 ILE A CA 1
ATOM 2671 C C . ILE A 1 335 ? -28.848 -19.765 34.688 1.00 74.19 335 ILE A C 1
ATOM 2673 O O . ILE A 1 335 ? -29.448 -19.317 35.669 1.00 74.19 335 ILE A O 1
ATOM 2677 N N . ASP A 1 336 ? -28.909 -21.059 34.356 1.00 64.62 336 ASP A N 1
ATOM 2678 C CA . ASP A 1 336 ? -29.855 -22.011 34.965 1.00 64.62 336 ASP A CA 1
ATOM 2679 C C . ASP A 1 336 ? -29.565 -22.318 36.440 1.00 64.62 336 ASP A C 1
ATOM 2681 O O . ASP A 1 336 ? -30.470 -22.608 37.227 1.00 64.62 336 ASP A O 1
ATOM 2685 N N . LYS A 1 337 ? -28.298 -22.227 36.860 1.00 64.12 337 LYS A N 1
ATOM 2686 C CA . LYS A 1 337 ? -27.890 -22.600 38.223 1.00 64.12 337 LYS A CA 1
ATOM 2687 C C . LYS A 1 337 ? -28.275 -21.572 39.301 1.00 64.12 337 LYS A C 1
ATOM 2689 O O . LYS A 1 337 ? -27.921 -21.775 40.460 1.00 64.12 337 LYS A O 1
ATOM 2694 N N . LYS A 1 338 ? -28.986 -20.479 38.971 1.00 56.44 338 LYS A N 1
ATOM 2695 C CA . LYS A 1 338 ? -29.349 -19.387 39.911 1.00 56.44 338 LYS A CA 1
ATOM 2696 C C . LYS A 1 338 ? -28.142 -18.831 40.701 1.00 56.44 338 LYS A C 1
ATOM 2698 O O . LYS A 1 338 ? -28.308 -18.315 41.804 1.00 56.44 338 LYS A O 1
ATOM 2703 N N . VAL A 1 339 ? -26.922 -18.953 40.160 1.00 49.31 339 VAL A N 1
ATOM 2704 C CA . VAL A 1 339 ? -25.657 -18.925 40.932 1.00 49.31 339 VAL A CA 1
ATOM 2705 C C . VAL A 1 339 ? -25.343 -17.587 41.590 1.00 49.31 339 VAL A C 1
ATOM 2707 O O . VAL A 1 339 ? -24.649 -17.558 42.599 1.00 49.31 339 VAL A O 1
ATOM 2710 N N . ASN A 1 340 ? -25.867 -16.476 41.095 1.00 56.97 340 ASN A N 1
ATOM 2711 C CA . ASN A 1 340 ? -25.863 -15.210 41.814 1.00 56.97 340 ASN A CA 1
ATOM 2712 C C . ASN A 1 340 ? -26.806 -14.283 41.050 1.00 56.97 340 ASN A C 1
ATOM 2714 O O . ASN A 1 340 ? -26.545 -14.025 39.874 1.00 56.97 340 ASN A O 1
ATOM 2718 N N . GLN A 1 341 ? -27.882 -13.781 41.665 1.00 61.28 341 GLN A N 1
ATOM 2719 C CA . GLN A 1 341 ? -28.800 -12.847 40.987 1.00 61.28 341 GLN A CA 1
ATOM 2720 C C . GLN A 1 341 ? -28.043 -11.647 40.388 1.00 61.28 341 GLN A C 1
ATOM 2722 O O . GLN A 1 341 ? -28.399 -11.159 39.322 1.00 61.28 341 GLN A O 1
ATOM 2727 N N . SER A 1 342 ? -26.930 -11.259 41.022 1.00 63.91 342 SER A N 1
ATOM 2728 C CA . SER A 1 342 ? -26.022 -10.206 40.564 1.00 63.91 342 SER A CA 1
ATOM 2729 C C . SER A 1 342 ? -25.264 -10.551 39.264 1.00 63.91 342 SER A C 1
ATOM 2731 O O . SER A 1 342 ? -25.121 -9.698 38.392 1.00 63.91 342 SER A O 1
ATOM 2733 N N . LYS A 1 343 ? -24.848 -11.814 39.055 1.00 76.94 343 LYS A N 1
ATOM 2734 C CA . LYS A 1 343 ? -24.132 -12.239 37.829 1.00 76.94 343 LYS A CA 1
ATOM 2735 C C . LYS A 1 343 ? -25.042 -12.699 36.693 1.00 76.94 343 LYS A C 1
ATOM 2737 O O . LYS A 1 343 ? -24.583 -12.781 35.557 1.00 76.94 343 LYS A O 1
ATOM 2742 N N . ALA A 1 344 ? -26.316 -12.974 36.964 1.00 77.12 344 ALA A N 1
ATOM 2743 C CA . ALA A 1 344 ? -27.258 -13.439 35.946 1.00 77.12 344 ALA A CA 1
ATOM 2744 C C . ALA A 1 344 ? -27.343 -12.477 34.747 1.00 77.12 344 ALA A C 1
ATOM 2746 O O . ALA A 1 344 ? -27.342 -12.919 33.603 1.00 77.12 344 ALA A O 1
ATOM 2747 N N . ILE A 1 345 ? -27.320 -11.164 34.999 1.00 82.50 345 ILE A N 1
ATOM 2748 C CA . ILE A 1 345 ? -27.398 -10.142 33.943 1.00 82.50 345 ILE A CA 1
ATOM 2749 C C . ILE A 1 345 ? -26.147 -10.166 33.050 1.00 82.50 345 ILE A C 1
ATOM 2751 O O . ILE A 1 345 ? -26.264 -10.014 31.839 1.00 82.50 345 ILE A O 1
ATOM 2755 N N . HIS A 1 346 ? -24.964 -10.428 33.614 1.00 88.44 346 HIS A N 1
ATOM 2756 C CA . HIS A 1 346 ? -23.719 -10.541 32.844 1.00 88.44 346 HIS A CA 1
ATOM 2757 C C . HIS A 1 346 ? -23.787 -11.704 31.848 1.00 88.44 346 HIS A C 1
ATOM 2759 O O . HIS A 1 346 ? -23.436 -11.550 30.678 1.00 88.44 346 HIS A O 1
ATOM 2765 N N . TYR A 1 347 ? -24.280 -12.859 32.308 1.00 86.56 347 TYR A N 1
ATOM 2766 C CA . TYR A 1 347 ? -24.456 -14.029 31.454 1.00 86.56 347 TYR A CA 1
ATOM 2767 C C . TYR A 1 347 ? -25.555 -13.820 30.410 1.00 86.56 347 TYR A C 1
ATOM 2769 O O . TYR A 1 347 ? -25.370 -14.235 29.271 1.00 86.56 347 TYR A O 1
ATOM 2777 N N . LEU A 1 348 ? -26.655 -13.145 30.758 1.00 84.12 348 LEU A N 1
ATOM 2778 C CA . LEU A 1 348 ? -27.729 -12.829 29.810 1.00 84.12 348 LEU A CA 1
ATOM 2779 C C . LEU A 1 348 ? -27.262 -11.876 28.706 1.00 84.12 348 LEU A C 1
ATOM 2781 O O . LEU A 1 348 ? -27.508 -12.158 27.536 1.00 84.12 348 LEU A O 1
ATOM 2785 N N . LEU A 1 349 ? -26.545 -10.801 29.053 1.00 88.75 349 LEU A N 1
ATOM 2786 C CA . LEU A 1 349 ? -25.957 -9.880 28.076 1.00 88.75 349 LEU A CA 1
ATOM 2787 C C . LEU A 1 349 ? -25.029 -10.629 27.114 1.00 88.75 349 LEU A C 1
ATOM 2789 O O . LEU A 1 349 ? -25.225 -10.583 25.903 1.00 88.75 349 LEU A O 1
ATOM 2793 N N . ALA A 1 350 ? -24.085 -11.410 27.647 1.00 91.25 350 ALA A N 1
ATOM 2794 C CA . ALA A 1 350 ? -23.157 -12.185 26.829 1.00 91.25 350 ALA A CA 1
ATOM 2795 C C . ALA A 1 350 ? -23.861 -13.240 25.955 1.00 91.25 350 ALA A C 1
ATOM 2797 O O . ALA A 1 350 ? -23.517 -13.385 24.783 1.00 91.25 350 ALA A O 1
ATOM 2798 N N . ALA A 1 351 ? -24.841 -13.970 26.500 1.00 88.25 351 ALA A N 1
ATOM 2799 C CA . ALA A 1 351 ? -25.545 -15.037 25.788 1.00 88.25 351 ALA A CA 1
ATOM 2800 C C . ALA A 1 351 ? -26.490 -14.502 24.704 1.00 88.25 351 ALA A C 1
ATOM 2802 O O . ALA A 1 351 ? -26.642 -15.146 23.665 1.00 88.25 351 ALA A O 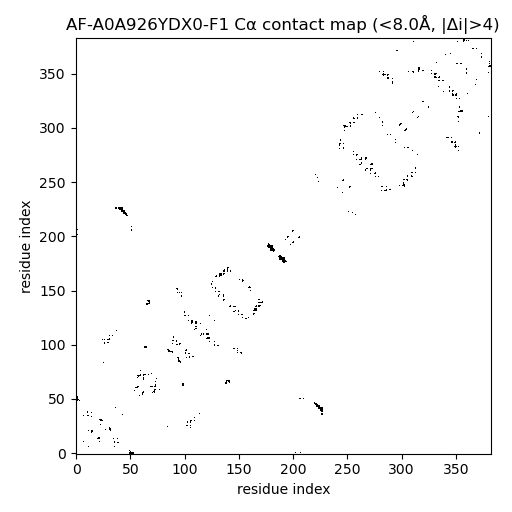1
ATOM 2803 N N . SER A 1 352 ? -27.087 -13.323 24.911 1.00 86.38 352 SER A N 1
ATOM 2804 C CA . SER A 1 352 ? -28.019 -12.709 23.956 1.00 86.38 352 SER A CA 1
ATOM 2805 C C . SER A 1 352 ? -27.408 -12.496 22.569 1.00 86.38 352 SER A C 1
ATOM 2807 O O . SER A 1 352 ? -28.110 -12.591 21.567 1.00 86.38 352 SER A O 1
ATOM 2809 N N . LEU A 1 353 ? -26.087 -12.315 22.493 1.00 90.31 353 LEU A N 1
ATOM 2810 C CA . LEU A 1 353 ? -25.360 -12.093 21.243 1.00 90.31 353 LEU A CA 1
ATOM 2811 C C . LEU A 1 353 ? -25.257 -13.343 20.352 1.00 90.31 353 LEU A C 1
ATOM 2813 O O . LEU A 1 353 ? -24.884 -13.228 19.184 1.00 90.31 353 LEU A O 1
ATOM 2817 N N . TYR A 1 354 ? -25.555 -14.531 20.888 1.00 89.88 354 TYR A N 1
ATOM 2818 C CA . TYR A 1 354 ? -25.382 -15.814 20.195 1.00 89.88 354 TYR A CA 1
ATOM 2819 C C . TYR A 1 354 ? -26.686 -16.562 19.923 1.00 89.88 354 TYR A C 1
ATOM 2821 O O . TYR A 1 354 ? -26.673 -17.534 19.171 1.00 89.88 354 TYR A O 1
ATOM 2829 N N . TYR A 1 355 ? -27.794 -16.152 20.537 1.00 80.25 355 TYR A N 1
ATOM 2830 C CA . TYR A 1 355 ? -29.077 -16.818 20.363 1.00 80.25 355 TYR A CA 1
ATOM 2831 C C . TYR A 1 355 ? -30.024 -15.976 19.518 1.00 80.25 355 TYR A C 1
ATOM 2833 O O . TYR A 1 355 ? -30.205 -14.780 19.747 1.00 80.25 355 TYR A O 1
ATOM 2841 N N . SER A 1 356 ? -30.687 -16.634 18.567 1.00 67.62 356 SER A N 1
ATOM 2842 C CA . SER A 1 356 ? -31.880 -16.079 17.944 1.00 67.62 356 SER A CA 1
ATOM 2843 C C . SER A 1 356 ? -32.992 -15.923 18.985 1.00 67.62 356 SER A C 1
ATOM 2845 O O . SER A 1 356 ? -33.008 -16.598 20.020 1.00 67.62 356 SER A O 1
ATOM 2847 N N . THR A 1 357 ? -33.931 -15.017 18.707 1.00 61.03 357 THR A N 1
ATOM 2848 C CA . THR A 1 357 ? -34.961 -14.573 19.663 1.00 61.03 357 THR A CA 1
ATOM 2849 C C . THR A 1 357 ? -35.787 -15.714 20.253 1.00 61.03 357 THR A C 1
ATOM 2851 O O . THR A 1 357 ? -36.287 -15.609 21.363 1.00 61.03 357 THR A O 1
ATOM 2854 N N . ASP A 1 358 ? -35.893 -16.825 19.525 1.00 59.81 358 ASP A N 1
ATOM 2855 C CA . ASP A 1 358 ? -36.744 -17.962 19.871 1.00 59.81 358 ASP A CA 1
ATOM 2856 C C . ASP A 1 358 ? -35.988 -19.049 20.668 1.00 59.81 358 ASP A C 1
ATOM 2858 O O . ASP A 1 358 ? -36.564 -20.074 21.031 1.00 59.81 358 ASP A O 1
ATOM 2862 N N . ARG A 1 359 ? -34.680 -18.861 20.908 1.00 66.62 359 ARG A N 1
ATOM 2863 C CA . ARG A 1 359 ? -33.787 -19.845 21.548 1.00 66.62 359 ARG A CA 1
ATOM 2864 C C . ARG A 1 359 ? -33.082 -19.332 22.797 1.00 66.62 359 ARG A C 1
ATOM 2866 O O . ARG A 1 359 ? -32.371 -20.105 23.437 1.00 66.62 359 ARG A O 1
ATOM 2873 N N . LEU A 1 360 ? -33.251 -18.057 23.144 1.00 68.44 360 LEU A N 1
ATOM 2874 C CA . LEU A 1 360 ? -32.684 -17.527 24.375 1.00 68.44 360 LEU A CA 1
ATOM 2875 C C . LEU A 1 360 ? -33.408 -18.178 25.569 1.00 68.44 360 LEU A C 1
ATOM 2877 O O . LEU A 1 360 ? -34.635 -18.092 25.640 1.00 68.44 360 LEU A O 1
ATOM 2881 N N . PRO A 1 361 ? -32.702 -18.830 26.509 1.00 61.66 361 PRO A N 1
ATOM 2882 C CA . PRO A 1 361 ? -33.333 -19.346 27.715 1.00 61.66 361 PRO A CA 1
ATOM 2883 C C . PRO A 1 361 ? -33.821 -18.166 28.560 1.00 61.66 361 PRO A C 1
ATOM 2885 O O . PRO A 1 361 ? -33.039 -17.494 29.233 1.00 61.66 361 PRO A O 1
ATOM 2888 N N . VAL A 1 362 ? -35.123 -17.886 28.483 1.00 61.22 362 VAL A N 1
ATOM 2889 C CA . VAL A 1 362 ? -35.756 -16.817 29.253 1.00 61.22 362 VAL A CA 1
ATOM 2890 C C . VAL A 1 362 ? -35.925 -17.287 30.696 1.00 61.22 362 VAL A C 1
ATOM 2892 O O . VAL A 1 362 ? -36.587 -18.304 30.921 1.00 61.22 362 VAL A O 1
ATOM 2895 N N . PRO A 1 363 ? -35.375 -16.575 31.699 1.00 61.97 363 PRO A N 1
ATOM 2896 C CA . PRO A 1 363 ? -35.690 -16.865 33.087 1.00 61.97 363 PRO A CA 1
ATOM 2897 C C . PRO A 1 363 ? -37.205 -16.771 33.293 1.00 61.97 363 PRO A C 1
ATOM 2899 O O . PRO A 1 363 ? -37.819 -15.786 32.895 1.00 61.97 363 PRO A O 1
ATOM 2902 N N . ALA A 1 364 ? -37.805 -17.769 33.949 1.00 57.97 364 ALA A N 1
ATOM 2903 C CA . ALA A 1 364 ? -39.252 -17.814 34.202 1.00 57.97 364 ALA A CA 1
ATOM 2904 C C . ALA A 1 364 ? -39.792 -16.587 34.970 1.00 57.97 364 ALA A C 1
ATOM 2906 O O . ALA A 1 364 ? -40.997 -16.351 34.985 1.00 57.97 364 ALA A O 1
ATOM 2907 N N . ASP A 1 365 ? -38.904 -15.814 35.598 1.00 65.81 365 ASP A N 1
ATOM 2908 C CA . ASP A 1 365 ? -39.209 -14.557 36.263 1.00 65.81 365 ASP A CA 1
ATOM 2909 C C . ASP A 1 365 ? -38.226 -13.458 35.823 1.00 65.81 365 ASP A C 1
ATOM 2911 O O . ASP A 1 365 ? -37.057 -13.443 36.218 1.00 65.81 365 ASP A O 1
ATOM 2915 N N . VAL A 1 366 ? -38.715 -12.530 34.996 1.00 67.56 366 VAL A N 1
ATOM 2916 C CA . VAL A 1 366 ? -37.973 -11.347 34.524 1.00 67.56 366 VAL A CA 1
ATOM 2917 C C . VAL A 1 366 ? -38.127 -10.136 35.453 1.00 67.56 366 VAL A C 1
ATOM 2919 O O . VAL A 1 366 ? -37.507 -9.103 35.205 1.00 67.56 366 VAL A O 1
ATOM 2922 N N . SER A 1 367 ? -38.913 -10.237 36.537 1.00 67.44 367 SER A N 1
ATOM 2923 C CA . SER A 1 367 ? -39.167 -9.123 37.472 1.00 67.44 367 SER A CA 1
ATOM 2924 C C . SER A 1 367 ? -37.910 -8.648 38.208 1.00 67.44 367 SER A C 1
ATOM 2926 O O . SER A 1 367 ? -37.856 -7.520 38.698 1.00 67.44 367 SER A O 1
ATOM 2928 N N . HIS A 1 368 ? -36.877 -9.491 38.240 1.00 70.06 368 HIS A N 1
ATOM 2929 C CA . HIS A 1 368 ? -35.575 -9.196 38.825 1.00 70.06 368 HIS A CA 1
ATOM 2930 C C . HIS A 1 368 ? -34.604 -8.490 37.867 1.00 70.06 368 HIS A C 1
ATOM 2932 O O . HIS A 1 368 ? -33.525 -8.082 38.301 1.00 70.06 368 HIS A O 1
ATOM 2938 N N . LEU A 1 369 ? -34.949 -8.339 36.582 1.00 76.75 369 LEU A N 1
ATOM 2939 C CA . LEU A 1 369 ? -34.102 -7.610 35.644 1.00 76.75 369 LEU A CA 1
ATOM 2940 C C . LEU A 1 369 ? -34.176 -6.099 35.911 1.00 76.75 369 LEU A C 1
ATOM 2942 O O . LEU A 1 369 ? -35.264 -5.555 36.131 1.00 76.75 369 LEU A O 1
ATOM 2946 N N . PRO A 1 370 ? -33.042 -5.381 35.856 1.00 82.50 370 PRO A N 1
ATOM 2947 C CA . PRO A 1 370 ? -33.053 -3.937 35.990 1.00 82.50 370 PRO A CA 1
ATOM 2948 C C . PRO A 1 370 ? -33.871 -3.276 34.881 1.00 82.50 370 PRO A C 1
ATOM 2950 O O . PRO A 1 370 ? -33.810 -3.676 33.716 1.00 82.50 370 PRO A O 1
ATOM 2953 N N . LYS A 1 371 ? -34.583 -2.199 35.229 1.00 84.50 371 LYS A N 1
ATOM 2954 C CA . LYS A 1 371 ? -35.441 -1.460 34.287 1.00 84.50 371 LYS A CA 1
ATOM 2955 C C . LYS A 1 371 ? -34.697 -0.987 33.035 1.00 84.50 371 LYS A C 1
ATOM 2957 O O . LYS A 1 371 ? -35.295 -0.952 31.967 1.00 84.50 371 LYS A O 1
ATOM 2962 N N . TRP A 1 372 ? -33.414 -0.647 33.164 1.00 87.06 372 TRP A N 1
ATOM 2963 C CA . TRP A 1 372 ? -32.578 -0.186 32.054 1.00 87.06 372 TRP A CA 1
ATOM 2964 C C . TRP A 1 372 ? -32.266 -1.279 31.021 1.00 87.06 372 TRP A C 1
ATOM 2966 O O . TRP A 1 372 ? -31.981 -0.947 29.877 1.00 87.06 372 TRP A O 1
ATOM 2976 N N . PHE A 1 373 ? -32.337 -2.561 31.396 1.00 83.69 373 PHE A N 1
ATOM 2977 C CA . PHE A 1 373 ? -32.117 -3.691 30.486 1.00 83.69 373 PHE A CA 1
ATOM 2978 C C . PHE A 1 373 ? -33.426 -4.305 29.990 1.00 83.69 373 PHE A C 1
ATOM 2980 O O . PHE A 1 373 ? -33.484 -4.838 28.888 1.00 83.69 373 PHE A O 1
ATOM 2987 N N . LEU A 1 374 ? -34.484 -4.237 30.804 1.00 81.19 374 LEU A N 1
ATOM 2988 C CA . LEU A 1 374 ? -35.729 -4.970 30.581 1.00 81.19 374 LEU A CA 1
ATOM 2989 C C . LEU A 1 374 ? -36.360 -4.704 29.202 1.00 81.19 374 LEU A C 1
ATOM 2991 O O . LEU A 1 374 ? -36.790 -5.651 28.554 1.00 81.19 374 LEU A O 1
ATOM 2995 N N . SER A 1 375 ? -36.377 -3.448 28.742 1.00 79.06 375 SER A N 1
ATOM 2996 C CA . SER A 1 375 ? -36.949 -3.080 27.433 1.00 79.06 375 SER A CA 1
ATOM 2997 C C . SER A 1 375 ? -36.197 -3.723 26.265 1.00 79.06 375 SER A C 1
ATOM 2999 O O . SER A 1 375 ? -36.801 -4.257 25.333 1.00 79.06 375 SER A O 1
ATOM 3001 N N . ASP A 1 376 ? -34.868 -3.681 26.323 1.00 79.31 376 ASP A N 1
ATOM 3002 C CA . ASP A 1 376 ? -34.003 -4.263 25.300 1.00 79.31 376 ASP A CA 1
ATOM 3003 C C . ASP A 1 376 ? -34.129 -5.796 25.350 1.00 79.31 376 ASP A C 1
ATOM 3005 O O . ASP A 1 376 ? -34.404 -6.440 24.339 1.00 79.31 376 ASP A O 1
ATOM 3009 N N . TYR A 1 377 ? -34.099 -6.378 26.551 1.00 78.12 377 TYR A N 1
ATOM 3010 C CA . TYR A 1 377 ? -34.298 -7.809 26.767 1.00 78.12 377 TYR A CA 1
ATOM 3011 C C . TYR A 1 377 ? -35.631 -8.333 26.210 1.00 78.12 377 TYR A C 1
ATOM 3013 O O . TYR A 1 377 ? -35.638 -9.349 25.522 1.00 78.12 377 TYR A O 1
ATOM 3021 N N . GLN A 1 378 ? -36.751 -7.643 26.451 1.00 76.88 378 GLN A N 1
ATOM 3022 C CA . GLN A 1 378 ? -38.066 -8.022 25.908 1.00 76.88 378 GLN A CA 1
ATOM 3023 C C . GLN A 1 378 ? -38.087 -7.990 24.377 1.00 76.88 378 GLN A C 1
ATOM 3025 O O . GLN A 1 378 ? -38.637 -8.891 23.742 1.00 76.88 378 GLN A O 1
ATOM 3030 N N . THR A 1 379 ? -37.418 -6.998 23.784 1.00 73.31 379 THR A N 1
ATOM 3031 C CA . THR A 1 379 ? -37.265 -6.888 22.327 1.00 73.31 379 THR A CA 1
ATOM 3032 C C . THR A 1 379 ? -36.485 -8.075 21.759 1.00 73.31 379 THR A C 1
ATOM 3034 O O . THR A 1 379 ? -36.820 -8.590 20.692 1.00 73.31 379 THR A O 1
ATOM 3037 N N . PHE A 1 380 ? -35.461 -8.546 22.473 1.00 70.31 380 PHE A N 1
ATOM 3038 C CA . PHE A 1 380 ? -34.614 -9.650 22.019 1.00 70.31 380 PHE A CA 1
ATOM 3039 C C . PHE A 1 380 ? -35.196 -11.032 22.315 1.00 70.31 380 PHE A C 1
ATOM 3041 O O . PHE A 1 380 ? -34.988 -11.949 21.531 1.00 70.31 380 PHE A O 1
ATOM 3048 N N . ALA A 1 381 ? -35.914 -11.194 23.421 1.00 64.25 381 ALA A N 1
ATOM 3049 C CA . ALA A 1 381 ? -36.414 -12.482 23.889 1.00 64.25 381 ALA A CA 1
ATOM 3050 C C . ALA A 1 381 ? -37.846 -12.811 23.417 1.00 64.25 381 ALA A C 1
ATOM 3052 O O . ALA A 1 381 ? -38.337 -13.891 23.734 1.00 64.25 381 ALA A O 1
ATOM 3053 N N . LYS A 1 382 ? -38.522 -11.900 22.688 1.00 59.38 382 LYS A N 1
ATOM 3054 C CA . LYS A 1 382 ? -39.959 -11.990 22.332 1.00 59.38 382 LYS A CA 1
ATOM 3055 C C . LYS A 1 382 ? -40.836 -12.405 23.533 1.00 59.38 382 LYS A C 1
ATOM 3057 O O . LYS A 1 382 ? -41.621 -13.349 23.437 1.00 59.38 382 LYS A O 1
ATOM 3062 N N . VAL A 1 383 ? -40.678 -11.710 24.663 1.00 46.72 383 VAL A N 1
ATOM 3063 C CA . VAL A 1 383 ? -41.485 -11.904 25.888 1.00 46.72 383 VAL A CA 1
ATOM 3064 C C . VAL A 1 383 ? -42.619 -10.897 25.951 1.00 46.72 383 VAL A C 1
ATOM 3066 O O . VAL A 1 383 ? -42.341 -9.705 25.684 1.00 46.72 383 VAL A O 1
#

Nearest PDB structures (foldseek):
  4ui9-assembly1_P  TM=1.226E-01  e=3.395E-01  Homo sapiens
  6dec-assembly1_M  TM=3.546E-01  e=9.442E+00  Homo sapiens
  9hcj-assembly1_D0  TM=1.465E-01  e=3.560E+00  Dictyostelium discoideum

Solvent-accessible surface area (backbone atoms only — not comparable to full-atom values): 22996 Å² total; per-residue (Å²): 81,46,92,75,80,83,75,62,65,69,57,51,52,51,45,22,73,76,66,77,45,64,69,85,44,96,54,40,71,59,46,38,51,52,50,50,58,69,74,35,72,64,48,83,46,66,88,65,85,72,55,53,67,80,85,43,68,78,32,47,72,43,18,66,59,33,54,67,70,68,34,66,42,38,55,51,49,58,66,70,63,76,62,74,64,30,82,71,50,46,89,90,59,65,75,48,88,49,66,66,63,52,51,48,33,53,46,49,58,47,26,61,76,76,37,69,86,47,69,90,63,58,85,57,63,70,59,51,46,42,58,51,34,74,44,39,64,73,26,46,77,42,25,69,61,54,52,48,52,46,50,53,49,27,58,77,69,74,48,63,68,88,81,41,71,69,68,79,85,53,79,93,70,90,68,81,79,60,52,74,41,59,45,98,88,66,49,73,76,46,74,39,74,55,38,74,86,69,70,39,88,48,71,68,52,48,50,50,49,54,59,71,74,43,82,63,74,87,84,57,75,77,44,77,45,66,57,76,89,70,88,59,84,95,56,88,74,80,73,75,69,47,69,58,59,49,50,60,30,71,63,45,32,53,52,49,54,53,44,44,55,49,34,73,75,43,72,81,41,65,68,49,51,56,50,50,52,50,53,52,50,52,53,26,54,34,40,66,68,55,58,72,92,50,45,67,62,45,45,75,37,53,40,30,51,38,52,53,54,52,66,71,49,61,62,32,75,52,85,72,50,75,68,51,49,55,53,47,52,54,36,51,60,51,52,76,62,67,76,39,84,78,53,41,58,28,38,49,61,31,43,54,62,64,36,40,46,91,66,53,87,72,66,97,67,64,85,80,52,55,76,90,50,43,64,59,48,33,71,49,48,75,106

pLDDT: mean 79.23, std 15.86, range [24.72, 98.31]

Radius of gyration: 27.92 Å; Cα contacts (8 Å, |Δi|>4): 364; chains: 1; bounding box: 68×46×72 Å

Mean predicted aligned error: 16.66 Å

Foldseek 3Di:
DPPPPDQDVVLQVVCCVVPVHQQPAPPSVLLNVLSSLLSDQWDWDWPDPPDDDDCDLPDCVNCLLQVVVVGPSVVVVCVVVVDQVLVVADPLAHRDSDVLSRSLSSLVVCCVVQVVPDPVSHDDLLVSLQVLQVSLASHLSCNVVSVVRSVVSCVSVVNDCVSHPRDDRDDDDPDPDAAFDADPVRHGPDGHHDCVVVVNPDPVVVVVVVCVPDDDPVVIDTQIDGPDPRDDDPDPPPPPPDLQNCLQDPNLLSVLLVLLVVCVVPVPPPVSLVVLVVSLVSLLVNLQPDDLVCNLVSCVGSSVSSLLSLLPSCSLVDDDDPVRVVVLVVLVVVLVVPVDLSNNVSSQSSNLSNHALDPRPDDPDCVSPDPSCSVVNCVRNVD

Secondary structure (DSSP, 8-state):
--S--PPPHHHHHHHHHHHS-S--SSSHHHHHHHHHHHH-SEEEE-SS-------STTSHHHHHHSGGG--HHHHHHHHHH-S-GGGGS-TTS-S---HHHHHHHHHHHHHHHH-TT-GGGS--HHHHHHHHHTTTTTSGGGHHHHHHHHHHHHHHTT--GGGS--PPPPP---PPP-EEEEPTTS-EEEEE--TTTTT--SHHHHHHHHHHHSPPGGG---EEEEPP----TT--------HHHHHTSHHHHHHHHHHHHHHHH-TT-HHHHHHHHHHHHHHHHHHHHS-GGGHHHHHHSHHHHHHHHHHTSSGGGSPPPHHHHHHHHHHHHHHHTT--HHHHHHHHHHHHTTS-TTTS---S--TTS-HHHHHHHHHHHT-

Sequence (383 aa):
MVYNSFTHQDLITKIKSIHGKYFMSYCPDVASGILNAYFSEKYLYSFRPLSVIGVSGHSTRTSTNYQSLNSKPFNDYIEEEKRDISAELHPRLIPSKDQYIILADVLLKTKELYFPENQDCDVNIEELLKRMSLRLNVDPGSYENTLNDIKLLAQKYEIPLSRLNIPPKRMEEHEPPQDPFAEPNGAISSLIINCEQARISDVAQAALLAQGILPPKHAFILKIKSAYPVIFQGRKIEQTFSVQQTVSSGRFLNELIGCVNLYQIEPSDLLVLADLQKFRKHIADFWQNVPTEALESFYAGDVGKADRTLLSSEMKDEPLTANEQAFVGELTANIDKKVNQSKAIHYLLAASLYYSTDRLPVPADVSHLPKWFLSDYQTFAKV